Protein 3QW3 (pdb70)

Solvent-accessible surface area: 17990 Å² total; per-residue (Å²): 176,22,1,34,82,9,0,76,98,41,6,153,91,1,0,0,0,0,1,1,36,8,79,22,163,78,6,73,44,0,6,110,61,3,60,110,15,6,54,39,0,68,65,57,0,0,0,0,17,1,5,7,0,35,1,37,61,37,7,41,120,0,63,47,5,10,30,87,0,12,138,34,13,44,110,33,6,0,2,0,3,11,1,18,12,6,4,53,62,95,18,0,60,8,1,1,24,0,0,5,115,53,6,91,0,42,0,1,1,0,6,0,1,7,0,45,46,0,0,98,6,0,12,136,49,92,65,26,0,0,0,0,3,0,23,9,57,26,66,0,6,44,12,0,0,49,35,166,13,54,71,60,78,0,4,12,0,0,0,55,47,0,43,40,98,16,34,134,65,50,1,3,0,0,4,0,4,0,90,56,42,87,2,0,44,85,0,23,79,84,0,73,80,6,9,0,2,0,43,51,70,78,26,120,46,0,0,89,20,0,33,48,123,96,19,9,0,0,0,0,8,10,38,37,54,0,45,155,31,118,77,14,132,50,20,0,91,125,36,5,82,88,0,24,55,25,56,174,73,158,172,19,1,30,66,21,0,69,98,28,6,159,127,1,0,0,0,0,0,1,35,8,98,25,72,82,13,75,45,0,5,105,60,3,69,141,14,4,82,40,0,68,39,52,1,0,0,0,18,0,6,6,0,39,1,34,75,38,6,37,83,0,49,48,4,10,21,68,0,13,171,34,14,46,110,31,5,0,1,0,2,10,0,17,11,6,4,54,63,95,19,0,55,8,1,0,31,0,1,5,71,61,6,89,0,45,0,1,0,0,7,0,0,6,0,44,56,0,1,99,6,0,12,132,47,82,86,37,0,0,0,0,3,0,14,20,56,96,0,6,36,28,0,0,47,25,108,3,66,90,65,51,0,2,8,3,0,0,58,84,0,46,37,92,13,41,132,57,53,2,4,0,0,4,0,8,3,90,49,53,93,2,0,43,89,0,21,82,90,0,72,83,7,10,0,2,0,40,27,29,77,110,94,30,124,38,0,0,95,18,0,33,40,122,98,18,9,0,0,0,0,11,8,34,61,47,0,43,131,29,118,76,16,118,48,24,0,87,103,30,5,83,77,0,22,60,38,56,180,119

B-factor: mean 22.16, std 7.55, range [11.01, 76.51]

Secondary structure (DSSP, 8-state):
--HHHHHHHHHTT--EEEEE----SSHHHHHHHHHHHHHHHGGG-SEEEEBHHHHHTTTHHHHHHHHHHHHHSPTT--BEEEEEE---HHHHHHHHHIIIIIS--SEEEE--TT-HHHHHHHHT-TTSEEEEEEE--SGGGGTTTTSEETTEEHHHHHHHHHHTGGGGGS-EEEEE-SS-HHHHHHHHHH-SS--EEE----HHHHHHHH--TTS--EEEEESHHHHTSS-HHHHHHHHHHHHHHHHH--/--HHHHHHHHHTT--EEEEE----SSHHHHHHHHHHHHHHHGGG-SEEEEBHHHHHTTTHHHHHHHHHHHHTSPTT--BEEEEEE---HHHHHHHHHIIIIIS--SEEEE--TT-HHHHHHHHT-TTSEEEEEEE--TTHHHHHT-B-SSSBHHHHHHHHHTTTT-TTS-EEEEE-TT-HHHHHHHHHH-SSS-EEE--TT--HHHHHHHH--TTS--EEEEESHHHHT-SSHHHHHHHHHHHHHHHHH-

Structure (mmCIF, N/CA/C/O backbone):
data_3QW3
#
_entry.id   3QW3
#
_cell.length_a   101.377
_cell.length_b   98.165
_cell.length_c   62.137
_cell.angle_alpha   90.000
_cell.angle_beta   106.540
_cell.angle_gamma   90.000
#
_symmetry.space_group_name_H-M   'C 1 2 1'
#
loop_
_entity.id
_entity.type
_entity.pdbx_description
1 polymer 'Orotidine-5-phosphate decarboxylase/orotate phosphoribosyltransferase, putative (Ompdcase-oprtase, putative)'
2 non-polymer 'SULFATE ION'
3 water water
#
loop_
_atom_site.group_PDB
_atom_site.id
_atom_site.type_symbol
_atom_site.label_atom_id
_atom_site.label_alt_id
_atom_site.label_comp_id
_atom_site.label_asym_id
_atom_site.label_entity_id
_atom_site.label_seq_id
_atom_site.pdbx_PDB_ins_code
_atom_site.Cartn_x
_atom_site.Cartn_y
_atom_site.Cartn_z
_atom_site.occupancy
_atom_site.B_iso_or_equiv
_atom_site.auth_seq_id
_atom_site.auth_comp_id
_atom_site.auth_asym_id
_atom_site.aut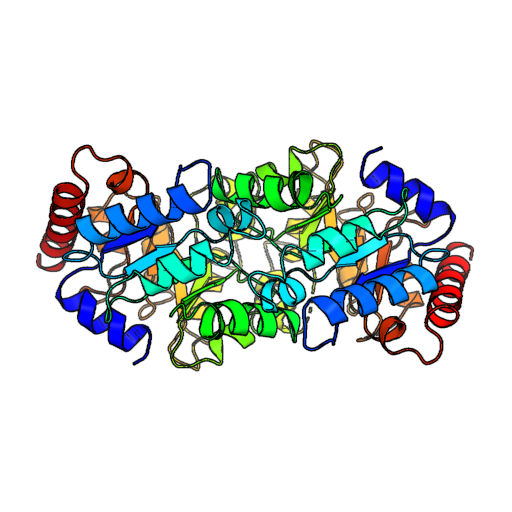h_atom_id
_atom_site.pdbx_PDB_model_num
ATOM 1 N N . MET A 1 1 ? -36.254 20.421 -33.286 1.00 31.63 1 MET A N 1
ATOM 2 C CA . MET A 1 1 ? -36.748 20.199 -31.897 1.00 31.49 1 MET A CA 1
ATOM 3 C C . MET A 1 1 ? -35.589 19.841 -30.955 1.00 30.44 1 MET A C 1
ATOM 4 O O . MET A 1 1 ? -35.527 18.730 -30.414 1.00 30.89 1 MET A O 1
ATOM 9 N N . SER A 1 2 ? -34.677 20.794 -30.766 1.00 28.69 2 SER A N 1
ATOM 10 C CA . SER A 1 2 ? -33.494 20.589 -29.923 1.00 26.89 2 SER A CA 1
ATOM 11 C C . SER A 1 2 ? -33.835 20.643 -28.437 1.00 25.46 2 SER A C 1
ATOM 12 O O . SER A 1 2 ? -34.906 21.121 -28.048 1.00 24.84 2 SER A O 1
ATOM 15 N N . PHE A 1 3 ? -32.908 20.164 -27.610 1.00 23.53 3 PHE A N 1
ATOM 16 C CA . PHE A 1 3 ? -33.061 20.266 -26.168 1.00 22.18 3 PHE A CA 1
ATOM 17 C C . PHE A 1 3 ? -33.322 21.705 -25.722 1.00 22.25 3 PHE A C 1
ATOM 18 O O . PHE A 1 3 ? -34.235 21.960 -24.929 1.00 21.63 3 PHE A O 1
ATOM 26 N N . PHE A 1 4 ? -32.518 22.641 -26.221 1.00 22.62 4 PHE A N 1
ATOM 27 C CA . PHE A 1 4 ? -32.653 24.037 -25.805 1.00 23.40 4 PHE A CA 1
ATOM 28 C C . PHE A 1 4 ? -33.879 24.747 -26.385 1.00 23.40 4 PHE A C 1
ATOM 29 O O . PHE A 1 4 ? -34.390 25.679 -25.764 1.00 23.37 4 PHE A O 1
ATOM 37 N N . ASP A 1 5 ? -34.364 24.291 -27.543 1.00 23.51 5 ASP A N 1
ATOM 38 C CA . ASP A 1 5 ? -35.659 24.751 -28.074 1.00 23.66 5 ASP A CA 1
ATOM 39 C C . ASP A 1 5 ? -36.791 24.349 -27.134 1.00 23.05 5 ASP A C 1
ATOM 40 O O . ASP A 1 5 ? -37.678 25.155 -26.827 1.00 22.96 5 ASP A O 1
ATOM 45 N N . LEU A 1 6 ? -36.756 23.096 -26.685 1.00 21.89 6 LEU A N 1
ATOM 46 C CA . LEU A 1 6 ? -37.756 22.585 -25.763 1.00 21.02 6 LEU A CA 1
ATOM 47 C C . LEU A 1 6 ? -37.628 23.283 -24.415 1.00 20.39 6 LEU A C 1
ATOM 48 O O . LEU A 1 6 ? -38.627 23.731 -23.849 1.00 19.97 6 LEU A O 1
ATOM 53 N N . LEU A 1 7 ? -36.402 23.390 -23.909 1.00 19.28 7 LEU A N 1
ATOM 54 C CA . LEU A 1 7 ? -36.192 23.991 -22.588 1.00 18.85 7 LEU A CA 1
ATOM 55 C C . LEU A 1 7 ? -36.558 25.471 -22.547 1.00 18.91 7 LEU A C 1
ATOM 56 O O . LEU A 1 7 ? -37.185 25.927 -21.586 1.00 18.44 7 LEU A O 1
ATOM 61 N N . ASN A 1 8 ? -36.169 26.221 -23.577 1.00 18.43 8 ASN A N 1
ATOM 62 C CA . ASN A 1 8 ? -36.535 27.637 -23.638 1.00 18.90 8 ASN A CA 1
ATOM 63 C C . ASN A 1 8 ? -38.044 27.844 -23.633 1.00 18.45 8 ASN A C 1
ATOM 64 O O . ASN A 1 8 ? -38.538 28.773 -22.988 1.00 18.72 8 ASN A O 1
ATOM 69 N N . GLU A 1 9 ? -38.773 26.966 -24.321 1.00 17.97 9 GLU A N 1
ATOM 70 C CA . GLU A 1 9 ? -40.236 27.009 -24.308 1.00 17.96 9 GLU A CA 1
ATOM 71 C C . GLU A 1 9 ? -40.773 26.716 -22.906 1.00 17.30 9 GLU A C 1
ATOM 72 O O . GLU A 1 9 ? -41.629 27.441 -22.408 1.00 16.44 9 GLU A O 1
ATOM 78 N N . ARG A 1 10 ? -40.256 25.669 -22.259 1.00 16.26 10 ARG A N 1
ATOM 79 C CA . ARG A 1 10 ? -40.695 25.354 -20.902 1.00 15.94 10 ARG A CA 1
ATOM 80 C C . ARG A 1 10 ? -40.316 26.441 -19.902 1.00 15.69 10 ARG A C 1
ATOM 81 O O . ARG A 1 10 ? -41.065 26.684 -18.961 1.00 16.16 10 ARG A O 1
ATOM 89 N N . ALA A 1 11 ? -39.167 27.088 -20.112 1.00 15.68 11 ALA A N 1
ATOM 90 C CA . ALA A 1 11 ? -38.657 28.117 -19.188 1.00 15.90 11 ALA A CA 1
ATOM 91 C C . ALA A 1 11 ? -39.570 29.333 -19.111 1.00 16.12 11 ALA A C 1
ATOM 92 O O . ALA A 1 11 ? -39.507 30.101 -18.155 1.00 15.57 11 ALA A O 1
ATOM 94 N N . LYS A 1 12 ? -40.428 29.491 -20.117 1.00 16.13 12 LYS A N 1
ATOM 95 C CA . LYS A 1 12 ? -41.458 30.524 -20.083 1.00 16.82 12 LYS A CA 1
ATOM 96 C C . LYS A 1 12 ? -42.413 30.287 -18.913 1.00 16.89 12 LYS A C 1
ATOM 97 O O . LYS A 1 12 ? -43.031 31.228 -18.411 1.00 17.34 12 LYS A O 1
ATOM 103 N N . ARG A 1 13 ? -42.511 29.032 -18.475 1.00 17.09 13 ARG A N 1
ATOM 104 C CA . ARG A 1 13 ? -43.436 28.638 -17.412 1.00 17.04 13 ARG A CA 1
ATOM 105 C C . ARG A 1 13 ? -42.748 28.159 -16.133 1.00 16.53 13 ARG A C 1
ATOM 106 O O . ARG A 1 13 ? -43.294 28.321 -15.041 1.00 16.47 13 ARG A O 1
ATOM 110 N N . SER A 1 14 ? -41.565 27.560 -16.269 1.00 15.71 14 SER A N 1
ATOM 111 C CA . SER A 1 14 ? -40.951 26.850 -15.141 1.00 15.14 14 SER A CA 1
ATOM 112 C C . SER A 1 14 ? -39.454 26.645 -15.306 1.00 14.53 14 SER A C 1
ATOM 113 O O . SER A 1 14 ? -38.975 26.498 -16.424 1.00 13.77 14 SER A O 1
ATOM 116 N N . LEU A 1 15 ? -38.735 26.608 -14.184 1.00 13.52 15 LEU A N 1
ATOM 117 C CA . LEU A 1 15 ? -37.331 26.167 -14.172 1.00 13.58 15 LEU A CA 1
ATOM 118 C C . LEU A 1 15 ? -37.148 24.886 -13.351 1.00 13.70 15 LEU A C 1
ATOM 119 O O . LEU A 1 15 ? -36.017 24.510 -13.005 1.00 13.75 15 LEU A O 1
ATOM 124 N N . LEU A 1 16 ? -38.258 24.228 -13.036 1.00 13.77 16 LEU A N 1
ATOM 125 C CA . LEU A 1 16 ? -38.230 23.034 -12.191 1.00 13.93 16 LEU A CA 1
ATOM 126 C C . LEU A 1 16 ? -37.899 21.772 -12.985 1.00 14.28 16 LEU A C 1
ATOM 127 O O . LEU A 1 16 ? -38.581 21.439 -13.947 1.00 14.60 16 LEU A O 1
ATOM 132 N N . CYS A 1 17 ? -36.841 21.080 -12.566 1.00 14.27 17 CYS A N 1
ATOM 133 C CA . CYS A 1 17 ? -36.495 19.771 -13.120 1.00 14.79 17 CYS A CA 1
ATOM 134 C C . CYS A 1 17 ? -36.917 18.710 -12.122 1.00 14.81 17 CYS A C 1
ATOM 135 O O . CYS A 1 17 ? -36.540 18.776 -10.952 1.00 15.90 17 CYS A O 1
ATOM 138 N N . VAL A 1 18 ? -37.717 17.753 -12.573 1.00 14.87 18 VAL A N 1
ATOM 139 C CA . VAL A 1 18 ? -38.235 16.715 -11.683 1.00 14.82 18 VAL A CA 1
ATOM 140 C C . VAL A 1 18 ? -37.389 15.448 -11.813 1.00 15.08 18 VAL A C 1
ATOM 141 O O . VAL A 1 18 ? -37.340 14.822 -12.873 1.00 15.16 18 VAL A O 1
ATOM 145 N N . GLY A 1 19 ? -36.718 15.080 -10.727 1.00 15.67 19 GLY A N 1
ATOM 146 C CA . GLY A 1 19 ? -35.925 13.853 -10.713 1.00 15.92 19 GLY A CA 1
ATOM 147 C C . GLY A 1 19 ? -36.806 12.621 -10.764 1.00 16.57 19 GLY A C 1
ATOM 148 O O . GLY A 1 19 ? -37.867 12.578 -10.133 1.00 16.90 19 GLY A O 1
ATOM 149 N N . LEU A 1 20 ? -36.388 11.621 -11.533 1.00 16.46 20 LEU A N 1
ATOM 150 C CA . LEU A 1 20 ? -37.090 10.350 -11.543 1.00 17.24 20 LEU A CA 1
ATOM 151 C C . LEU A 1 20 ? -36.147 9.304 -10.975 1.00 17.84 20 LEU A C 1
ATOM 152 O O . LEU A 1 20 ? -35.298 8.756 -11.685 1.00 18.14 20 LEU A O 1
ATOM 157 N N . ASP A 1 21 ? -36.297 9.084 -9.672 1.00 18.68 21 ASP A N 1
ATOM 158 C CA . ASP A 1 21 ? -35.398 8.258 -8.876 1.00 19.78 21 ASP A CA 1
ATOM 159 C C . ASP A 1 21 ? -36.239 7.216 -8.133 1.00 20.64 21 ASP A C 1
ATOM 160 O O . ASP A 1 21 ? -36.435 7.323 -6.921 1.00 20.45 21 ASP A O 1
ATOM 165 N N . PRO A 1 22 ? -36.744 6.205 -8.862 1.00 21.91 22 PRO A N 1
ATOM 166 C CA . PRO A 1 22 ? -37.739 5.292 -8.289 1.00 22.89 22 PRO A CA 1
ATOM 167 C C . PRO A 1 22 ? -37.218 4.510 -7.080 1.00 24.02 22 PRO A C 1
ATOM 168 O O . PRO A 1 22 ? -36.081 4.034 -7.098 1.00 24.28 22 PRO A O 1
ATOM 172 N N . ARG A 1 23 ? -38.050 4.402 -6.045 1.00 25.19 23 ARG A N 1
ATOM 173 C CA . ARG A 1 23 ? -37.730 3.616 -4.848 1.00 26.27 23 ARG A CA 1
ATOM 174 C C . ARG A 1 23 ? -38.284 2.192 -4.937 1.00 27.21 23 ARG A C 1
ATOM 175 O O . ARG A 1 23 ? -37.969 1.341 -4.097 1.00 27.14 23 ARG A O 1
ATOM 177 N N . ALA A 1 24 ? -39.100 1.945 -5.960 1.00 28.11 24 ALA A N 1
ATOM 178 C CA . ALA A 1 24 ? -39.760 0.649 -6.167 1.00 29.24 24 ALA A CA 1
ATOM 179 C C . ALA A 1 24 ? -38.776 -0.512 -6.276 1.00 30.01 24 ALA A C 1
ATOM 180 O O . ALA A 1 24 ? -37.636 -0.329 -6.706 1.00 30.36 24 ALA A O 1
ATOM 182 N N . LYS A 1 25 ? -39.235 -1.704 -5.897 1.00 30.80 25 LYS A N 1
ATOM 183 C CA . LYS A 1 25 ? -38.368 -2.883 -5.793 1.00 31.40 25 LYS A CA 1
ATOM 184 C C . LYS A 1 25 ? -38.328 -3.779 -7.037 1.00 31.14 25 LYS A C 1
ATOM 185 O O . LYS A 1 25 ? -37.514 -4.701 -7.113 1.00 31.45 25 LYS A O 1
ATOM 191 N N . THR A 1 26 ? -39.199 -3.506 -8.004 1.00 30.76 26 THR A N 1
ATOM 192 C CA . THR A 1 26 ? -39.158 -4.179 -9.303 1.00 30.39 26 THR A CA 1
ATOM 193 C C . THR A 1 26 ? -39.181 -3.141 -10.419 1.00 29.92 26 THR A C 1
ATOM 194 O O . THR A 1 26 ? -39.628 -2.007 -10.206 1.00 30.01 26 THR A O 1
ATOM 198 N N . ALA A 1 27 ? -38.714 -3.532 -11.603 1.00 29.28 27 ALA A N 1
ATOM 199 C CA . ALA A 1 27 ? -38.758 -2.666 -12.782 1.00 28.80 27 ALA A CA 1
ATOM 200 C C . ALA A 1 27 ? -40.183 -2.210 -13.119 1.00 28.54 27 ALA A C 1
ATOM 201 O O . ALA A 1 27 ? -40.418 -1.024 -13.363 1.00 28.62 27 ALA A O 1
ATOM 203 N N . ALA A 1 28 ? -41.126 -3.153 -13.123 1.00 28.28 28 ALA A N 1
ATOM 204 C CA . ALA A 1 28 ? -42.525 -2.857 -13.447 1.00 27.55 28 ALA A CA 1
ATOM 205 C C . ALA A 1 28 ? -43.129 -1.836 -12.485 1.00 27.20 28 ALA A C 1
ATOM 206 O O . ALA A 1 28 ? -43.821 -0.909 -12.914 1.00 27.20 28 ALA A O 1
ATOM 208 N N . ALA A 1 29 ? -42.855 -2.005 -11.194 1.00 26.44 29 ALA A N 1
ATOM 209 C CA . ALA A 1 29 ? -43.309 -1.058 -10.180 1.00 26.12 29 ALA A CA 1
ATOM 210 C C . ALA A 1 29 ? -42.632 0.308 -10.336 1.00 25.81 29 ALA A C 1
ATOM 211 O O . ALA A 1 29 ? -43.276 1.344 -10.135 1.00 25.69 29 ALA A O 1
ATOM 213 N N . ALA A 1 30 ? -41.347 0.303 -10.709 1.00 25.27 30 ALA A N 1
ATOM 214 C CA . ALA A 1 30 ? -40.593 1.544 -10.943 1.00 25.06 30 ALA A CA 1
ATOM 215 C C . ALA A 1 30 ? -41.211 2.381 -12.056 1.00 24.69 30 ALA A C 1
ATOM 216 O O . ALA A 1 30 ? -41.333 3.597 -11.920 1.00 24.53 30 ALA A O 1
ATOM 218 N N . VAL A 1 31 ? -41.597 1.722 -13.150 1.00 24.68 31 VAL A N 1
ATOM 219 C CA . VAL A 1 31 ? -42.275 2.384 -14.268 1.00 24.72 31 VAL A CA 1
ATOM 220 C C . VAL A 1 31 ? -43.571 3.053 -13.800 1.00 24.84 31 VAL A C 1
ATOM 221 O O . VAL A 1 31 ? -43.825 4.216 -14.123 1.00 24.61 31 VAL A O 1
ATOM 225 N N . GLU A 1 32 ? -44.377 2.319 -13.034 1.00 25.24 32 GLU A N 1
ATOM 226 C CA . GLU A 1 32 ? -45.648 2.857 -12.540 1.00 25.47 32 GLU A CA 1
ATOM 227 C C . GLU A 1 32 ? -45.450 4.049 -11.605 1.00 25.28 32 GLU A C 1
ATOM 228 O O . GLU A 1 32 ? -46.155 5.058 -11.725 1.00 25.16 32 GLU A O 1
ATOM 234 N N . GLU A 1 33 ? -44.483 3.924 -10.697 1.00 24.89 33 GLU A N 1
ATOM 235 C CA . GLU A 1 33 ? -44.090 4.997 -9.785 1.00 24.60 33 GLU A CA 1
ATOM 236 C C . GLU A 1 33 ? -43.697 6.269 -10.548 1.00 24.11 33 GLU A C 1
ATOM 237 O O . GLU A 1 33 ? -44.137 7.368 -10.203 1.00 23.63 33 GLU A O 1
ATOM 243 N N . CYS A 1 34 ? -42.862 6.112 -11.575 1.00 23.58 34 CYS A N 1
ATOM 244 C CA . CYS A 1 34 ? -42.438 7.248 -12.397 1.00 23.18 34 CYS A CA 1
ATOM 245 C C . CYS A 1 34 ? -43.600 7.847 -13.193 1.00 23.04 34 CYS A C 1
ATOM 246 O O . CYS A 1 34 ? -43.740 9.068 -13.266 1.00 22.98 34 CYS A O 1
ATOM 249 N N . LYS A 1 35 ? -44.433 6.989 -13.779 1.00 23.00 35 LYS A N 1
ATOM 250 C CA . LYS A 1 35 ? -45.615 7.454 -14.516 1.00 23.20 35 LYS A CA 1
ATOM 251 C C . LYS A 1 35 ? -46.556 8.287 -13.634 1.00 23.13 35 LYS A C 1
ATOM 252 O O . LYS A 1 35 ? -47.032 9.347 -14.057 1.00 23.15 35 LYS A O 1
ATOM 257 N N . ARG A 1 36 ? -46.794 7.816 -12.411 1.00 23.08 36 ARG A N 1
ATOM 258 C CA . ARG A 1 36 ? -47.606 8.538 -11.422 1.00 23.09 36 ARG A CA 1
ATOM 259 C C . ARG A 1 36 ? -47.016 9.914 -11.097 1.00 22.55 36 ARG A C 1
ATOM 260 O O . ARG A 1 36 ? -47.744 10.907 -11.061 1.00 22.09 36 ARG A O 1
ATOM 265 N N . LEU A 1 37 ? -45.701 9.974 -10.878 1.00 21.74 37 LEU A N 1
ATOM 266 C CA . LEU A 1 37 ? -45.043 11.246 -10.577 1.00 21.20 37 LEU A CA 1
ATOM 267 C C . LEU A 1 37 ? -45.080 12.210 -11.769 1.00 20.87 37 LEU A C 1
ATOM 268 O O . LEU A 1 37 ? -45.256 13.415 -11.587 1.00 20.87 37 LEU A O 1
ATOM 273 N N . ILE A 1 38 ? -44.921 11.675 -12.980 1.00 20.75 38 ILE A N 1
ATOM 274 C CA . ILE A 1 38 ? -45.014 12.486 -14.195 1.00 20.76 38 ILE A CA 1
ATOM 275 C C . ILE A 1 38 ? -46.419 13.080 -14.310 1.00 20.95 38 ILE A C 1
ATOM 276 O O . ILE A 1 38 ? -46.573 14.275 -14.574 1.00 20.81 38 ILE A O 1
ATOM 281 N N . GLU A 1 39 ? -47.430 12.244 -14.087 1.00 20.96 39 GLU A N 1
ATOM 282 C CA . GLU A 1 39 ? -48.831 12.686 -14.123 1.00 21.23 39 GLU A CA 1
ATOM 283 C C . GLU A 1 39 ? -49.099 13.811 -13.121 1.00 21.21 39 GLU A C 1
ATOM 284 O O . GLU A 1 39 ? -49.819 14.766 -13.429 1.00 21.92 39 GLU A O 1
ATOM 286 N N . GLN A 1 40 ? -48.503 13.708 -11.936 1.00 20.75 40 GLN A N 1
ATOM 287 C CA . GLN A 1 40 ? -48.696 14.703 -10.875 1.00 20.69 40 GLN A CA 1
ATOM 288 C C . GLN A 1 40 ? -47.973 16.034 -11.111 1.00 20.39 40 GLN A C 1
ATOM 289 O O . GLN A 1 40 ? -48.410 17.076 -10.611 1.00 20.53 40 GLN A O 1
ATOM 295 N N . THR A 1 41 ? -46.883 16.006 -11.881 1.00 19.38 41 THR A N 1
ATOM 296 C CA . THR A 1 41 ? -45.958 17.137 -11.929 1.00 18.86 41 THR A CA 1
ATOM 297 C C . THR A 1 41 ? -45.757 17.815 -13.289 1.00 18.68 41 THR A C 1
ATOM 298 O O . THR A 1 41 ? -45.192 18.906 -13.342 1.00 18.54 41 THR A O 1
ATOM 302 N N . HIS A 1 42 ? -46.202 17.188 -14.376 1.00 19.22 42 HIS A N 1
ATOM 303 C CA . HIS A 1 42 ? -45.830 17.663 -15.720 1.00 19.53 42 HIS A CA 1
ATOM 304 C C . HIS A 1 42 ? -46.267 19.098 -16.047 1.00 19.30 42 HIS A C 1
ATOM 305 O O . HIS A 1 42 ? -45.575 19.795 -16.784 1.00 19.07 42 HIS A O 1
ATOM 312 N N . GLU A 1 43 ? -47.393 19.543 -15.488 1.00 18.93 43 GLU A N 1
ATOM 313 C CA . GLU A 1 43 ? -47.855 20.914 -15.724 1.00 19.26 43 GLU A CA 1
ATOM 314 C C . GLU A 1 43 ? -46.839 21.952 -15.245 1.00 19.11 43 GLU A C 1
ATOM 315 O O . GLU A 1 43 ? -46.799 23.073 -15.757 1.00 19.25 43 GLU A O 1
ATOM 317 N N . TYR A 1 44 ? -45.990 21.556 -14.293 1.00 18.94 44 TYR A N 1
ATOM 318 C CA . TYR A 1 44 ? -45.034 22.469 -13.676 1.00 19.06 44 TYR A CA 1
ATOM 319 C C . TYR A 1 44 ? -43.570 22.094 -13.904 1.00 18.47 44 TYR A C 1
ATOM 320 O O . TYR A 1 44 ? -42.679 22.692 -13.303 1.00 18.47 44 TYR A O 1
ATOM 329 N N . ALA A 1 45 ? -43.332 21.140 -14.800 1.00 17.90 45 ALA A N 1
ATOM 330 C CA . ALA A 1 45 ? -41.974 20.632 -15.045 1.00 17.37 45 ALA A CA 1
ATOM 331 C C . ALA A 1 45 ? -41.345 21.235 -16.298 1.00 17.02 45 ALA A C 1
ATOM 332 O O . ALA A 1 45 ? -41.960 21.234 -17.368 1.00 17.92 45 ALA A O 1
ATOM 334 N N . ALA A 1 46 ? -40.124 21.746 -16.152 1.00 15.73 46 ALA A N 1
ATOM 335 C CA . ALA A 1 46 ? -39.315 22.192 -17.288 1.00 14.83 46 ALA A CA 1
ATOM 336 C C . ALA A 1 46 ? -38.544 21.026 -17.899 1.00 14.69 46 ALA A C 1
ATOM 337 O O . ALA A 1 46 ? -38.212 21.048 -19.076 1.00 14.29 46 ALA A O 1
ATOM 339 N N . ALA A 1 47 ? -38.250 20.022 -17.077 1.00 14.17 47 ALA A N 1
ATOM 340 C CA . ALA A 1 47 ? -37.507 18.839 -17.520 1.00 14.07 47 ALA A CA 1
ATOM 341 C C . ALA A 1 47 ? -37.748 17.690 -16.561 1.00 13.83 47 ALA A C 1
ATOM 342 O O . ALA A 1 47 ? -38.191 17.906 -15.426 1.00 13.36 47 ALA A O 1
ATOM 344 N N . TYR A 1 48 ? -37.478 16.472 -17.034 1.00 13.73 48 TYR A N 1
ATOM 345 C CA . TYR A 1 48 ? -37.368 15.301 -16.160 1.00 13.89 48 TYR A CA 1
ATOM 346 C C . TYR A 1 48 ? -35.949 14.754 -16.201 1.00 13.82 48 TYR A C 1
ATOM 347 O O . TYR A 1 48 ? -35.279 14.824 -17.238 1.00 13.52 48 TYR A O 1
ATOM 356 N N . LYS A 1 49 ? -35.499 14.235 -15.060 1.00 13.74 49 LYS A N 1
ATOM 357 C CA . LYS A 1 49 ? -34.145 13.691 -14.932 1.00 14.05 49 LYS A CA 1
ATOM 358 C C . LYS A 1 49 ? -34.162 12.252 -14.383 1.00 14.31 49 LYS A C 1
ATOM 359 O O . LYS A 1 49 ? -34.072 12.032 -13.168 1.00 15.09 49 LYS A O 1
ATOM 365 N N . PRO A 1 50 ? -34.280 11.261 -15.278 1.00 14.78 50 PRO A N 1
ATOM 366 C CA . PRO A 1 50 ? -34.222 9.878 -14.813 1.00 14.72 50 PRO A CA 1
ATOM 367 C C . PRO A 1 50 ? -32.824 9.479 -14.344 1.00 14.86 50 PRO A C 1
ATOM 368 O O . PRO A 1 50 ? -31.819 9.894 -14.924 1.00 15.23 50 PRO A O 1
ATOM 372 N N . ASN A 1 51 ? -32.808 8.684 -13.282 1.00 15.02 51 ASN A N 1
ATOM 373 C CA . ASN A 1 51 ? -31.600 8.184 -12.640 1.00 15.33 51 ASN A CA 1
ATOM 374 C C . ASN A 1 51 ? -31.094 6.930 -13.352 1.00 15.00 51 ASN A C 1
ATOM 375 O O . ASN A 1 51 ? -31.664 5.848 -13.189 1.00 15.41 51 ASN A O 1
ATOM 380 N N . ALA A 1 52 ? -30.023 7.067 -14.137 1.00 14.95 52 ALA A N 1
ATOM 381 C CA . ALA A 1 52 ? -29.523 5.951 -14.954 1.00 14.78 52 ALA A CA 1
ATOM 382 C C . ALA A 1 52 ? -29.115 4.745 -14.098 1.00 14.88 52 ALA A C 1
ATOM 383 O O . ALA A 1 52 ? -29.309 3.596 -14.506 1.00 15.36 52 ALA A O 1
ATOM 385 N N . ALA A 1 53 ? -28.591 5.006 -12.902 1.00 14.91 53 ALA A N 1
ATOM 386 C CA . ALA A 1 53 ? -28.155 3.918 -12.007 1.00 15.02 53 ALA A CA 1
ATOM 387 C C . ALA A 1 53 ? -29.331 3.110 -11.464 1.00 15.96 53 ALA A C 1
ATOM 388 O O . ALA A 1 53 ? -29.272 1.877 -11.372 1.00 15.73 53 ALA A O 1
ATOM 390 N N . PHE A 1 54 ? -30.402 3.807 -11.101 1.00 16.08 54 PHE A N 1
ATOM 391 C CA . PHE A 1 54 ? -31.571 3.155 -10.524 1.00 17.37 54 PHE A CA 1
ATOM 392 C C . PHE A 1 54 ? -32.222 2.215 -11.535 1.00 17.70 54 PHE A C 1
ATOM 393 O O . PHE A 1 54 ? -32.726 1.153 -11.169 1.00 18.24 54 PHE A O 1
ATOM 401 N N . PHE A 1 55 ? -32.191 2.591 -12.811 1.00 17.81 55 PHE A N 1
ATOM 402 C CA . PHE A 1 55 ? -32.746 1.726 -13.846 1.00 18.42 55 PHE A CA 1
ATOM 403 C C . PHE A 1 55 ? -31.805 0.577 -14.205 1.00 18.70 55 PHE A C 1
ATOM 404 O O . PHE A 1 55 ? -32.255 -0.548 -14.416 1.00 18.93 55 PHE A O 1
ATOM 412 N N . GLU A 1 56 ? -30.502 0.858 -14.243 1.00 18.96 56 GLU A N 1
ATOM 413 C CA . GLU A 1 56 ? -29.496 -0.184 -14.459 1.00 19.37 56 GLU A CA 1
ATOM 414 C C . GLU A 1 56 ? -29.600 -1.279 -13.390 1.00 19.92 56 GLU A C 1
ATOM 415 O O . GLU A 1 56 ? -29.370 -2.457 -13.678 1.00 19.63 56 GLU A O 1
ATOM 421 N N . PHE A 1 57 ? -29.961 -0.876 -12.171 1.00 20.76 57 PHE A N 1
ATOM 422 C CA . PHE A 1 57 ? -30.114 -1.780 -11.020 1.00 22.28 57 PHE A CA 1
ATOM 423 C C . PHE A 1 57 ? -31.032 -2.969 -11.322 1.00 23.15 57 PHE A C 1
ATOM 424 O O . PHE A 1 57 ? -30.776 -4.087 -10.868 1.00 23.14 57 PHE A O 1
ATOM 432 N N . PHE A 1 58 ? -32.088 -2.731 -12.095 1.00 24.26 58 PHE A N 1
ATOM 433 C CA . PHE A 1 58 ? -33.052 -3.786 -12.416 1.00 25.96 58 PHE A CA 1
ATOM 434 C C . PHE A 1 58 ? -32.614 -4.729 -13.535 1.00 26.77 58 PHE A C 1
ATOM 435 O O . PHE A 1 58 ? -33.370 -5.617 -13.937 1.00 27.33 58 PHE A O 1
ATOM 443 N N . GLY A 1 59 ? -31.396 -4.532 -14.030 1.00 27.72 59 GLY A N 1
ATOM 444 C CA . GLY A 1 59 ? -30.797 -5.441 -15.002 1.00 29.16 59 GLY A CA 1
ATOM 445 C C . GLY A 1 59 ? -31.457 -5.415 -16.363 1.00 29.76 59 GLY A C 1
ATOM 446 O O . GLY A 1 59 ? -31.693 -4.345 -16.927 1.00 30.40 59 GLY A O 1
ATOM 447 N N . ALA A 1 60 ? -31.764 -6.602 -16.881 1.00 30.79 60 ALA A N 1
ATOM 448 C CA . ALA A 1 60 ? -32.376 -6.740 -18.200 1.00 31.14 60 ALA A CA 1
ATOM 449 C C . ALA A 1 60 ? -33.614 -5.859 -18.310 1.00 31.13 60 ALA A C 1
ATOM 450 O O . ALA A 1 60 ? -33.700 -5.006 -19.200 1.00 31.88 60 ALA A O 1
ATOM 452 N N . GLU A 1 61 ? -34.539 -6.031 -17.370 1.00 30.49 61 GLU A N 1
ATOM 453 C CA . GLU A 1 61 ? -35.795 -5.286 -17.364 1.00 30.03 61 GLU A CA 1
ATOM 454 C C . GLU A 1 61 ? -35.588 -3.786 -17.172 1.00 29.12 61 GLU A C 1
ATOM 455 O O . GLU A 1 61 ? -36.446 -2.984 -17.539 1.00 28.88 61 GLU A O 1
ATOM 461 N N . GLY A 1 62 ? -34.441 -3.422 -16.604 1.00 28.14 62 GLY A N 1
ATOM 462 C CA . GLY A 1 62 ? -34.100 -2.029 -16.332 1.00 26.90 62 GLY A CA 1
ATOM 463 C C . GLY A 1 62 ? -34.042 -1.093 -17.526 1.00 26.12 62 GLY A C 1
ATOM 464 O O . GLY A 1 62 ? -34.584 0.015 -17.464 1.00 25.78 62 GLY A O 1
ATOM 465 N N A TRP A 1 63 ? -33.365 -1.518 -18.599 0.50 25.78 63 TRP A N 1
ATOM 466 N N B TRP A 1 63 ? -33.405 -1.522 -18.608 0.50 25.70 63 TRP A N 1
ATOM 467 C CA A TRP A 1 63 ? -33.247 -0.710 -19.826 0.50 25.51 63 TRP A CA 1
ATOM 468 C CA B TRP A 1 63 ? -33.250 -0.639 -19.757 0.50 25.35 63 TRP A CA 1
ATOM 469 C C A TRP A 1 63 ? -34.612 -0.436 -20.425 0.50 25.09 63 TRP A C 1
ATOM 470 C C B TRP A 1 63 ? -34.554 -0.473 -20.556 0.50 25.04 63 TRP A C 1
ATOM 471 O O A TRP A 1 63 ? -34.925 0.699 -20.792 0.50 24.76 63 TRP A O 1
ATOM 472 O O B TRP A 1 63 ? -34.775 0.571 -21.171 0.50 24.86 63 TRP A O 1
ATOM 493 N N . ALA A 1 64 ? -35.418 -1.491 -20.518 1.00 24.79 64 ALA A N 1
ATOM 494 C CA . ALA A 1 64 ? -36.756 -1.399 -21.111 1.00 24.53 64 ALA A CA 1
ATOM 495 C C . ALA A 1 64 ? -37.638 -0.481 -20.268 1.00 23.95 64 ALA A C 1
ATOM 496 O O . ALA A 1 64 ? -38.427 0.292 -20.807 1.00 24.03 64 ALA A O 1
ATOM 498 N N . ALA A 1 65 ? -37.477 -0.570 -18.949 1.00 23.18 65 ALA A N 1
ATOM 499 C CA . ALA A 1 65 ? -38.195 0.286 -18.011 1.00 22.52 65 ALA A CA 1
ATOM 500 C C . ALA A 1 65 ? -37.821 1.754 -18.215 1.00 22.18 65 ALA A C 1
ATOM 501 O O . ALA A 1 65 ? -38.694 2.624 -18.242 1.00 21.75 65 ALA A O 1
ATOM 503 N N . LEU A 1 66 ? -36.524 2.020 -18.367 1.00 21.56 66 LEU A N 1
ATOM 504 C CA . LEU A 1 66 ? -36.042 3.380 -18.609 1.00 21.19 66 LEU A CA 1
ATOM 505 C C . LEU A 1 66 ? -36.588 3.914 -19.928 1.00 21.51 66 LEU A C 1
ATOM 506 O O . LEU A 1 66 ? -37.019 5.063 -19.998 1.00 21.30 66 LEU A O 1
ATOM 511 N N . SER A 1 67 ? -36.583 3.070 -20.960 1.00 21.81 67 SER A N 1
ATOM 512 C CA . SER A 1 67 ? -37.113 3.458 -22.266 1.00 22.44 67 SER A CA 1
ATOM 513 C C . SER A 1 67 ? -38.585 3.838 -22.153 1.00 22.44 67 SER A C 1
ATOM 514 O O . SER A 1 67 ? -39.007 4.876 -22.676 1.00 22.63 67 SER A O 1
ATOM 517 N N . GLU A 1 68 ? -39.346 3.006 -21.444 1.00 22.72 68 GLU A N 1
ATOM 518 C CA . GLU A 1 68 ? -40.777 3.223 -21.238 1.00 23.13 68 GLU A CA 1
ATOM 519 C C . GLU A 1 68 ? -41.062 4.502 -20.441 1.00 22.55 68 GLU A C 1
ATOM 520 O O . GLU A 1 68 ? -41.982 5.253 -20.773 1.00 22.62 68 GLU A O 1
ATOM 526 N N . VAL A 1 69 ? -40.272 4.749 -19.397 1.00 21.84 69 VAL A N 1
ATOM 527 C CA . VAL A 1 69 ? -40.430 5.961 -18.586 1.00 21.23 69 VAL A CA 1
ATOM 528 C C . VAL A 1 69 ? -40.148 7.221 -19.415 1.00 21.23 69 VAL A C 1
ATOM 529 O O . VAL A 1 69 ? -40.899 8.194 -19.340 1.00 21.43 69 VAL A O 1
ATOM 533 N N . ILE A 1 70 ? -39.088 7.194 -20.221 1.00 21.07 70 ILE A N 1
ATOM 534 C CA . ILE A 1 70 ? -38.760 8.330 -21.095 1.00 21.30 70 ILE A CA 1
ATOM 535 C C . ILE A 1 70 ? -39.899 8.598 -22.090 1.00 22.07 70 ILE A C 1
ATOM 536 O O . ILE A 1 70 ? -40.313 9.746 -22.274 1.00 22.09 70 ILE A O 1
ATOM 541 N N . ARG A 1 71 ? -40.416 7.532 -22.699 1.00 22.65 71 ARG A N 1
ATOM 542 C CA . ARG A 1 71 ? -41.536 7.636 -23.635 1.00 23.90 71 ARG A CA 1
ATOM 543 C C . ARG A 1 71 ? -42.784 8.218 -22.954 1.00 23.78 71 ARG A C 1
ATOM 544 O O . ARG A 1 71 ? -43.588 8.896 -23.603 1.00 24.62 71 ARG A O 1
ATOM 548 N N . ALA A 1 72 ? -42.922 7.970 -21.650 1.00 23.97 72 ALA A N 1
ATOM 549 C CA . ALA A 1 72 ? -44.063 8.449 -20.851 1.00 23.52 72 ALA A CA 1
ATOM 550 C C . ALA A 1 72 ? -44.068 9.961 -20.607 1.00 23.68 72 ALA A C 1
ATOM 551 O O . ALA A 1 72 ? -45.115 10.544 -20.312 1.00 23.93 72 ALA A O 1
ATOM 553 N N . VAL A 1 73 ? -42.903 10.591 -20.722 1.00 22.73 73 VAL A N 1
ATOM 554 C CA . VAL A 1 73 ? -42.797 12.034 -20.535 1.00 22.40 73 VAL A CA 1
ATOM 555 C C . VAL A 1 73 ? -43.510 12.750 -21.693 1.00 22.68 73 VAL A C 1
ATOM 556 O O . VAL A 1 73 ? -43.217 12.470 -22.858 1.00 22.59 73 VAL A O 1
ATOM 560 N N . PRO A 1 74 ? -44.460 13.658 -21.373 1.00 23.01 74 PRO A N 1
ATOM 561 C CA . PRO A 1 74 ? -45.214 14.381 -22.403 1.00 23.45 74 PRO A CA 1
ATOM 562 C C . PRO A 1 74 ? -44.330 15.006 -23.467 1.00 23.70 74 PRO A C 1
ATOM 563 O O . PRO A 1 74 ? -43.230 15.480 -23.169 1.00 23.49 74 PRO A O 1
ATOM 567 N N . ALA A 1 75 ? -44.812 15.000 -24.707 1.00 24.23 75 ALA A N 1
ATOM 568 C CA . ALA A 1 75 ? -44.130 15.697 -25.785 1.00 24.34 75 ALA A CA 1
ATOM 569 C C . ALA A 1 75 ? -43.949 17.160 -25.380 1.00 24.20 75 ALA A C 1
ATOM 570 O O . ALA A 1 75 ? -44.849 17.770 -24.786 1.00 24.71 75 ALA A O 1
ATOM 572 N N . GLY A 1 76 ? -42.769 17.696 -25.663 1.00 23.53 76 GLY A N 1
ATOM 573 C CA . GLY A 1 76 ? -42.453 19.083 -25.347 1.00 22.32 76 GLY A CA 1
ATOM 574 C C . GLY A 1 76 ? -41.630 19.279 -24.082 1.00 21.38 76 GLY A C 1
ATOM 575 O O . GLY A 1 76 ? -41.088 20.357 -23.863 1.00 21.39 76 GLY A O 1
ATOM 576 N N . ILE A 1 77 ? -41.540 18.246 -23.246 1.00 20.25 77 ILE A N 1
ATOM 577 C CA . ILE A 1 77 ? -40.737 18.331 -22.022 1.00 18.80 77 ILE A CA 1
ATOM 578 C C . ILE A 1 77 ? -39.453 17.518 -22.190 1.00 18.16 77 ILE A C 1
ATOM 579 O O . ILE A 1 77 ? -39.511 16.301 -22.362 1.00 18.08 77 ILE A O 1
ATOM 584 N N . PRO A 1 78 ? -38.293 18.196 -22.140 1.00 17.28 78 PRO A N 1
ATOM 585 C CA . PRO A 1 78 ? -37.028 17.499 -22.387 1.00 16.90 78 PRO A CA 1
ATOM 586 C C . PRO A 1 78 ? -36.625 16.591 -21.234 1.00 16.29 78 PRO A C 1
ATOM 587 O O . PRO A 1 78 ? -36.995 16.836 -20.086 1.00 16.18 78 PRO A O 1
ATOM 591 N N . VAL A 1 79 ? -35.880 15.541 -21.568 1.00 15.50 79 VAL A N 1
ATOM 592 C CA . VAL A 1 79 ? -35.417 14.551 -20.607 1.00 15.47 79 VAL A CA 1
ATOM 593 C C . VAL A 1 79 ? -33.897 14.623 -20.531 1.00 14.92 79 VAL A C 1
ATOM 594 O O . VAL A 1 79 ? -33.204 14.549 -21.553 1.00 15.07 79 VAL A O 1
ATOM 598 N N . VAL A 1 80 ? -33.392 14.772 -19.311 1.00 14.35 80 VAL A N 1
ATOM 599 C CA . VAL A 1 80 ? -31.963 14.734 -19.050 1.00 14.31 80 VAL A CA 1
ATOM 600 C C . VAL A 1 80 ? -31.628 13.375 -18.436 1.00 14.18 80 VAL A C 1
ATOM 601 O O . VAL A 1 80 ? -32.054 13.073 -17.327 1.00 14.06 80 VAL A O 1
ATOM 605 N N . LEU A 1 81 ? -30.886 12.542 -19.162 1.00 14.25 81 LEU A N 1
ATOM 606 C CA . LEU A 1 81 ? -30.462 11.268 -18.602 1.00 13.99 81 LEU A CA 1
ATOM 607 C C . LEU A 1 81 ? -29.273 11.531 -17.683 1.00 13.95 81 LEU A C 1
ATOM 608 O O . LEU A 1 81 ? -28.209 11.950 -18.145 1.00 13.79 81 LEU A O 1
ATOM 613 N N . ASP A 1 82 ? -29.461 11.305 -16.384 1.00 13.58 82 ASP A N 1
ATOM 614 C CA . ASP A 1 82 ? -28.379 11.540 -15.422 1.00 13.72 82 ASP A CA 1
ATOM 615 C C . ASP A 1 82 ? -27.509 10.302 -15.309 1.00 13.78 82 ASP A C 1
ATOM 616 O O . ASP A 1 82 ? -27.711 9.455 -14.432 1.00 14.22 82 ASP A O 1
ATOM 621 N N . ALA A 1 83 ? -26.551 10.222 -16.224 1.00 13.50 83 ALA A N 1
ATOM 622 C CA . ALA A 1 83 ? -25.706 9.049 -16.402 1.00 13.56 83 ALA A CA 1
ATOM 623 C C . ALA A 1 83 ? -24.239 9.313 -16.051 1.00 14.06 83 ALA A C 1
ATOM 624 O O . ALA A 1 83 ? -23.475 8.364 -15.854 1.00 14.45 83 ALA A O 1
ATOM 626 N N . LYS A 1 84 ? -23.861 10.592 -15.971 1.00 13.65 84 LYS A N 1
ATOM 627 C CA . LYS A 1 84 ? -22.492 11.021 -15.658 1.00 14.02 84 LYS A CA 1
ATOM 628 C C . LYS A 1 84 ? -21.440 10.150 -16.366 1.00 14.16 84 LYS A C 1
ATOM 629 O O . LYS A 1 84 ? -20.572 9.543 -15.740 1.00 14.43 84 LYS A O 1
ATOM 635 N N . ARG A 1 85 ? -21.541 10.102 -17.691 1.00 14.46 85 ARG A N 1
ATOM 636 C CA . ARG A 1 85 ? -20.647 9.285 -18.499 1.00 14.99 85 ARG A CA 1
ATOM 637 C C . ARG A 1 85 ? -19.354 10.020 -18.827 1.00 15.86 85 ARG A C 1
ATOM 638 O O . ARG A 1 85 ? -19.289 11.250 -18.797 1.00 15.83 85 ARG A O 1
ATOM 646 N N . GLY A 1 86 ? -18.314 9.261 -19.145 1.00 16.18 86 GLY A N 1
ATOM 647 C CA . GLY A 1 86 ? -17.071 9.860 -19.601 1.00 17.32 86 GLY A CA 1
ATOM 648 C C . GLY A 1 86 ? -16.129 8.769 -20.044 1.00 18.16 86 GLY A C 1
ATOM 649 O O . GLY A 1 86 ? -15.713 7.943 -19.240 1.00 18.16 86 GLY A O 1
ATOM 650 N N . ASP A 1 87 ? -15.813 8.761 -21.332 1.00 19.18 87 ASP A N 1
ATOM 651 C CA . ASP A 1 87 ? -14.867 7.799 -21.890 1.00 20.33 87 ASP A CA 1
ATOM 652 C C . ASP A 1 87 ? -14.372 8.386 -23.196 1.00 21.43 87 ASP A C 1
ATOM 653 O O . ASP A 1 87 ? -14.636 9.541 -23.482 1.00 21.83 87 ASP A O 1
ATOM 658 N N . ILE A 1 88 ? -13.658 7.611 -23.996 1.00 22.76 88 ILE A N 1
ATOM 659 C CA . ILE A 1 88 ? -13.183 8.149 -25.269 1.00 24.06 88 ILE A CA 1
ATOM 660 C C . ILE A 1 88 ? -13.659 7.380 -26.487 1.00 24.33 88 ILE A C 1
ATOM 661 O O . ILE A 1 88 ? -14.238 6.300 -26.356 1.00 24.92 88 ILE A O 1
ATOM 666 N N . ALA A 1 89 ? -13.429 7.964 -27.666 1.00 24.37 89 ALA A N 1
ATOM 667 C CA . ALA A 1 89 ? -13.572 7.275 -28.957 1.00 24.44 89 ALA A CA 1
ATOM 668 C C . ALA A 1 89 ? -14.886 6.513 -29.122 1.00 24.27 89 ALA A C 1
ATOM 669 O O . ALA A 1 89 ? -15.958 7.050 -28.805 1.00 24.07 89 ALA A O 1
ATOM 671 N N . ASP A 1 90 ? -14.794 5.269 -29.604 1.00 23.94 90 ASP A N 1
ATOM 672 C CA . ASP A 1 90 ? -15.959 4.424 -29.867 1.00 23.83 90 ASP A CA 1
ATOM 673 C C . ASP A 1 90 ? -16.812 4.180 -28.631 1.00 22.74 90 ASP A C 1
ATOM 674 O O . ASP A 1 90 ? -18.030 4.021 -28.737 1.00 22.82 90 ASP A O 1
ATOM 679 N N . THR A 1 91 ? -16.169 4.128 -27.464 1.00 21.48 91 THR A N 1
ATOM 680 C CA . THR A 1 91 ? -16.875 3.877 -26.213 1.00 20.18 91 THR A CA 1
ATOM 681 C C . THR A 1 91 ? -17.814 5.037 -25.904 1.00 19.22 91 THR A C 1
ATOM 682 O O . THR A 1 91 ? -18.997 4.822 -25.664 1.00 18.88 91 THR A O 1
ATOM 686 N N . ALA A 1 92 ? -17.283 6.257 -25.925 1.00 18.98 92 ALA A N 1
ATOM 687 C CA . ALA A 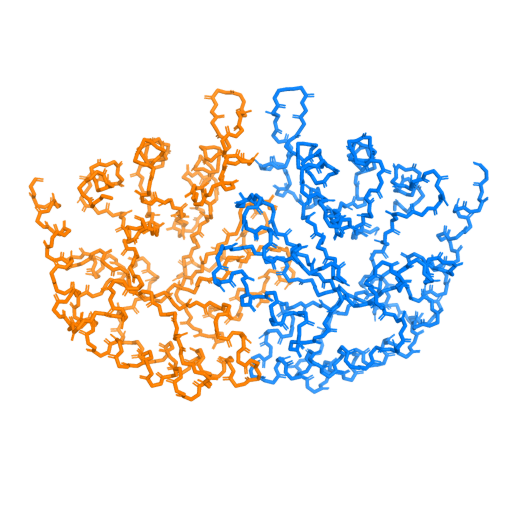1 92 ? -18.103 7.450 -25.715 1.00 18.77 92 ALA A CA 1
ATOM 688 C C . ALA A 1 92 ? -19.182 7.586 -26.797 1.00 18.89 92 ALA A C 1
ATOM 689 O O . ALA A 1 92 ? -20.314 7.969 -26.493 1.00 18.63 92 ALA A O 1
ATOM 691 N N . ASP A 1 93 ? -18.838 7.247 -28.046 1.00 18.93 93 ASP A N 1
ATOM 692 C CA . ASP A 1 93 ? -19.827 7.216 -29.141 1.00 19.08 93 ASP A CA 1
ATOM 693 C C . ASP A 1 93 ? -20.988 6.291 -28.810 1.00 18.53 93 ASP A C 1
ATOM 694 O O . ASP A 1 93 ? -22.140 6.612 -29.106 1.00 18.47 93 ASP A O 1
ATOM 699 N N . ALA A 1 94 ? -20.678 5.134 -28.215 1.00 17.55 94 ALA A N 1
ATOM 700 C CA . ALA A 1 94 ? -21.691 4.151 -27.850 1.00 16.79 94 ALA A CA 1
ATOM 701 C C . ALA A 1 94 ? -22.620 4.662 -26.747 1.00 16.21 94 ALA A C 1
ATOM 702 O O . ALA A 1 94 ? -23.835 4.486 -26.831 1.00 16.07 94 ALA A O 1
ATOM 704 N N . TYR A 1 95 ? -22.049 5.299 -25.726 1.00 15.92 95 TYR A N 1
ATOM 705 C CA . TYR A 1 95 ? -22.851 5.920 -24.671 1.00 15.61 95 TYR A CA 1
ATOM 706 C C . TYR A 1 95 ? -23.785 6.983 -25.265 1.00 15.67 95 TYR A C 1
ATOM 707 O O . TYR A 1 95 ? -24.945 7.084 -24.867 1.00 15.52 95 TYR A O 1
ATOM 716 N N . ALA A 1 96 ? -23.264 7.770 -26.206 1.00 15.86 96 ALA A N 1
ATOM 717 C CA . ALA A 1 96 ? -24.032 8.864 -26.817 1.00 16.20 96 ALA A CA 1
ATOM 718 C C . ALA A 1 96 ? -25.184 8.305 -27.636 1.00 16.63 96 ALA A C 1
ATOM 719 O O . ALA A 1 96 ? -26.326 8.741 -27.482 1.00 16.63 96 ALA A O 1
ATOM 721 N N . THR A 1 97 ? -24.888 7.325 -28.490 1.00 17.00 97 THR A N 1
ATOM 722 C CA . THR A 1 97 ? -25.933 6.678 -29.281 1.00 17.62 97 THR A CA 1
ATOM 723 C C . THR A 1 97 ? -27.004 6.056 -28.388 1.00 17.44 97 THR A C 1
ATOM 724 O O . THR A 1 97 ? -28.202 6.199 -28.651 1.00 17.50 97 THR A O 1
ATOM 728 N N . SER A 1 98 ? -26.571 5.375 -27.329 1.00 16.99 98 SER A N 1
ATOM 729 C CA . SER A 1 98 ? -27.502 4.777 -26.385 1.00 16.88 98 SER A CA 1
ATOM 730 C C . SER A 1 98 ? -28.456 5.819 -25.785 1.00 16.73 98 SER A C 1
ATOM 731 O O . SER A 1 98 ? -29.673 5.645 -25.819 1.00 16.98 98 SER A O 1
ATOM 734 N N . ALA A 1 99 ? -27.893 6.899 -25.254 1.00 16.88 99 ALA A N 1
ATOM 735 C CA . ALA A 1 99 ? -28.681 7.915 -24.561 1.00 16.89 99 ALA A CA 1
ATOM 736 C C . ALA A 1 99 ? -29.570 8.720 -25.505 1.00 17.40 99 ALA A C 1
ATOM 737 O O . ALA A 1 99 ? -30.741 8.950 -25.207 1.00 17.31 99 ALA A O 1
ATOM 739 N N . PHE A 1 100 ? -29.007 9.123 -26.638 1.00 17.64 100 PHE A N 1
ATOM 740 C CA . PHE A 1 100 ? -29.648 10.097 -27.517 1.00 18.51 100 PHE A CA 1
ATOM 741 C C . PHE A 1 100 ? -30.538 9.468 -28.586 1.00 19.67 100 PHE A C 1
ATOM 742 O O . PHE A 1 100 ? -31.560 10.051 -28.956 1.00 20.28 100 PHE A O 1
ATOM 750 N N . LYS A 1 101 ? -30.155 8.297 -29.088 1.00 20.46 101 LYS A N 1
ATOM 751 C CA . LYS A 1 101 ? -30.911 7.659 -30.172 1.00 21.41 101 LYS A CA 1
ATOM 752 C C . LYS A 1 101 ? -31.740 6.472 -29.696 1.00 21.38 101 LYS A C 1
ATOM 753 O O . LYS A 1 101 ? -32.929 6.385 -29.995 1.00 22.40 101 LYS A O 1
ATOM 758 N N . HIS A 1 102 ? -31.123 5.551 -28.961 1.00 20.82 102 HIS A N 1
ATOM 759 C CA . HIS A 1 102 ? -31.844 4.377 -28.487 1.00 20.49 102 HIS A CA 1
ATOM 760 C C . HIS A 1 102 ? -32.864 4.723 -27.410 1.00 20.30 102 HIS A C 1
ATOM 761 O O . HIS A 1 102 ? -34.025 4.325 -27.505 1.00 20.51 102 HIS A O 1
ATOM 768 N N . LEU A 1 103 ? -32.434 5.473 -26.397 1.00 19.79 103 LEU A N 1
ATOM 769 C CA . LEU A 1 103 ? -33.326 5.859 -25.303 1.00 19.92 103 LEU A CA 1
ATOM 770 C C . LEU A 1 103 ? -34.107 7.139 -25.598 1.00 20.11 103 LEU A C 1
ATOM 771 O O . LEU A 1 103 ? -35.120 7.413 -24.940 1.00 20.18 103 LEU A O 1
ATOM 776 N N . ASN A 1 104 ? -33.630 7.903 -26.581 1.00 20.18 104 ASN A N 1
ATOM 777 C CA . ASN A 1 104 ? -34.257 9.162 -27.022 1.00 20.77 104 ASN A CA 1
ATOM 778 C C . ASN A 1 104 ? -34.344 10.218 -25.921 1.00 20.00 104 ASN A C 1
ATOM 779 O O . ASN A 1 104 ? -35.316 10.973 -25.837 1.00 19.78 104 ASN A O 1
ATOM 784 N N . ALA A 1 105 ? -33.321 10.259 -25.073 1.00 19.03 105 ALA A N 1
ATOM 785 C CA . ALA A 1 105 ? -33.166 11.360 -24.133 1.00 17.87 105 ALA A CA 1
ATOM 786 C C . ALA A 1 105 ? -32.696 12.585 -24.909 1.00 17.28 105 ALA A C 1
ATOM 787 O O . ALA A 1 105 ? -32.113 12.455 -25.991 1.00 16.92 105 ALA A O 1
ATOM 789 N N . HIS A 1 106 ? -32.961 13.771 -24.367 1.00 16.18 106 HIS A N 1
ATOM 790 C CA . HIS A 1 106 ? -32.591 15.019 -25.036 1.00 15.65 106 HIS A CA 1
ATOM 791 C C . HIS A 1 106 ? -31.260 15.581 -24.544 1.00 14.84 106 HIS A C 1
ATOM 792 O O . HIS A 1 106 ? -30.689 16.485 -25.162 1.00 15.04 106 HIS A O 1
ATOM 799 N N . ALA A 1 107 ? -30.772 15.036 -23.429 1.00 13.93 107 ALA A N 1
ATOM 800 C CA . ALA A 1 107 ? -29.559 15.519 -22.800 1.00 13.47 107 ALA A CA 1
ATOM 801 C C . ALA A 1 107 ? -28.953 14.436 -21.915 1.00 12.98 107 ALA A C 1
ATOM 802 O O . ALA A 1 107 ? -29.638 13.477 -21.528 1.00 13.25 107 ALA A O 1
ATOM 804 N N . ILE A 1 108 ? -27.679 14.611 -21.585 1.00 12.87 108 ILE A N 1
ATOM 805 C CA . ILE A 1 108 ? -26.968 13.682 -20.701 1.00 12.79 108 ILE A CA 1
ATOM 806 C C . ILE A 1 108 ? -26.047 14.468 -19.767 1.00 12.46 108 ILE A C 1
ATOM 807 O O . ILE A 1 108 ? -25.636 15.581 -20.085 1.00 12.36 108 ILE A O 1
ATOM 812 N N . THR A 1 109 ? -25.727 13.890 -18.615 1.00 12.34 109 THR A N 1
ATOM 813 C CA . THR A 1 109 ? -24.685 14.455 -17.759 1.00 12.17 109 THR A CA 1
ATOM 814 C C . THR A 1 109 ? -23.365 13.730 -18.018 1.00 12.24 109 THR A C 1
ATOM 815 O O . THR A 1 109 ? -23.361 12.561 -18.390 1.00 11.97 109 THR A O 1
ATOM 819 N N . ALA A 1 110 ? -22.256 14.434 -17.829 1.00 12.14 110 ALA A N 1
ATOM 820 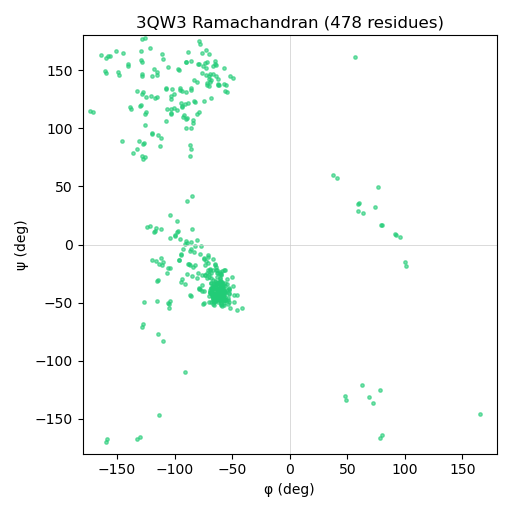C CA . ALA A 1 110 ? -20.939 13.889 -18.176 1.00 13.26 110 ALA A CA 1
ATOM 821 C C . ALA A 1 110 ? -19.843 14.423 -17.271 1.00 13.83 110 ALA A C 1
ATOM 822 O O . ALA A 1 110 ? -19.920 15.563 -16.806 1.00 14.63 110 ALA A O 1
ATOM 824 N N . SER A 1 111 ? -18.829 13.591 -17.032 1.00 14.21 111 SER A N 1
ATOM 825 C CA . SER A 1 111 ? -17.648 13.981 -16.262 1.00 14.59 111 SER A CA 1
ATOM 826 C C . SER A 1 111 ? -16.653 14.712 -17.170 1.00 14.26 111 SER A C 1
ATOM 827 O O . SER A 1 111 ? -16.477 14.324 -18.324 1.00 15.03 111 SER A O 1
ATOM 830 N N . PRO A 1 112 ? -15.986 15.757 -16.647 1.00 14.31 112 PRO A N 1
ATOM 831 C CA . PRO A 1 112 ? -14.988 16.491 -17.418 1.00 14.37 112 PRO A CA 1
ATOM 832 C C . PRO A 1 112 ? -13.584 15.901 -17.351 1.00 14.62 112 PRO A C 1
ATOM 833 O O . PRO A 1 112 ? -12.696 16.395 -18.048 1.00 14.43 112 PRO A O 1
ATOM 837 N N . TYR A 1 113 ? -13.381 14.866 -16.532 1.00 14.35 113 TYR A N 1
ATOM 838 C CA . TYR A 1 113 ? -12.011 14.450 -16.175 1.00 14.77 113 TYR A CA 1
ATOM 839 C C . TYR A 1 113 ? -11.101 14.068 -17.352 1.00 15.24 113 TYR A C 1
ATOM 840 O O . TYR A 1 113 ? -9.896 14.348 -17.316 1.00 15.33 113 TYR A O 1
ATOM 849 N N . MET A 1 114 ? -11.664 13.445 -18.381 1.00 15.62 114 MET A N 1
ATOM 850 C CA . MET A 1 114 ? -10.858 13.029 -19.534 1.00 16.68 114 MET A CA 1
ATOM 851 C C . MET A 1 114 ? -10.771 14.105 -20.626 1.00 17.48 114 MET A C 1
ATOM 852 O O . MET A 1 114 ? -10.175 13.880 -21.683 1.00 18.10 114 MET A O 1
ATOM 857 N N . GLY A 1 115 ? -11.367 15.265 -20.367 1.00 18.37 115 GLY A N 1
ATOM 858 C CA . GLY A 1 115 ? -11.170 16.443 -21.219 1.00 19.19 115 GLY A CA 1
ATOM 859 C C . GLY A 1 115 ? -11.945 16.482 -22.521 1.00 19.70 115 GLY A C 1
ATOM 860 O O . GLY A 1 115 ? -12.866 15.699 -22.731 1.00 18.82 115 GLY A O 1
ATOM 861 N N . SER A 1 116 ? -11.549 17.397 -23.405 1.00 21.00 116 SER A N 1
ATOM 862 C CA . SER A 1 116 ? -12.336 17.741 -24.604 1.00 22.45 116 SER A CA 1
ATOM 863 C C . SER A 1 116 ? -12.761 16.574 -25.499 1.00 22.99 116 SER A C 1
ATOM 864 O O . SER A 1 116 ? -13.928 16.478 -25.854 1.00 23.01 116 SER A O 1
ATOM 867 N N . ASP A 1 117 ? -11.829 15.693 -25.861 1.00 23.71 117 ASP A N 1
ATOM 868 C CA . ASP A 1 117 ? -12.156 14.584 -26.773 1.00 24.36 117 ASP A CA 1
ATOM 869 C C . ASP A 1 117 ? -13.001 13.478 -26.134 1.00 23.75 117 ASP A C 1
ATOM 870 O O . ASP A 1 117 ? -13.553 12.626 -26.836 1.00 24.04 117 ASP A O 1
ATOM 875 N N A SER A 1 118 ? -13.107 13.500 -24.807 0.50 23.38 118 SER A N 1
ATOM 876 N N B SER A 1 118 ? -13.083 13.487 -24.807 0.50 23.32 118 SER A N 1
ATOM 877 C CA A SER A 1 118 ? -14.022 12.608 -24.104 0.50 22.92 118 SER A CA 1
ATOM 878 C CA B SER A 1 118 ? -14.018 12.626 -24.100 0.50 22.79 118 SER A CA 1
ATOM 879 C C A SER A 1 118 ? -15.437 13.187 -24.062 0.50 22.65 118 SER A C 1
ATOM 880 C C B SER A 1 118 ? -15.436 13.159 -24.271 0.50 22.52 118 SER A C 1
ATOM 881 O O A SER A 1 118 ? -16.402 12.470 -23.783 0.50 22.66 118 SER A O 1
ATOM 882 O O B SER A 1 118 ? -16.394 12.389 -24.356 0.50 22.38 118 SER A O 1
ATOM 887 N N . LEU A 1 119 ? -15.549 14.485 -24.343 1.00 22.19 119 LEU A N 1
ATOM 888 C CA . LEU A 1 119 ? -16.842 15.174 -24.347 1.00 21.54 119 LEU A CA 1
ATOM 889 C C . LEU A 1 119 ? -17.399 15.385 -25.754 1.00 21.23 119 LEU A C 1
ATOM 890 O O . LEU A 1 119 ? -18.613 15.371 -25.951 1.00 20.67 119 LEU A O 1
ATOM 895 N N . GLN A 1 120 ? -16.500 15.552 -26.722 1.00 21.46 120 GLN A N 1
ATOM 896 C CA . GLN A 1 120 ? -16.878 15.741 -28.127 1.00 22.24 120 GLN A CA 1
ATOM 897 C C . GLN A 1 120 ? -17.904 14.725 -28.670 1.00 21.91 120 GLN A C 1
ATOM 898 O O . GLN A 1 120 ? -18.841 15.125 -29.361 1.00 21.84 120 GLN A O 1
ATOM 904 N N . PRO A 1 121 ? -17.746 13.415 -28.360 1.00 21.58 121 PRO A N 1
ATOM 905 C CA . PRO A 1 121 ? -18.730 12.441 -28.852 1.00 21.47 121 PRO A CA 1
ATOM 906 C C . PRO A 1 121 ? -20.163 12.699 -28.377 1.00 21.45 121 PRO A C 1
ATOM 907 O O . PRO A 1 121 ? -21.111 12.279 -29.034 1.00 21.42 121 PRO A O 1
ATOM 911 N N . PHE A 1 122 ? -20.320 13.372 -27.242 1.00 21.57 122 PHE A N 1
ATOM 912 C CA . PHE A 1 122 ? -21.645 13.784 -26.800 1.00 22.09 122 PHE A CA 1
ATOM 913 C C . PHE A 1 122 ? -22.030 15.118 -27.440 1.00 22.39 122 PHE A C 1
ATOM 914 O O . PHE A 1 122 ? -23.144 15.273 -27.944 1.00 22.94 122 PHE A O 1
ATOM 922 N N . MET A 1 123 ? -21.090 16.056 -27.459 1.00 22.70 123 MET A N 1
ATOM 923 C CA . MET A 1 123 ? -21.366 17.431 -27.908 1.00 23.33 123 MET A CA 1
ATOM 924 C C . MET A 1 123 ? -21.562 17.571 -29.419 1.00 23.98 123 MET A C 1
ATOM 925 O O . MET A 1 123 ? -22.060 18.597 -29.891 1.00 24.22 123 MET A O 1
ATOM 930 N N . ARG A 1 124 ? -21.183 16.541 -30.174 1.00 24.47 124 ARG A N 1
ATOM 931 C CA . ARG A 1 124 ? -21.311 16.573 -31.636 1.00 25.22 124 ARG A CA 1
ATOM 932 C C . ARG A 1 124 ? -22.766 16.481 -32.122 1.00 25.40 124 ARG A C 1
ATOM 933 O O . ARG A 1 124 ? -23.044 16.690 -33.309 1.00 25.59 124 ARG A O 1
ATOM 941 N N . TYR A 1 125 ? -23.682 16.158 -31.206 1.00 25.49 125 TYR A N 1
ATOM 942 C CA . TYR A 1 125 ? -25.115 16.157 -31.490 1.00 25.52 125 TYR A CA 1
ATOM 943 C C . TYR A 1 125 ? -25.659 17.552 -31.169 1.00 25.61 125 TYR A C 1
ATOM 944 O O . TYR A 1 125 ? -25.909 17.857 -30.003 1.00 25.04 125 TYR A O 1
ATOM 953 N N . PRO A 1 126 ? -25.862 18.402 -32.195 1.00 25.59 126 PRO A N 1
ATOM 954 C CA . PRO A 1 126 ? -26.273 19.787 -31.921 1.00 25.52 126 PRO A CA 1
ATOM 955 C C . PRO A 1 126 ? -27.640 19.901 -31.236 1.00 25.25 126 PRO A C 1
ATOM 956 O O . PRO A 1 126 ? -27.881 20.865 -30.500 1.00 25.60 126 PRO A O 1
ATOM 960 N N . ASP A 1 127 ? -28.507 18.918 -31.471 1.00 24.74 127 ASP A N 1
ATOM 961 C CA . ASP A 1 127 ? -29.866 18.895 -30.918 1.00 24.50 127 ASP A CA 1
ATOM 962 C C . ASP A 1 127 ? -29.936 18.346 -29.487 1.00 23.28 127 ASP A C 1
ATOM 963 O O . ASP A 1 127 ? -31.000 18.376 -28.856 1.00 22.70 127 ASP A O 1
ATOM 968 N N . LYS A 1 128 ? -28.803 17.849 -28.990 1.00 21.95 128 LYS A N 1
ATOM 969 C CA . LYS A 1 128 ? -28.711 17.275 -27.646 1.00 20.96 128 LYS A CA 1
ATOM 970 C C . LYS A 1 128 ? -27.794 18.110 -26.764 1.00 20.66 128 LYS A C 1
ATOM 971 O O . LYS A 1 128 ? -26.839 18.716 -27.246 1.00 22.03 128 LYS A O 1
ATOM 977 N N . ALA A 1 129 ? -28.078 18.142 -25.469 1.00 19.16 129 ALA A N 1
ATOM 978 C CA . ALA A 1 129 ? -27.263 18.922 -24.553 1.00 17.99 129 ALA A CA 1
ATOM 979 C C . ALA A 1 129 ? -26.385 18.013 -23.709 1.00 17.02 129 ALA A C 1
ATOM 980 O O . ALA A 1 129 ? -26.731 16.863 -23.454 1.00 16.65 129 ALA A O 1
ATOM 982 N N . VAL A 1 130 ? -25.253 18.554 -23.282 1.00 16.19 130 VAL A N 1
ATOM 983 C CA . VAL A 1 130 ? -24.338 17.847 -22.399 1.00 15.80 130 VAL A CA 1
ATOM 984 C C . VAL A 1 130 ? -24.086 18.726 -21.186 1.00 15.13 130 VAL A C 1
ATOM 985 O O . VAL A 1 130 ? -23.476 19.795 -21.295 1.00 15.43 130 VAL A O 1
ATOM 989 N N . PHE A 1 131 ? -24.578 18.273 -20.033 1.00 14.57 131 PHE A N 1
ATOM 990 C CA . PHE A 1 131 ? -24.331 18.954 -18.772 1.00 13.99 131 PHE A CA 1
ATOM 991 C C . PHE A 1 131 ? -23.089 18.359 -18.120 1.00 13.76 131 PHE A C 1
ATOM 992 O O . PHE A 1 131 ? -23.099 17.206 -17.690 1.00 13.86 131 PHE A O 1
ATOM 1000 N N . VAL A 1 132 ? -22.024 19.154 -18.062 1.00 13.61 132 VAL A N 1
ATOM 1001 C CA . VAL A 1 132 ? -20.724 18.685 -17.576 1.00 13.83 132 VAL A CA 1
ATOM 1002 C C . VAL A 1 132 ? -20.574 18.982 -16.095 1.00 13.96 132 VAL A C 1
ATOM 1003 O O . VAL A 1 132 ? -20.836 20.101 -15.652 1.00 14.16 132 VAL A O 1
ATOM 1007 N N . LEU A 1 133 ? -20.146 17.983 -15.327 1.00 13.77 133 LEU A N 1
ATOM 1008 C CA . LEU A 1 133 ? -19.932 18.182 -13.893 1.00 14.19 133 LEU A CA 1
ATOM 1009 C C . LEU A 1 133 ? -18.970 19.329 -13.658 1.00 14.63 133 LEU A C 1
ATOM 1010 O O . LEU A 1 133 ? -17.914 19.402 -14.290 1.00 14.34 133 LEU A O 1
ATOM 1015 N N . CYS A 1 134 ? -19.337 20.231 -12.755 1.00 15.62 134 CYS A N 1
ATOM 1016 C CA . CYS A 1 134 ? -18.493 21.386 -12.470 1.00 16.61 134 CYS A CA 1
ATOM 1017 C C . CYS A 1 134 ? -18.233 21.504 -10.974 1.00 17.54 134 CYS A C 1
ATOM 1018 O O . CYS A 1 134 ? -17.114 21.281 -10.510 1.00 16.82 134 CYS A O 1
ATOM 1021 N N . LYS A 1 135 ? -19.280 21.831 -10.223 1.00 18.89 135 LYS A N 1
ATOM 1022 C CA . LYS A 1 135 ? -19.184 21.917 -8.776 1.00 20.85 135 LYS A CA 1
ATOM 1023 C C . LYS A 1 135 ? -20.313 21.122 -8.152 1.00 21.84 135 LYS A C 1
ATOM 1024 O O . LYS A 1 135 ? -21.483 21.413 -8.386 1.00 22.41 135 LYS A O 1
ATOM 1030 N N . THR A 1 136 ? -19.956 20.111 -7.368 1.00 23.22 136 THR A N 1
ATOM 1031 C CA . THR A 1 136 ? -20.940 19.316 -6.638 1.00 24.65 136 THR A CA 1
ATOM 1032 C C . THR A 1 136 ? -20.837 19.596 -5.131 1.00 26.16 136 THR A C 1
ATOM 1033 O O . THR A 1 136 ? -19.807 20.081 -4.656 1.00 26.34 136 THR A O 1
ATOM 1037 N N . SER A 1 137 ? -21.901 19.285 -4.391 1.00 27.71 137 SER A N 1
ATOM 1038 C CA A SER A 1 137 ? -22.005 19.710 -2.994 0.70 28.64 137 SER A CA 1
ATOM 1039 C CA B SER A 1 137 ? -22.042 19.697 -2.988 0.30 28.43 137 SER A CA 1
ATOM 1040 C C . SER A 1 137 ? -21.481 18.712 -1.961 1.00 28.95 137 SER A C 1
ATOM 1041 O O . SER A 1 137 ? -21.294 19.063 -0.787 1.00 29.41 137 SER A O 1
ATOM 1046 N N . ASN A 1 138 ? -21.227 17.479 -2.396 1.00 29.33 138 ASN A N 1
ATOM 1047 C CA . ASN A 1 138 ? -20.734 16.422 -1.513 1.00 29.81 138 ASN A CA 1
ATOM 1048 C C . ASN A 1 138 ? -19.333 16.710 -0.948 1.00 30.55 138 ASN A C 1
ATOM 1049 O O . ASN A 1 138 ? -18.575 17.497 -1.521 1.00 30.88 138 ASN A O 1
ATOM 1054 N N . LYS A 1 139 ? -19.001 16.076 0.176 1.00 31.21 139 LYS A N 1
ATOM 1055 C CA . LYS A 1 139 ? -17.728 16.301 0.871 1.00 31.85 139 LYS A CA 1
ATOM 1056 C C . LYS A 1 139 ? -16.495 16.112 -0.015 1.00 32.19 139 LYS A C 1
ATOM 1057 O O . LYS A 1 139 ? -15.492 16.819 0.141 1.00 32.48 139 LYS A O 1
ATOM 1058 N N . GLY A 1 140 ? -16.584 15.171 -0.951 1.00 32.35 140 GLY A N 1
ATOM 1059 C CA . GLY A 1 140 ? -15.481 14.862 -1.862 1.00 32.42 140 GLY A CA 1
ATOM 1060 C C . GLY A 1 140 ? -15.114 15.985 -2.811 1.00 32.48 140 GLY A C 1
ATOM 1061 O O . GLY A 1 140 ? -14.037 15.963 -3.411 1.00 32.47 140 GLY A O 1
ATOM 1062 N N . SER A 1 141 ? -16.012 16.960 -2.954 1.00 32.45 141 SER A N 1
ATOM 1063 C CA . SER A 1 141 ? -15.753 18.179 -3.730 1.00 32.54 141 SER A CA 1
ATOM 1064 C C . SER A 1 141 ? -14.436 18.849 -3.338 1.00 32.51 141 SER A C 1
ATOM 1065 O O . SER A 1 141 ? -13.806 19.526 -4.155 1.00 32.70 141 SER A O 1
ATOM 1068 N N . ASN A 1 142 ? -14.020 18.653 -2.088 1.00 32.03 142 ASN A N 1
ATOM 1069 C CA . ASN A 1 142 ? -12.762 19.211 -1.597 1.00 31.39 142 ASN A CA 1
ATOM 1070 C C . ASN A 1 142 ? -11.536 18.603 -2.278 1.00 30.70 142 ASN A C 1
ATOM 1071 O O . ASN A 1 142 ? -10.519 19.282 -2.456 1.00 31.30 142 ASN A O 1
ATOM 1072 N N . ASP A 1 143 ? -11.650 17.338 -2.675 1.00 29.52 143 ASP A N 1
ATOM 1073 C CA . ASP A 1 143 ? -10.515 16.567 -3.176 1.00 28.52 143 ASP A CA 1
ATOM 1074 C C . ASP A 1 143 ? -9.905 17.108 -4.460 1.00 27.52 143 ASP A C 1
ATOM 1075 O O . ASP A 1 143 ? -8.679 17.181 -4.575 1.00 27.63 143 ASP A O 1
ATOM 1080 N N . LEU A 1 144 ? -10.754 17.465 -5.422 1.00 25.85 144 LEU A N 1
ATOM 1081 C CA . LEU A 1 144 ? -10.286 17.901 -6.734 1.00 24.43 144 LEU A CA 1
ATOM 1082 C C . LEU A 1 144 ? -10.858 19.256 -7.126 1.00 23.54 144 LEU A C 1
ATOM 1083 O O . LEU A 1 144 ? -10.119 20.143 -7.542 1.00 22.60 144 LEU A O 1
ATOM 1088 N N . GLN A 1 145 ? -12.175 19.405 -6.991 1.00 22.90 145 GLN A N 1
ATOM 1089 C CA . GLN A 1 145 ? -12.872 20.598 -7.480 1.00 22.43 145 GLN A CA 1
ATOM 1090 C C . GLN A 1 145 ? -12.364 21.896 -6.849 1.00 23.24 145 GLN A C 1
ATOM 1091 O O . GLN A 1 145 ? -12.289 22.928 -7.516 1.00 22.49 145 GLN A O 1
ATOM 1097 N N . CYS A 1 146 ? -12.016 21.830 -5.566 1.00 24.33 146 CYS A N 1
ATOM 1098 C CA . CYS A 1 146 ? -11.600 23.017 -4.825 1.00 26.13 146 CYS A CA 1
ATOM 1099 C C . CYS A 1 146 ? -10.082 23.173 -4.729 1.00 26.40 146 CYS A C 1
ATOM 1100 O O . CYS A 1 146 ? -9.588 24.013 -3.971 1.00 26.68 146 CYS A O 1
ATOM 1103 N N . LEU A 1 147 ? -9.349 22.367 -5.497 1.00 26.80 147 LEU A N 1
ATOM 1104 C CA . LEU A 1 147 ? -7.908 22.561 -5.649 1.00 27.32 147 LEU A CA 1
ATOM 1105 C C . LEU A 1 147 ? -7.652 23.854 -6.415 1.00 27.80 147 LEU A C 1
ATOM 1106 O O . LEU A 1 147 ? -8.446 24.244 -7.277 1.00 27.46 147 LEU A O 1
ATOM 1111 N N A ARG A 1 148 ? -6.541 24.508 -6.092 0.50 28.09 148 ARG A N 1
ATOM 1112 N N B ARG A 1 148 ? -6.547 24.520 -6.094 0.50 28.14 148 ARG A N 1
ATOM 1113 C CA A ARG A 1 148 ? -6.188 25.790 -6.684 0.50 28.50 148 ARG A CA 1
ATOM 1114 C CA B ARG A 1 148 ? -6.236 25.811 -6.693 0.50 28.61 148 ARG A CA 1
ATOM 1115 C C A ARG A 1 148 ? -5.341 25.632 -7.944 0.50 28.71 148 ARG A C 1
ATOM 1116 C C B ARG A 1 148 ? -5.346 25.668 -7.927 0.50 28.78 148 ARG A C 1
ATOM 1117 O O A ARG A 1 148 ? -4.260 25.039 -7.907 0.50 28.71 148 ARG A O 1
ATOM 1118 O O B ARG A 1 148 ? -4.245 25.117 -7.854 0.50 28.78 148 ARG A O 1
ATOM 1133 N N . VAL A 1 149 ? -5.848 26.158 -9.057 1.00 28.87 149 VAL A N 1
ATOM 1134 C CA . VAL A 1 149 ? -5.090 26.222 -10.309 1.00 29.62 149 VAL A CA 1
ATOM 1135 C C . VAL A 1 149 ? -4.840 27.700 -10.597 1.00 30.04 149 VAL A C 1
ATOM 1136 O O . VAL A 1 149 ? -5.757 28.434 -10.982 1.00 30.28 149 VAL A O 1
ATOM 1140 N N . GLY A 1 150 ? -3.602 28.139 -10.386 1.00 30.69 150 GLY A N 1
ATOM 1141 C CA . GLY A 1 150 ? -3.265 29.559 -10.500 1.00 31.07 150 GLY A CA 1
ATOM 1142 C C . GLY A 1 150 ? -4.029 30.376 -9.476 1.00 31.25 150 GLY A C 1
ATOM 1143 O O . GLY A 1 150 ? -3.914 30.138 -8.274 1.00 31.57 150 GLY A O 1
ATOM 1144 N N . ASP A 1 151 ? -4.829 31.326 -9.956 1.00 31.30 151 ASP A N 1
ATOM 1145 C CA . ASP A 1 151 ? -5.613 32.188 -9.076 1.00 31.13 151 ASP A CA 1
ATOM 1146 C C . ASP A 1 151 ? -7.091 31.801 -9.037 1.00 31.11 151 ASP A C 1
ATOM 1147 O O . ASP A 1 151 ? -7.948 32.639 -8.755 1.00 31.42 151 ASP A O 1
ATOM 1148 N N . ARG A 1 152 ? -7.388 30.533 -9.315 1.00 30.66 152 ARG A N 1
ATOM 1149 C CA . ARG A 1 152 ? -8.774 30.052 -9.293 1.00 30.09 152 ARG A CA 1
ATOM 1150 C C . ARG A 1 152 ? -8.886 28.574 -8.928 1.00 28.99 152 ARG A C 1
ATOM 1151 O O . ARG A 1 152 ? -7.893 27.852 -8.922 1.00 29.29 152 ARG A O 1
ATOM 1159 N N . TYR A 1 153 ? -10.102 28.140 -8.614 1.00 27.50 153 TYR A N 1
ATOM 1160 C CA . TYR A 1 153 ? -10.367 26.746 -8.285 1.00 25.92 153 TYR A CA 1
ATOM 1161 C C . TYR A 1 153 ? -10.476 25.909 -9.555 1.00 24.31 153 TYR A C 1
ATOM 1162 O O . TYR A 1 153 ? -10.791 26.436 -10.626 1.00 23.53 153 TYR A O 1
ATOM 1171 N N . LEU A 1 154 ? -10.219 24.607 -9.436 1.00 22.57 154 LEU A N 1
ATOM 1172 C CA . LEU A 1 154 ? -10.372 23.699 -10.578 1.00 21.29 154 LEU A CA 1
ATOM 1173 C C . LEU A 1 154 ? -11.758 23.825 -11.212 1.00 20.78 154 LEU A C 1
ATOM 1174 O O . LEU A 1 154 ? -11.890 23.794 -12.438 1.00 19.98 154 LEU A O 1
ATOM 1179 N N . TYR A 1 155 ? -12.791 23.980 -10.385 1.00 20.21 155 TYR A N 1
ATOM 1180 C CA . TYR A 1 155 ? -14.148 24.077 -10.930 1.00 20.08 155 TYR A CA 1
ATOM 1181 C C . TYR A 1 155 ? -14.359 25.325 -11.786 1.00 19.93 155 TYR A C 1
ATOM 1182 O O . TYR A 1 155 ? -15.116 25.297 -12.755 1.00 19.65 155 TYR A O 1
ATOM 1191 N N . GLU A 1 156 ? -13.661 26.407 -11.447 1.00 20.03 156 GLU A N 1
ATOM 1192 C CA . GLU A 1 156 ? -13.680 27.614 -12.271 1.00 20.10 156 GLU A CA 1
ATOM 1193 C C . GLU A 1 156 ? -12.981 27.382 -13.609 1.00 19.73 156 GLU A C 1
ATOM 1194 O O . GLU A 1 156 ? -13.426 27.891 -14.642 1.00 19.67 156 GLU A O 1
ATOM 1200 N N . ALA A 1 157 ? -11.893 26.608 -13.594 1.00 19.10 157 ALA A N 1
ATOM 1201 C CA . ALA A 1 157 ? -11.204 26.234 -14.836 1.00 18.72 157 ALA A CA 1
ATOM 1202 C C . ALA A 1 157 ? -12.092 25.388 -15.762 1.00 18.32 157 ALA A C 1
ATOM 1203 O O . ALA A 1 157 ? -12.060 25.540 -16.985 1.00 18.29 157 ALA A O 1
ATOM 1205 N N . VAL A 1 158 ? -12.884 24.500 -15.167 1.00 17.77 158 VAL A N 1
ATOM 1206 C CA . VAL A 1 158 ? -13.838 23.688 -15.912 1.00 17.54 158 VAL A CA 1
ATOM 1207 C C . VAL A 1 158 ? -14.923 24.581 -16.530 1.00 17.37 158 VAL A C 1
ATOM 1208 O O . VAL A 1 158 ? -15.255 24.442 -17.710 1.00 17.00 158 VAL A O 1
ATOM 1212 N N . ALA A 1 159 ? -15.445 25.506 -15.730 1.00 17.55 159 ALA A N 1
ATOM 1213 C CA . ALA A 1 159 ? -16.464 26.454 -16.193 1.00 18.14 159 ALA A CA 1
ATOM 1214 C C . ALA A 1 159 ? -15.988 27.288 -17.385 1.00 18.80 159 ALA A C 1
ATOM 1215 O O . ALA A 1 159 ? -16.739 27.484 -18.344 1.00 18.67 159 ALA A O 1
ATOM 1217 N N . GLU A 1 160 ? -14.741 27.755 -17.329 1.00 19.39 160 GLU A N 1
ATOM 1218 C CA . GLU A 1 160 ? -14.143 28.541 -18.420 1.00 20.89 160 GLU A CA 1
ATOM 1219 C C . GLU A 1 160 ? -14.039 27.744 -19.714 1.00 20.93 160 GLU A C 1
ATOM 1220 O O . GLU A 1 160 ? -14.396 28.232 -20.794 1.00 21.02 160 GLU A O 1
ATOM 1226 N N . ARG A 1 161 ? -13.543 26.511 -19.604 1.00 21.05 161 ARG A N 1
ATOM 1227 C CA . ARG A 1 161 ? -13.461 25.610 -20.746 1.00 21.32 161 ARG A CA 1
ATOM 1228 C C . ARG A 1 161 ? -14.829 25.392 -21.373 1.00 20.71 161 ARG A C 1
ATOM 1229 O O . ARG A 1 161 ? -14.974 25.421 -22.593 1.00 20.30 161 ARG A O 1
ATOM 1237 N N . ALA A 1 162 ? -15.828 25.173 -20.520 1.00 20.15 162 ALA A N 1
ATOM 1238 C CA . ALA A 1 162 ? -17.175 24.876 -20.969 1.00 19.88 162 ALA A CA 1
ATOM 1239 C C . ALA A 1 162 ? -17.800 26.052 -21.715 1.00 19.80 162 ALA A C 1
ATOM 1240 O O . ALA A 1 162 ? -18.380 25.861 -22.778 1.00 19.61 162 ALA A O 1
ATOM 1242 N N . GLU A 1 163 ? -17.673 27.257 -21.157 1.00 20.17 163 GLU A N 1
ATOM 1243 C CA . GLU A 1 163 ? -18.186 28.476 -21.798 1.00 20.58 163 GLU A CA 1
ATOM 1244 C C . GLU A 1 163 ? -17.382 28.812 -23.055 1.00 21.03 163 GLU A C 1
ATOM 1245 O O . GLU A 1 163 ? -17.931 29.331 -24.031 1.00 21.01 163 GLU A O 1
ATOM 1251 N N . GLY A 1 164 ? -16.088 28.494 -23.022 1.00 21.28 164 GLY A N 1
ATOM 1252 C CA . GLY A 1 164 ? -15.164 28.802 -24.111 1.00 21.73 164 GLY A CA 1
ATOM 1253 C C . GLY A 1 164 ? -15.039 27.695 -25.148 1.00 21.95 164 GLY A C 1
ATOM 1254 O O . GLY A 1 164 ? -15.975 27.447 -25.897 1.00 22.03 164 GLY A O 1
ATOM 1255 N N . PRO A 1 165 ? -13.877 27.016 -25.191 1.00 22.47 165 PRO A N 1
ATOM 1256 C CA . PRO A 1 165 ? -13.563 26.050 -26.255 1.00 22.74 165 PRO A CA 1
ATOM 1257 C C . PRO A 1 165 ? -14.570 24.914 -26.448 1.00 22.96 165 PRO A C 1
ATOM 1258 O O . PRO A 1 165 ? -14.802 24.500 -27.581 1.00 23.58 165 PRO A O 1
ATOM 1262 N N . TRP A 1 166 ? -15.169 24.418 -25.368 1.00 22.95 166 TRP A N 1
ATOM 1263 C CA . TRP A 1 166 ? -16.073 23.267 -25.470 1.00 22.99 166 TRP A CA 1
ATOM 1264 C C . TRP A 1 166 ? -17.406 23.552 -26.174 1.00 22.83 166 TRP A C 1
ATOM 1265 O O . TRP A 1 166 ? -17.993 22.654 -26.781 1.00 23.01 166 TRP A O 1
ATOM 1276 N N . ASN A 1 167 ? -17.871 24.798 -26.115 1.00 22.79 167 ASN A N 1
ATOM 1277 C CA . ASN A 1 167 ? -19.244 25.122 -26.510 1.00 22.95 167 ASN A CA 1
ATOM 1278 C C . ASN A 1 167 ? -19.431 25.480 -27.989 1.00 23.37 167 ASN A C 1
ATOM 1279 O O . ASN A 1 167 ? -20.243 26.345 -28.335 1.00 22.84 167 ASN A O 1
ATOM 1284 N N . VAL A 1 168 ? -18.693 24.788 -28.855 1.00 24.12 168 VAL A N 1
ATOM 1285 C CA . VAL A 1 168 ? -18.766 25.015 -30.299 1.00 25.03 168 VAL A CA 1
ATOM 1286 C C . VAL A 1 168 ? -20.187 24.820 -30.842 1.00 25.20 168 VAL A C 1
ATOM 1287 O O . VAL A 1 168 ? -20.630 25.557 -31.728 1.00 25.49 168 VAL A O 1
ATOM 1291 N N . ASN A 1 169 ? -20.912 23.846 -30.297 1.00 25.09 169 ASN A N 1
ATOM 1292 C CA . ASN A 1 169 ? -22.272 23.573 -30.763 1.00 25.05 169 ASN A CA 1
ATOM 1293 C C . ASN A 1 169 ? -23.387 24.246 -29.959 1.00 24.54 169 ASN A C 1
ATOM 1294 O O . ASN A 1 169 ? -24.568 24.014 -30.219 1.00 24.79 169 ASN A O 1
ATOM 1299 N N . GLY A 1 170 ? -23.008 25.077 -28.991 1.00 23.92 170 GLY A N 1
ATOM 1300 C CA . GLY A 1 170 ? -23.977 25.825 -28.184 1.00 23.01 170 GLY A CA 1
ATOM 1301 C C . GLY A 1 170 ? -24.872 24.916 -27.363 1.00 22.10 170 GLY A C 1
ATOM 1302 O O . GLY A 1 170 ? -26.005 25.278 -27.030 1.00 22.45 170 GLY A O 1
ATOM 1303 N N . ASN A 1 171 ? -24.355 23.733 -27.036 1.00 20.84 171 ASN A N 1
ATOM 1304 C CA . ASN A 1 171 ? -25.143 22.703 -26.360 1.00 19.89 171 ASN A CA 1
ATOM 1305 C C . ASN A 1 171 ? -24.538 22.209 -25.051 1.00 19.44 171 ASN A C 1
ATOM 1306 O O . ASN A 1 171 ? -24.941 21.164 -24.534 1.00 19.02 171 ASN A O 1
ATOM 1311 N N . VAL A 1 172 ? -23.574 22.964 -24.530 1.00 18.87 172 VAL A N 1
ATOM 1312 C CA . VAL A 1 172 ? -22.914 22.621 -23.272 1.00 18.60 172 VAL A CA 1
ATOM 1313 C C . VAL A 1 172 ? -23.570 23.345 -22.100 1.00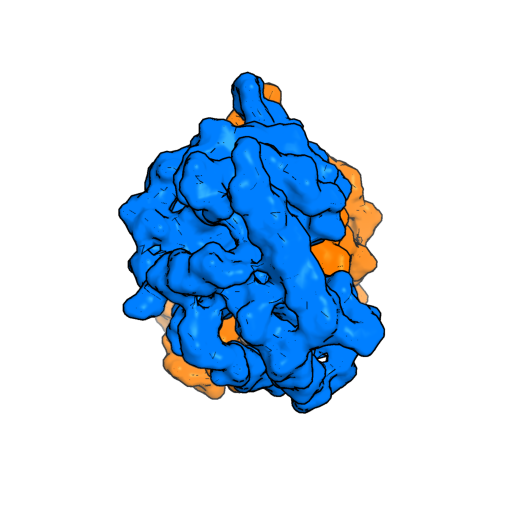 18.16 172 VAL A C 1
ATOM 1314 O O . VAL A 1 172 ? -23.867 24.544 -22.175 1.00 18.28 172 VAL A O 1
ATOM 1318 N N . GLY A 1 173 ? -23.798 22.593 -21.028 1.00 17.27 173 GLY A N 1
ATOM 1319 C CA . GLY A 1 173 ? -24.270 23.130 -19.761 1.00 16.45 173 GLY A CA 1
ATOM 1320 C C . GLY A 1 173 ? -23.350 22.636 -18.660 1.00 16.00 173 GLY A C 1
ATOM 1321 O O . GLY A 1 173 ? -22.423 21.863 -18.917 1.00 15.72 173 GLY A O 1
ATOM 1322 N N . LEU A 1 174 ? -23.598 23.083 -17.437 1.00 15.24 174 LEU A N 1
ATOM 1323 C CA . LEU A 1 174 ? -22.788 22.692 -16.292 1.00 15.08 174 LEU A CA 1
ATOM 1324 C C . LEU A 1 174 ? -23.651 22.182 -15.155 1.00 15.19 174 LEU A C 1
ATOM 1325 O O . LEU A 1 174 ? -24.752 22.686 -14.943 1.00 15.65 174 LEU A O 1
ATOM 1330 N N . VAL A 1 175 ? -23.145 21.191 -14.419 1.00 14.94 175 VAL A N 1
ATOM 1331 C CA . VAL A 1 175 ? -23.792 20.749 -13.180 1.00 14.96 175 VAL A CA 1
ATOM 1332 C C . VAL A 1 175 ? -23.151 21.510 -12.022 1.00 15.72 175 VAL A C 1
ATOM 1333 O O . VAL A 1 175 ? -21.943 21.406 -11.802 1.00 15.47 175 VAL A O 1
ATOM 1337 N N . VAL A 1 176 ? -23.962 22.285 -11.302 1.00 16.29 176 VAL A N 1
ATOM 1338 C CA . VAL A 1 176 ? -23.478 23.158 -10.230 1.00 17.62 176 VAL A CA 1
ATOM 1339 C C . VAL A 1 176 ? -24.452 23.069 -9.058 1.00 18.84 176 VAL A C 1
ATOM 1340 O O . VAL A 1 176 ? -25.627 23.426 -9.199 1.00 18.63 176 VAL A O 1
ATOM 1344 N N . GLY A 1 177 ? -23.954 22.611 -7.913 1.00 20.28 177 GLY A N 1
ATOM 1345 C CA . GLY A 1 177 ? -24.774 22.412 -6.714 1.00 22.49 177 GLY A CA 1
ATOM 1346 C C . GLY A 1 177 ? -25.351 23.693 -6.134 1.00 24.40 177 GLY A C 1
ATOM 1347 O O . GLY A 1 177 ? -24.806 24.775 -6.339 1.00 24.71 177 GLY A O 1
ATOM 1348 N N . ALA A 1 178 ? -26.460 23.561 -5.409 1.00 26.06 178 ALA A N 1
ATOM 1349 C CA . ALA A 1 178 ? -27.139 24.707 -4.793 1.00 27.94 178 ALA A CA 1
ATOM 1350 C C . ALA A 1 178 ? -26.611 25.057 -3.394 1.00 29.12 178 ALA A C 1
ATOM 1351 O O . ALA A 1 178 ? -26.842 26.165 -2.904 1.00 29.77 178 ALA A O 1
ATOM 1353 N N . THR A 1 179 ? -25.890 24.123 -2.773 1.00 30.39 179 THR A N 1
ATOM 1354 C CA . THR A 1 179 ? -25.493 24.236 -1.358 1.00 31.56 179 THR A CA 1
ATOM 1355 C C . THR A 1 179 ? -24.452 25.324 -1.068 1.00 31.84 179 THR A C 1
ATOM 1356 O O . THR A 1 179 ? -24.339 25.788 0.074 1.00 32.26 179 THR A O 1
ATOM 1360 N N . ASP A 1 180 ? -23.695 25.733 -2.085 1.00 31.96 180 ASP A N 1
ATOM 1361 C CA . ASP A 1 180 ? -22.821 26.900 -1.944 1.00 31.87 180 ASP A CA 1
ATOM 1362 C C . ASP A 1 180 ? -23.064 27.957 -3.024 1.00 31.15 180 ASP A C 1
ATOM 1363 O O . ASP A 1 180 ? -22.613 27.805 -4.165 1.00 31.08 180 ASP A O 1
ATOM 1368 N N . PRO A 1 181 ? -23.765 29.046 -2.655 1.00 30.31 181 PRO A N 1
ATOM 1369 C CA . PRO A 1 181 ? -24.073 30.129 -3.582 1.00 29.61 181 PRO A CA 1
ATOM 1370 C C . PRO A 1 181 ? -22.846 30.950 -3.973 1.00 28.84 181 PRO A C 1
ATOM 1371 O O . PRO A 1 181 ? -22.838 31.550 -5.043 1.00 28.59 181 PRO A O 1
ATOM 1375 N N . VAL A 1 182 ? -21.826 30.981 -3.113 1.00 28.10 182 VAL A N 1
ATOM 1376 C CA . VAL A 1 182 ? -20.586 31.693 -3.434 1.00 27.51 182 VAL A CA 1
ATOM 1377 C C . VAL A 1 182 ? -19.878 31.010 -4.610 1.00 26.84 182 VAL A C 1
ATOM 1378 O O . VAL A 1 182 ? -19.413 31.680 -5.534 1.00 26.44 182 VAL A O 1
ATOM 1382 N N . ALA A 1 183 ? -19.826 29.678 -4.581 1.00 26.32 183 ALA A N 1
ATOM 1383 C CA . ALA A 1 183 ? -19.255 28.904 -5.685 1.00 25.52 183 ALA A CA 1
ATOM 1384 C C . ALA A 1 183 ? -20.119 29.026 -6.938 1.00 25.02 183 ALA A C 1
ATOM 1385 O O . ALA A 1 183 ? -19.608 29.187 -8.043 1.00 24.75 183 ALA A O 1
ATOM 1387 N N . LEU A 1 184 ? -21.435 28.971 -6.753 1.00 24.53 184 LEU A N 1
ATOM 1388 C CA . LEU A 1 184 ? -22.374 29.117 -7.856 1.00 23.94 184 LEU A CA 1
ATOM 1389 C C . LEU A 1 184 ? -22.163 30.460 -8.574 1.00 23.49 184 LEU A C 1
ATOM 1390 O O . LEU A 1 184 ? -22.172 30.518 -9.801 1.00 23.06 184 LEU A O 1
ATOM 1395 N N . ALA A 1 185 ? -21.956 31.531 -7.805 1.00 23.20 185 ALA A N 1
ATOM 1396 C CA . ALA A 1 185 ? -21.695 32.853 -8.378 1.00 22.83 185 ALA A CA 1
ATOM 1397 C C . ALA A 1 185 ? -20.358 32.911 -9.120 1.00 22.62 185 ALA A C 1
ATOM 1398 O O . ALA A 1 185 ? -20.250 33.574 -10.153 1.00 22.38 185 ALA A O 1
ATOM 1400 N N . ARG A 1 186 ? -19.348 32.217 -8.595 1.00 22.49 186 ARG A N 1
ATOM 1401 C CA . ARG A 1 186 ? -18.050 32.131 -9.272 1.00 22.64 186 ARG A CA 1
ATOM 1402 C C . ARG A 1 186 ? -18.207 31.471 -10.638 1.00 22.12 186 ARG A C 1
ATOM 1403 O O . ARG A 1 186 ? -17.640 31.931 -11.629 1.00 21.86 186 ARG A O 1
ATOM 1411 N N . VAL A 1 187 ? -18.997 30.401 -10.689 1.00 21.52 187 VAL A N 1
ATOM 1412 C CA . VAL A 1 187 ? -19.226 29.691 -11.943 1.00 21.00 187 VAL A CA 1
ATOM 1413 C C . VAL A 1 187 ? -19.967 30.580 -12.950 1.00 20.90 187 VAL A C 1
ATOM 1414 O O . VAL A 1 187 ? -19.594 30.645 -14.124 1.00 20.62 187 VAL A O 1
ATOM 1418 N N . ARG A 1 188 ? -20.996 31.285 -12.484 1.00 20.63 188 ARG A N 1
ATOM 1419 C CA . ARG A 1 188 ? -21.724 32.211 -13.352 1.00 21.04 188 ARG A CA 1
ATOM 1420 C C . ARG A 1 188 ? -20.829 33.339 -13.901 1.00 21.37 188 ARG A C 1
ATOM 1421 O O . ARG A 1 188 ? -21.027 33.803 -15.025 1.00 21.61 188 ARG A O 1
ATOM 1429 N N . ALA A 1 189 ? -19.841 33.755 -13.115 1.00 21.92 189 ALA A N 1
ATOM 1430 C CA . ALA A 1 189 ? -18.876 34.764 -13.556 1.00 22.67 189 ALA A CA 1
ATOM 1431 C C . ALA A 1 189 ? -17.964 34.236 -14.667 1.00 23.01 189 ALA A C 1
ATOM 1432 O O . ALA A 1 189 ? -17.616 34.977 -15.589 1.00 23.15 189 ALA A O 1
ATOM 1434 N N . ARG A 1 190 ? -17.587 32.959 -14.574 1.00 23.06 190 ARG A N 1
ATOM 1435 C CA . ARG A 1 190 ? -16.733 32.314 -15.584 1.00 23.30 190 ARG A CA 1
ATOM 1436 C C . ARG A 1 190 ? -17.524 31.870 -16.807 1.00 22.98 190 ARG A C 1
ATOM 1437 O O . ARG A 1 190 ? -16.984 31.803 -17.915 1.00 23.16 190 ARG A O 1
ATOM 1445 N N . ALA A 1 191 ? -18.802 31.564 -16.594 1.00 22.38 191 ALA A N 1
ATOM 1446 C CA . ALA A 1 191 ? -19.673 31.058 -17.644 1.00 21.95 191 ALA A CA 1
ATOM 1447 C C . ALA A 1 191 ? -20.996 31.820 -17.638 1.00 21.95 191 ALA A C 1
ATOM 1448 O O . ALA A 1 191 ? -21.983 31.344 -17.084 1.00 21.54 191 ALA A O 1
ATOM 1450 N N . PRO A 1 192 ? -21.018 33.008 -18.266 1.00 22.02 192 PRO A N 1
ATOM 1451 C CA . PRO A 1 192 ? -22.198 33.879 -18.219 1.00 22.06 192 PRO A CA 1
ATOM 1452 C C . PRO A 1 192 ? -23.435 33.393 -18.986 1.00 21.85 192 PRO A C 1
ATOM 1453 O O . PRO A 1 192 ? -24.548 33.842 -18.688 1.00 22.24 192 PRO A O 1
ATOM 1457 N N . THR A 1 193 ? -23.266 32.502 -19.961 1.00 21.11 193 THR A N 1
ATOM 1458 C CA . THR A 1 193 ? -24.397 32.114 -20.817 1.00 20.56 193 THR A CA 1
ATOM 1459 C C . THR A 1 193 ? -24.905 30.678 -20.643 1.00 19.83 193 THR A C 1
ATOM 1460 O O . THR A 1 193 ? -26.014 30.357 -21.076 1.00 19.93 193 THR A O 1
ATOM 1464 N N . LEU A 1 194 ? -24.104 29.808 -20.030 1.00 18.87 194 LEU A N 1
ATOM 1465 C CA . LEU A 1 194 ? -24.466 28.392 -19.986 1.00 18.04 194 LEU A CA 1
ATOM 1466 C C . LEU A 1 194 ? -25.618 28.102 -19.036 1.00 17.55 194 LEU A C 1
ATOM 1467 O O . LEU A 1 194 ? -25.746 28.743 -18.006 1.00 17.78 194 LEU A O 1
ATOM 1472 N N . TRP A 1 195 ? -26.441 27.122 -19.393 1.00 17.34 195 TRP A N 1
ATOM 1473 C CA . TRP A 1 195 ? -27.440 26.602 -18.465 1.00 17.23 195 TRP A CA 1
ATOM 1474 C C . TRP A 1 195 ? -26.744 25.801 -17.381 1.00 17.12 195 TRP A C 1
ATOM 1475 O O . TRP A 1 195 ? -25.795 25.056 -17.666 1.00 17.13 195 TRP A O 1
ATOM 1486 N N . PHE A 1 196 ? -27.204 25.967 -16.145 1.00 16.67 196 PHE A N 1
ATOM 1487 C CA . PHE A 1 196 ? -26.727 25.141 -15.036 1.00 16.45 196 PHE A CA 1
ATOM 1488 C C . PHE A 1 196 ? -27.827 24.161 -14.653 1.00 16.57 196 PHE A C 1
ATOM 1489 O O . PHE A 1 196 ? -29.003 24.542 -14.544 1.00 17.05 196 PHE A O 1
ATOM 1497 N N . LEU A 1 197 ? -27.451 22.904 -14.452 1.00 16.27 197 LEU A N 1
ATOM 1498 C CA . LEU A 1 197 ? -28.338 21.936 -13.821 1.00 16.79 197 LEU A CA 1
ATOM 1499 C C . LEU A 1 197 ? -27.960 21.966 -12.354 1.00 17.33 197 LEU A C 1
ATOM 1500 O O . LEU A 1 197 ? -26.807 21.714 -12.002 1.00 16.38 197 LEU A O 1
ATOM 1505 N N . VAL A 1 198 ? -28.938 22.283 -11.506 1.00 18.16 198 VAL A N 1
ATOM 1506 C CA . VAL A 1 198 ? -28.681 22.640 -10.114 1.00 19.91 198 VAL A CA 1
ATOM 1507 C C . VAL A 1 198 ? -29.392 21.669 -9.173 1.00 21.33 198 VAL A C 1
ATOM 1508 O O . VAL A 1 198 ? -30.584 21.836 -8.890 1.00 21.46 198 VAL A O 1
ATOM 1512 N N . PRO A 1 199 ? -28.672 20.632 -8.708 1.00 22.79 199 PRO A N 1
ATOM 1513 C CA . PRO A 1 199 ? -29.280 19.689 -7.769 1.00 24.32 199 PRO A CA 1
ATOM 1514 C C . PRO A 1 199 ? -29.099 20.079 -6.298 1.00 25.75 199 PRO A C 1
ATOM 1515 O O . PRO A 1 199 ? -28.195 20.860 -5.965 1.00 26.23 199 PRO A O 1
ATOM 1519 N N . GLY A 1 200 ? -29.987 19.562 -5.449 1.00 27.29 200 GLY A N 1
ATOM 1520 C CA . GLY A 1 200 ? -29.850 19.640 -3.988 1.00 29.14 200 GLY A CA 1
ATOM 1521 C C . GLY A 1 200 ? -30.163 20.944 -3.269 1.00 30.30 200 GLY A C 1
ATOM 1522 O O . GLY A 1 200 ? -29.361 21.392 -2.443 1.00 31.07 200 GLY A O 1
ATOM 1523 N N . ILE A 1 201 ? -31.322 21.545 -3.548 1.00 31.13 201 ILE A N 1
ATOM 1524 C CA . ILE A 1 201 ? -31.753 22.759 -2.823 1.00 31.83 201 ILE A CA 1
ATOM 1525 C C . ILE A 1 201 ? -32.137 22.493 -1.362 1.00 32.11 201 ILE A C 1
ATOM 1526 O O . ILE A 1 201 ? -32.581 21.399 -1.013 1.00 32.54 201 ILE A O 1
ATOM 1531 N N . SER A 1 207 ? -32.055 26.628 0.278 1.00 36.00 207 SER A N 1
ATOM 1532 C CA . SER A 1 207 ? -31.136 27.633 -0.257 1.00 35.79 207 SER A CA 1
ATOM 1533 C C . SER A 1 207 ? -31.575 28.143 -1.635 1.00 35.25 207 SER A C 1
ATOM 1534 O O . SER A 1 207 ? -30.738 28.510 -2.465 1.00 35.49 207 SER A O 1
ATOM 1537 N N . LEU A 1 208 ? -32.886 28.187 -1.862 1.00 34.41 208 LEU A N 1
ATOM 1538 C CA . LEU A 1 208 ? -33.436 28.497 -3.184 1.00 33.33 208 LEU A CA 1
ATOM 1539 C C . LEU A 1 208 ? -33.141 29.919 -3.666 1.00 32.59 208 LEU A C 1
ATOM 1540 O O . LEU A 1 208 ? -32.672 30.111 -4.794 1.00 32.38 208 LEU A O 1
ATOM 1545 N N . LYS A 1 209 ? -33.413 30.904 -2.813 1.00 31.35 209 LYS A N 1
ATOM 1546 C CA . LYS A 1 209 ? -33.270 32.313 -3.171 1.00 30.56 209 LYS A CA 1
ATOM 1547 C C . LYS A 1 209 ? -31.814 32.681 -3.455 1.00 29.48 209 LYS A C 1
ATOM 1548 O O . LYS A 1 209 ? -31.509 33.301 -4.478 1.00 29.40 209 LYS A O 1
ATOM 1554 N N . ALA A 1 210 ? -30.919 32.295 -2.550 1.00 28.33 210 ALA A N 1
ATOM 1555 C CA . ALA A 1 210 ? -29.491 32.578 -2.709 1.00 27.15 210 ALA A CA 1
ATOM 1556 C C . ALA A 1 210 ? -28.922 31.948 -3.981 1.00 26.21 210 ALA A C 1
ATOM 1557 O O . ALA A 1 210 ? -28.113 32.571 -4.674 1.00 25.94 210 ALA A O 1
ATOM 1559 N N . SER A 1 211 ? -29.367 30.729 -4.287 1.00 25.19 211 SER A N 1
ATOM 1560 C CA . SER A 1 211 ? -28.934 30.003 -5.484 1.00 24.55 211 SER A CA 1
ATOM 1561 C C . SER A 1 211 ? -29.346 30.729 -6.760 1.00 23.51 211 SER A C 1
ATOM 1562 O O . SER A 1 211 ? -28.532 30.916 -7.665 1.00 22.99 211 SER A O 1
ATOM 1565 N N . LEU A 1 212 ? -30.611 31.144 -6.818 1.00 22.47 212 LEU A N 1
ATOM 1566 C CA . LEU A 1 212 ? -31.134 31.857 -7.981 1.00 21.75 212 LEU A CA 1
ATOM 1567 C C . LEU A 1 212 ? -30.473 33.217 -8.165 1.00 21.67 212 LEU A C 1
ATOM 1568 O O . LEU A 1 212 ? -30.122 33.593 -9.279 1.00 21.24 212 LEU A O 1
ATOM 1573 N N . ASP A 1 213 ? -30.293 33.949 -7.068 1.00 21.67 213 ASP A N 1
ATOM 1574 C CA . ASP A 1 213 ? -29.598 35.234 -7.117 1.00 22.24 213 ASP A CA 1
ATOM 1575 C C . ASP A 1 213 ? -28.179 35.103 -7.670 1.00 22.07 213 ASP A C 1
ATOM 1576 O O . ASP A 1 213 ? -27.722 35.952 -8.433 1.00 22.09 213 ASP A O 1
ATOM 1581 N N . ALA A 1 214 ? -27.497 34.026 -7.292 1.00 22.19 214 ALA A N 1
ATOM 1582 C CA . ALA A 1 214 ? -26.119 33.805 -7.716 1.00 22.04 214 ALA A CA 1
ATOM 1583 C C . ALA A 1 214 ? -26.029 33.280 -9.143 1.00 21.92 214 ALA A C 1
ATOM 1584 O O . ALA A 1 214 ? -25.127 33.665 -9.891 1.00 22.37 214 ALA A O 1
ATOM 1586 N N . GLY A 1 215 ? -26.969 32.413 -9.514 1.00 21.46 215 GLY A N 1
ATOM 1587 C CA . GLY A 1 215 ? -26.851 31.624 -10.739 1.00 21.55 215 GLY A CA 1
ATOM 1588 C C . GLY A 1 215 ? -27.673 32.023 -11.949 1.00 21.40 215 GLY A C 1
ATOM 1589 O O . GLY A 1 215 ? -27.344 31.622 -13.071 1.00 21.56 215 GLY A O 1
ATOM 1590 N N . LEU A 1 216 ? -28.749 32.787 -11.751 1.00 20.82 216 LEU A N 1
ATOM 1591 C CA . LEU A 1 216 ? -29.559 33.230 -12.892 1.00 20.71 216 LEU A CA 1
ATOM 1592 C C . LEU A 1 216 ? -28.781 34.149 -13.837 1.00 20.86 216 LEU A C 1
ATOM 1593 O O . LEU A 1 216 ? -27.945 34.947 -13.401 1.00 21.39 216 LEU A O 1
ATOM 1598 N N . ARG A 1 217 ? -29.063 34.027 -15.131 1.00 20.85 217 ARG A N 1
ATOM 1599 C CA . ARG A 1 217 ? -28.501 34.925 -16.139 1.00 21.12 217 ARG A CA 1
ATOM 1600 C C . ARG A 1 217 ? -29.255 36.256 -16.144 1.00 21.54 217 ARG A C 1
ATOM 1601 O O . ARG A 1 217 ? -30.256 36.416 -15.437 1.00 21.57 217 ARG A O 1
ATOM 1609 N N . ALA A 1 218 ? -28.772 37.199 -16.955 1.00 21.88 218 ALA A N 1
ATOM 1610 C CA . ALA A 1 218 ? -29.405 38.506 -17.140 1.00 22.18 218 ALA A CA 1
ATOM 1611 C C . ALA A 1 218 ? -30.852 38.427 -17.646 1.00 21.82 218 ALA A C 1
ATOM 1612 O O . ALA A 1 218 ? -31.631 39.359 -17.445 1.00 23.12 218 ALA A O 1
ATOM 1614 N N . ASP A 1 219 ? -31.212 37.315 -18.283 1.00 20.74 219 ASP A N 1
ATOM 1615 C CA . ASP A 1 219 ? -32.558 37.136 -18.832 1.00 19.74 219 ASP A CA 1
ATOM 1616 C C . ASP A 1 219 ? -33.546 36.516 -17.840 1.00 19.10 219 ASP A C 1
ATOM 1617 O O . ASP A 1 219 ? -34.707 36.283 -18.182 1.00 19.00 219 ASP A O 1
ATOM 1622 N N . GLY A 1 220 ? -33.079 36.240 -16.625 1.00 18.56 220 GLY A N 1
ATOM 1623 C CA . GLY A 1 220 ? -33.917 35.599 -15.607 1.00 17.59 220 GLY A CA 1
ATOM 1624 C C . GLY A 1 220 ? -34.049 34.098 -15.807 1.00 17.28 220 GLY A C 1
ATOM 1625 O O . GLY A 1 220 ? -34.932 33.462 -15.233 1.00 16.75 220 GLY A O 1
ATOM 1626 N N . SER A 1 221 ? -33.149 33.531 -16.607 1.00 16.84 221 SER A N 1
ATOM 1627 C CA . SER A 1 221 ? -33.178 32.103 -16.933 1.00 16.95 221 SER A CA 1
ATOM 1628 C C . SER A 1 221 ? -31.783 31.483 -16.764 1.00 16.75 221 SER A C 1
ATOM 1629 O O . SER A 1 221 ? -30.901 32.097 -16.164 1.00 16.66 221 SER A O 1
ATOM 1632 N N . GLY A 1 222 ? -31.593 30.264 -17.270 1.00 16.82 222 GLY A N 1
ATOM 1633 C CA . GLY A 1 222 ? -30.268 29.643 -17.260 1.00 16.68 222 GLY A CA 1
ATOM 1634 C C . GLY A 1 222 ? -29.977 28.780 -16.046 1.00 16.98 222 GLY A C 1
ATOM 1635 O O . GLY A 1 222 ? -28.844 28.347 -15.850 1.00 16.73 222 GLY A O 1
ATOM 1636 N N . MET A 1 223 ? -30.992 28.537 -15.225 1.00 16.98 223 MET A N 1
ATOM 1637 C CA . MET A 1 223 ? -30.861 27.587 -14.127 1.00 17.58 223 MET A CA 1
ATOM 1638 C C . MET A 1 223 ? -31.983 26.584 -14.186 1.00 17.60 223 MET A C 1
ATOM 1639 O O . MET A 1 223 ? -33.152 26.944 -14.338 1.00 17.17 223 MET A O 1
ATOM 1644 N N . LEU A 1 224 ? -31.605 25.315 -14.084 1.00 17.27 224 LEU A N 1
ATOM 1645 C CA A LEU A 1 224 ? -32.564 24.226 -14.061 0.70 17.36 224 LEU A CA 1
ATOM 1646 C CA B LEU A 1 224 ? -32.545 24.225 -14.073 0.30 17.39 224 LEU A CA 1
ATOM 1647 C C . LEU A 1 224 ? -32.466 23.606 -12.676 1.00 17.64 224 LEU A C 1
ATOM 1648 O O . LEU A 1 224 ? -31.469 22.954 -12.337 1.00 17.86 224 LEU A O 1
ATOM 1657 N N . ILE A 1 225 ? -33.494 23.843 -11.863 1.00 16.89 225 ILE A N 1
ATOM 1658 C CA . ILE A 1 225 ? -33.500 23.431 -10.455 1.00 17.17 225 ILE A CA 1
ATOM 1659 C C . ILE A 1 225 ? -34.070 22.034 -10.273 1.00 16.55 225 ILE A C 1
ATOM 1660 O O . ILE A 1 225 ? -35.279 21.829 -10.387 1.00 15.67 225 ILE A O 1
ATOM 1665 N N . ASN A 1 226 ? -33.202 21.075 -9.969 1.00 16.28 226 ASN A N 1
ATOM 1666 C CA . ASN A 1 226 ? -33.649 19.704 -9.810 1.00 16.31 226 ASN A CA 1
ATOM 1667 C C . ASN A 1 226 ? -34.141 19.436 -8.399 1.00 16.93 226 ASN A C 1
ATOM 1668 O O . ASN A 1 226 ? -33.485 19.804 -7.426 1.00 17.12 226 ASN A O 1
ATOM 1673 N N . VAL A 1 227 ? -35.299 18.795 -8.305 1.00 17.49 227 VAL A N 1
ATOM 1674 C CA . VAL A 1 227 ? -35.811 18.307 -7.033 1.00 18.63 227 VAL A CA 1
ATOM 1675 C C . VAL A 1 227 ? -36.178 16.837 -7.179 1.00 19.66 227 VAL A C 1
ATOM 1676 O O . VAL A 1 227 ? -36.891 16.449 -8.112 1.00 19.09 227 VAL A O 1
ATOM 1680 N N . SER A 1 228 ? -35.677 16.020 -6.258 1.00 21.09 228 SER A N 1
ATOM 1681 C CA . SER A 1 228 ? -36.009 14.604 -6.251 1.00 23.08 228 SER A CA 1
ATOM 1682 C C . SER A 1 228 ? -36.894 14.254 -5.054 1.00 23.85 228 SER A C 1
ATOM 1683 O O . SER A 1 228 ? -38.121 14.202 -5.183 1.00 24.10 228 SER A O 1
ATOM 1686 N N . ARG A 1 229 ? -36.268 14.040 -3.897 1.00 24.92 229 ARG A N 1
ATOM 1687 C CA . ARG A 1 229 ? -36.977 13.617 -2.683 1.00 26.24 229 ARG A CA 1
ATOM 1688 C C . ARG A 1 229 ? -38.059 14.594 -2.234 1.00 27.13 229 ARG A C 1
ATOM 1689 O O . ARG A 1 229 ? -39.137 14.176 -1.801 1.00 27.34 229 ARG A O 1
ATOM 1690 N N . GLY A 1 230 ? -37.770 15.889 -2.349 1.00 27.90 230 GLY A N 1
ATOM 1691 C CA . GLY A 1 230 ? -38.721 16.947 -1.992 1.00 28.96 230 GLY A CA 1
ATOM 1692 C C . GLY A 1 230 ? -40.054 16.879 -2.724 1.00 29.67 230 GLY A C 1
ATOM 1693 O O . GLY A 1 230 ? -41.053 17.433 -2.251 1.00 29.96 230 GLY A O 1
ATOM 1694 N N . LEU A 1 231 ? -40.068 16.204 -3.874 1.00 29.94 231 LEU A N 1
ATOM 1695 C CA . LEU A 1 231 ? -41.289 16.006 -4.659 1.00 30.53 231 LEU A CA 1
ATOM 1696 C C . LEU A 1 231 ? -41.837 14.595 -4.532 1.00 30.86 231 LEU A C 1
ATOM 1697 O O . LEU A 1 231 ? -43.006 14.407 -4.195 1.00 30.91 231 LEU A O 1
ATOM 1702 N N . ALA A 1 232 ? -40.989 13.605 -4.814 1.00 31.30 232 ALA A N 1
ATOM 1703 C CA . ALA A 1 232 ? -41.407 12.206 -4.839 1.00 31.68 232 ALA A CA 1
ATOM 1704 C C . ALA A 1 232 ? -41.961 11.751 -3.491 1.00 31.89 232 ALA A C 1
ATOM 1705 O O . ALA A 1 232 ? -42.889 10.942 -3.438 1.00 32.13 232 ALA A O 1
ATOM 1707 N N . ARG A 1 233 ? -41.405 12.294 -2.411 1.00 32.11 233 ARG A N 1
ATOM 1708 C CA . ARG A 1 233 ? -41.804 11.901 -1.059 1.00 32.41 233 ARG A CA 1
ATOM 1709 C C . ARG A 1 233 ? -42.700 12.925 -0.352 1.00 32.04 233 ARG A C 1
ATOM 1710 O O . ARG A 1 233 ? -43.019 12.767 0.829 1.00 32.38 233 ARG A O 1
ATOM 1715 N N . ALA A 1 234 ? -43.107 13.970 -1.069 1.00 31.47 234 ALA A N 1
ATOM 1716 C CA . ALA A 1 234 ? -44.081 14.923 -0.536 1.00 30.75 234 ALA A CA 1
ATOM 1717 C C . ALA A 1 234 ? -45.454 14.259 -0.453 1.00 30.30 234 ALA A C 1
ATOM 1718 O O . ALA A 1 234 ? -45.803 13.441 -1.305 1.00 30.01 234 ALA A O 1
ATOM 1720 N N . ALA A 1 235 ? -46.228 14.614 0.573 1.00 29.86 235 ALA A N 1
ATOM 1721 C CA . ALA A 1 235 ? -47.581 14.085 0.738 1.00 29.37 235 ALA A CA 1
ATOM 1722 C C . ALA A 1 235 ? -48.428 14.314 -0.516 1.00 28.93 235 ALA A C 1
ATOM 1723 O O . ALA A 1 235 ? -49.195 13.440 -0.929 1.00 29.14 235 ALA A O 1
ATOM 1725 N N . ASP A 1 236 ? -48.261 15.486 -1.127 1.00 28.24 236 ASP A N 1
ATOM 1726 C CA . ASP A 1 236 ? -48.974 15.840 -2.349 1.00 27.28 236 ASP A CA 1
ATOM 1727 C C . ASP A 1 236 ? -47.969 16.378 -3.376 1.00 26.43 236 ASP A C 1
ATOM 1728 O O . ASP A 1 236 ? -47.723 17.583 -3.422 1.00 25.82 236 ASP A O 1
ATOM 1733 N N . PRO A 1 237 ? -47.377 15.481 -4.195 1.00 25.58 237 PRO A N 1
ATOM 1734 C CA . PRO A 1 237 ? -46.367 15.907 -5.173 1.00 25.11 237 PRO A CA 1
ATOM 1735 C C . PRO A 1 237 ? -46.889 16.929 -6.187 1.00 24.69 237 PRO A C 1
ATOM 1736 O O . PRO A 1 237 ? -46.131 17.789 -6.632 1.00 24.32 237 PRO A O 1
ATOM 1740 N N . ARG A 1 238 ? -48.169 16.834 -6.542 1.00 24.28 238 ARG A N 1
ATOM 1741 C CA . ARG A 1 238 ? -48.785 17.802 -7.453 1.00 24.28 238 ARG A CA 1
ATOM 1742 C C . ARG A 1 238 ? -48.712 19.225 -6.884 1.00 23.44 238 ARG A C 1
ATOM 1743 O O . ARG A 1 238 ? -48.234 20.143 -7.555 1.00 23.33 238 ARG A O 1
ATOM 1751 N N . ALA A 1 239 ? -49.165 19.394 -5.643 1.00 22.81 239 ALA A N 1
ATOM 1752 C CA . ALA A 1 239 ? -49.137 20.697 -4.981 1.00 22.03 239 ALA A CA 1
ATOM 1753 C C . ALA A 1 239 ? -47.712 21.165 -4.718 1.00 21.44 239 ALA A C 1
ATOM 1754 O O . ALA A 1 239 ? -47.427 22.364 -4.774 1.00 21.51 239 ALA A O 1
ATOM 1756 N N . ALA A 1 240 ? -46.826 20.211 -4.434 1.00 20.66 240 ALA A N 1
ATOM 1757 C CA . ALA A 1 240 ? -45.418 20.497 -4.183 1.00 20.25 240 ALA A CA 1
ATOM 1758 C C . ALA A 1 240 ? -44.735 21.091 -5.410 1.00 19.64 240 ALA A C 1
ATOM 1759 O O . ALA A 1 240 ? -43.979 22.052 -5.297 1.00 19.79 240 ALA A O 1
ATOM 1761 N N . ALA A 1 241 ? -45.004 20.512 -6.575 1.00 19.46 241 ALA A N 1
ATOM 1762 C CA . ALA A 1 241 ? -44.391 20.977 -7.814 1.00 19.22 241 ALA A CA 1
ATOM 1763 C C . ALA A 1 241 ? -44.927 22.353 -8.178 1.00 19.21 241 ALA A C 1
ATOM 1764 O O . ALA A 1 241 ? -44.169 23.231 -8.586 1.00 19.05 241 ALA A O 1
ATOM 1766 N N . LYS A 1 242 ? -46.236 22.536 -8.011 1.00 19.20 242 LYS A N 1
ATOM 1767 C CA . LYS A 1 242 ? -46.863 23.832 -8.247 1.00 19.69 242 LYS A CA 1
ATOM 1768 C C . LYS A 1 242 ? -46.208 24.902 -7.377 1.00 19.55 242 LYS A C 1
ATOM 1769 O O . LYS A 1 242 ? -45.802 25.947 -7.883 1.00 19.21 242 LYS A O 1
ATOM 1775 N N . GLU A 1 243 ? -46.084 24.626 -6.077 1.00 19.91 243 GLU A N 1
ATOM 1776 C CA . GLU A 1 243 ? -45.500 25.583 -5.134 1.00 20.71 243 GLU A CA 1
ATOM 1777 C C . GLU A 1 243 ? -44.042 25.922 -5.455 1.00 20.20 243 GLU A C 1
ATOM 1778 O O . GLU A 1 243 ? -43.665 27.092 -5.446 1.00 19.83 243 GLU A O 1
ATOM 1784 N N . LEU A 1 244 ? -43.236 24.898 -5.740 1.00 19.80 244 LEU A N 1
ATOM 1785 C CA . LEU A 1 244 ? -41.828 25.098 -6.078 1.00 19.50 244 LEU A CA 1
ATOM 1786 C C . LEU A 1 244 ? -41.672 25.899 -7.364 1.00 18.62 244 LEU A C 1
ATOM 1787 O O . LEU A 1 244 ? -40.870 26.827 -7.421 1.00 18.45 244 LEU A O 1
ATOM 1792 N N . CYS A 1 245 ? -42.446 25.539 -8.387 1.00 18.16 245 CYS A N 1
ATOM 1793 C CA . CYS A 1 245 ? -42.447 26.278 -9.650 1.00 17.98 245 CYS A CA 1
ATOM 1794 C C . CYS A 1 245 ? -42.778 27.760 -9.431 1.00 17.83 245 CYS A C 1
ATOM 1795 O O . CYS A 1 245 ? -42.086 28.648 -9.936 1.00 17.24 245 CYS A O 1
ATOM 1798 N N . GLU A 1 246 ? -43.833 28.014 -8.662 1.00 17.67 246 GLU A N 1
ATOM 1799 C CA . GLU A 1 246 ? -44.287 29.384 -8.413 1.00 18.26 246 GLU A CA 1
ATOM 1800 C C . GLU A 1 246 ? -43.309 30.198 -7.575 1.00 18.10 246 GLU A C 1
ATOM 1801 O O . GLU A 1 246 ? -43.110 31.389 -7.829 1.00 18.15 246 GLU A O 1
ATOM 1807 N N . GLU A 1 247 ? -42.692 29.552 -6.587 1.00 18.24 247 GLU A N 1
ATOM 1808 C CA . GLU A 1 247 ? -41.693 30.204 -5.751 1.00 18.48 247 GLU A CA 1
ATOM 1809 C C . GLU A 1 247 ? -40.479 30.614 -6.579 1.00 17.58 247 GLU A C 1
ATOM 1810 O O . GLU A 1 247 ? -39.959 31.713 -6.410 1.00 17.10 247 GLU A O 1
ATOM 1816 N N . ILE A 1 248 ? -40.033 29.726 -7.467 1.00 16.94 248 ILE A N 1
ATOM 1817 C CA . ILE A 1 248 ? -38.926 30.044 -8.371 1.00 16.68 248 ILE A CA 1
ATOM 1818 C C . ILE A 1 248 ? -39.281 31.253 -9.230 1.00 16.54 248 ILE A C 1
ATOM 1819 O O . ILE A 1 248 ? -38.508 32.209 -9.295 1.00 16.54 248 ILE A O 1
ATOM 1824 N N . ASN A 1 249 ? -40.456 31.210 -9.863 1.00 16.61 249 ASN A N 1
ATOM 1825 C CA . ASN A 1 249 ? -40.898 32.299 -10.733 1.00 16.50 249 ASN A CA 1
ATOM 1826 C C . ASN A 1 249 ? -41.058 33.633 -10.010 1.00 16.70 249 ASN A C 1
ATOM 1827 O O . ASN A 1 249 ? -40.733 34.673 -10.564 1.00 16.59 249 ASN A O 1
ATOM 1832 N N . ALA A 1 250 ? -41.569 33.602 -8.781 1.00 17.16 250 ALA A N 1
ATOM 1833 C CA . ALA A 1 250 ? -41.712 34.827 -7.990 1.00 17.40 250 ALA A CA 1
ATOM 1834 C C . ALA A 1 250 ? -40.359 35.513 -7.778 1.00 17.71 250 ALA A C 1
ATOM 1835 O O . ALA A 1 250 ? -40.258 36.741 -7.848 1.00 18.22 250 ALA A O 1
ATOM 1837 N N . ILE A 1 251 ? -39.316 34.714 -7.550 1.00 17.73 251 ILE A N 1
ATOM 1838 C CA . ILE A 1 251 ? -37.953 35.230 -7.423 1.00 18.19 251 ILE A CA 1
ATOM 1839 C C . ILE A 1 251 ? -37.450 35.791 -8.765 1.00 17.91 251 ILE A C 1
ATOM 1840 O O . ILE A 1 251 ? -36.880 36.883 -8.809 1.00 18.48 251 ILE A O 1
ATOM 1845 N N . ARG A 1 252 ? -37.693 35.062 -9.852 1.00 18.09 252 ARG A N 1
ATOM 1846 C CA . ARG A 1 252 ? -37.329 35.527 -11.192 1.00 18.32 252 ARG A CA 1
ATOM 1847 C C . ARG A 1 252 ? -38.002 36.865 -11.532 1.00 18.66 252 ARG A C 1
ATOM 1848 O O . ARG A 1 252 ? -37.361 37.756 -12.089 1.00 18.81 252 ARG A O 1
ATOM 1856 N N . PHE A 1 253 ? -39.291 36.991 -11.202 1.00 19.49 253 PHE A N 1
ATOM 1857 C CA . PHE A 1 253 ? -40.079 38.193 -11.533 1.00 20.13 253 PHE A CA 1
ATOM 1858 C C . PHE A 1 253 ? -39.602 39.435 -10.777 1.00 21.46 253 PHE A C 1
ATOM 1859 O O . PHE A 1 253 ? -39.658 40.552 -11.301 1.00 21.10 253 PHE A O 1
ATOM 1867 N N . ALA A 1 254 ? -39.168 39.231 -9.535 1.00 22.89 254 ALA A N 1
ATOM 1868 C CA . ALA A 1 254 ? -38.782 40.327 -8.645 1.00 25.14 254 ALA A CA 1
ATOM 1869 C C . ALA A 1 254 ? -37.600 41.105 -9.208 1.00 26.64 254 ALA A C 1
ATOM 1870 O O . ALA A 1 254 ? -36.665 40.512 -9.754 1.00 27.61 254 ALA A O 1
ATOM 1872 N N . ALA A 1 255 ? -37.668 42.432 -9.098 1.00 28.15 255 ALA A N 1
ATOM 1873 C CA . ALA A 1 255 ? -36.632 43.327 -9.628 1.00 29.12 255 ALA A CA 1
ATOM 1874 C C . ALA A 1 255 ? -35.366 43.291 -8.771 1.00 29.85 255 ALA A C 1
ATOM 1875 O O . ALA A 1 255 ? -34.298 42.874 -9.235 1.00 31.08 255 ALA A O 1
ATOM 1877 N N . MET B 1 1 ? -11.785 -15.089 -2.171 1.00 28.20 1 MET B N 1
ATOM 1878 C CA . MET B 1 1 ? -10.764 -14.454 -3.053 1.00 28.07 1 MET B CA 1
ATOM 1879 C C . MET B 1 1 ? -11.207 -13.066 -3.517 1.00 26.92 1 MET B C 1
ATOM 1880 O O . MET B 1 1 ? -12.199 -12.924 -4.240 1.00 27.36 1 MET B O 1
ATOM 1885 N N . SER B 1 2 ? -10.465 -12.049 -3.090 1.00 25.42 2 SER B N 1
ATOM 1886 C CA . SER B 1 2 ? -10.688 -10.682 -3.540 1.00 23.64 2 SER B CA 1
ATOM 1887 C C . SER B 1 2 ? -10.205 -10.543 -4.981 1.00 22.35 2 SER B C 1
ATOM 1888 O O . SER B 1 2 ? -9.514 -11.429 -5.501 1.00 21.60 2 SER B O 1
ATOM 1891 N N . PHE B 1 3 ? -10.569 -9.439 -5.631 1.00 20.64 3 PHE B N 1
ATOM 1892 C CA . PHE B 1 3 ? -10.016 -9.132 -6.949 1.00 19.71 3 PHE B CA 1
ATOM 1893 C C . PHE B 1 3 ? -8.493 -9.280 -6.950 1.00 19.90 3 PHE B C 1
ATOM 1894 O O . PHE B 1 3 ? -7.923 -9.925 -7.834 1.00 19.53 3 PHE B O 1
ATOM 1902 N N . PHE B 1 4 ? -7.838 -8.673 -5.963 1.00 20.43 4 PHE B N 1
ATOM 1903 C CA . PHE B 1 4 ? -6.377 -8.654 -5.939 1.00 21.42 4 PHE B CA 1
ATOM 1904 C C . PHE B 1 4 ? -5.753 -10.007 -5.602 1.00 21.70 4 PHE B C 1
ATOM 1905 O O . PHE B 1 4 ? -4.648 -10.313 -6.059 1.00 21.88 4 PHE B O 1
ATOM 1913 N N . ASP B 1 5 ? -6.469 -10.823 -4.837 1.00 22.01 5 ASP B N 1
ATOM 1914 C CA . ASP B 1 5 ? -6.072 -12.221 -4.635 1.00 22.52 5 ASP B CA 1
ATOM 1915 C C . ASP B 1 5 ? -6.054 -12.978 -5.967 1.00 22.11 5 ASP B C 1
ATOM 1916 O O . ASP B 1 5 ? -5.074 -13.661 -6.285 1.00 22.11 5 ASP B O 1
ATOM 1921 N N . LEU B 1 6 ? -7.124 -12.829 -6.751 1.00 21.27 6 LEU B N 1
ATOM 1922 C CA . LEU B 1 6 ? -7.199 -13.436 -8.081 1.00 20.34 6 LEU B CA 1
ATOM 1923 C C . LEU B 1 6 ? -6.132 -12.891 -9.022 1.00 20.04 6 LEU B C 1
ATOM 1924 O O . LEU B 1 6 ? -5.473 -13.666 -9.718 1.00 19.62 6 LEU B O 1
ATOM 1929 N N . LEU B 1 7 ? -5.967 -11.567 -9.040 1.00 19.19 7 LEU B N 1
ATOM 1930 C CA . LEU B 1 7 ? -5.008 -10.928 -9.945 1.00 18.95 7 LEU B CA 1
ATOM 1931 C C . LEU B 1 7 ? -3.573 -11.328 -9.610 1.00 19.40 7 LEU B C 1
ATOM 1932 O O . LEU B 1 7 ? -2.787 -11.637 -10.511 1.00 18.92 7 LEU B O 1
ATOM 1937 N N . ASN B 1 8 ? -3.239 -11.332 -8.321 1.00 19.41 8 ASN B N 1
ATOM 1938 C CA . ASN B 1 8 ? -1.875 -11.686 -7.915 1.00 20.38 8 ASN B CA 1
ATOM 1939 C C . ASN B 1 8 ? -1.531 -13.137 -8.257 1.00 19.93 8 ASN B C 1
ATOM 1940 O O . ASN B 1 8 ? -0.382 -13.432 -8.590 1.00 20.10 8 ASN B O 1
ATOM 1945 N N . GLU B 1 9 ? -2.527 -14.023 -8.221 1.00 19.25 9 GLU B N 1
ATOM 1946 C CA . GLU B 1 9 ? -2.350 -15.403 -8.695 1.00 18.78 9 GLU B CA 1
ATOM 1947 C C . GLU B 1 9 ? -2.084 -15.415 -10.202 1.00 17.88 9 GLU B C 1
ATOM 1948 O O . GLU B 1 9 ? -1.119 -16.033 -10.659 1.00 17.57 9 GLU B O 1
ATOM 1954 N N . ARG B 1 10 ? -2.911 -14.699 -10.969 1.00 16.54 10 ARG B N 1
ATOM 1955 C CA . ARG B 1 10 ? -2.691 -14.605 -12.420 1.00 15.92 10 ARG B CA 1
ATOM 1956 C C . ARG B 1 10 ? -1.373 -13.930 -12.784 1.00 15.75 10 ARG B C 1
ATOM 1957 O O . ARG B 1 10 ? -0.754 -14.296 -13.787 1.00 15.74 10 ARG B O 1
ATOM 1965 N N . ALA B 1 11 ? -0.954 -12.953 -11.978 1.00 15.25 11 ALA B N 1
ATOM 1966 C CA . ALA B 1 11 ? 0.256 -12.166 -12.256 1.00 15.55 11 ALA B CA 1
ATOM 1967 C C . ALA B 1 11 ? 1.532 -13.008 -12.213 1.00 15.78 11 ALA B C 1
ATOM 1968 O O . ALA B 1 11 ? 2.563 -12.606 -12.743 1.00 15.41 11 ALA B O 1
ATOM 1970 N N . LYS B 1 12 ? 1.445 -14.182 -11.594 1.00 16.26 12 LYS B N 1
ATOM 1971 C CA . LYS B 1 12 ? 2.557 -15.136 -11.612 1.00 16.60 12 LYS B CA 1
ATOM 1972 C C . LYS B 1 12 ? 2.845 -15.601 -13.045 1.00 16.82 12 LYS B C 1
ATOM 1973 O O . LYS B 1 12 ? 3.971 -16.000 -13.365 1.00 17.17 12 LYS B O 1
ATOM 1979 N N . ARG B 1 13 ? 1.827 -15.513 -13.903 1.00 16.48 13 ARG B N 1
ATOM 1980 C CA . ARG B 1 13 ? 1.901 -15.985 -15.288 1.00 16.57 13 ARG B CA 1
ATOM 1981 C C . ARG B 1 13 ? 1.780 -14.883 -16.346 1.00 16.16 13 ARG B C 1
ATOM 1982 O O . ARG B 1 13 ? 2.336 -15.010 -17.440 1.00 15.51 13 ARG B O 1
ATOM 1990 N N . SER B 1 14 ? 1.031 -13.819 -16.042 1.00 15.30 14 SER B N 1
ATOM 1991 C CA . SER B 1 14 ? 0.707 -12.816 -17.063 1.00 14.66 14 SER B CA 1
ATOM 1992 C C . SER B 1 14 ? 0.302 -11.475 -16.467 1.00 14.50 14 SER B C 1
ATOM 1993 O O . SER B 1 14 ? -0.306 -11.441 -15.398 1.00 14.00 14 SER B O 1
ATOM 1996 N N . LEU B 1 15 ? 0.620 -10.389 -17.176 1.00 13.88 15 LEU B N 1
ATOM 1997 C CA . LEU B 1 15 ? 0.068 -9.057 -16.859 1.00 13.85 15 LEU B CA 1
ATOM 1998 C C . LEU B 1 15 ? -0.895 -8.554 -17.943 1.00 13.92 15 LEU B C 1
ATOM 1999 O O . LEU B 1 15 ? -1.249 -7.366 -17.969 1.00 13.47 15 LEU B O 1
ATOM 2004 N N . LEU B 1 16 ? -1.310 -9.457 -18.829 1.00 14.06 16 LEU B N 1
ATOM 2005 C CA . LEU B 1 16 ? -2.174 -9.100 -19.958 1.00 14.33 16 LEU B CA 1
ATOM 2006 C C . LEU B 1 16 ? -3.640 -9.039 -19.563 1.00 14.24 16 LEU B C 1
ATOM 2007 O O . LEU B 1 16 ? -4.202 -10.020 -19.078 1.00 14.64 16 LEU B O 1
ATOM 2012 N N . CYS B 1 17 ? -4.249 -7.879 -19.796 1.00 14.23 17 CYS B N 1
ATOM 2013 C CA . CYS B 1 17 ? -5.695 -7.707 -19.656 1.00 14.37 17 CYS B CA 1
ATOM 2014 C C . CYS B 1 17 ? -6.311 -7.706 -21.054 1.00 14.55 17 CYS B C 1
ATOM 2015 O O . CYS B 1 17 ? -5.861 -6.966 -21.929 1.00 14.67 17 CYS B O 1
ATOM 2018 N N . VAL B 1 18 ? -7.315 -8.553 -21.269 1.00 14.18 18 VAL B N 1
ATOM 2019 C CA . VAL B 1 18 ? -7.917 -8.706 -22.599 1.00 14.33 18 VAL B CA 1
ATOM 2020 C C . VAL B 1 18 ? -9.215 -7.914 -22.643 1.00 14.20 18 VAL B C 1
ATOM 2021 O O . VAL B 1 18 ? -10.139 -8.193 -21.885 1.00 14.24 18 VAL B O 1
ATOM 2025 N N . GLY B 1 19 ? -9.262 -6.916 -23.520 1.00 14.60 19 GLY B N 1
ATOM 2026 C CA . GLY B 1 19 ? -10.454 -6.082 -23.662 1.00 15.25 19 GLY B CA 1
ATOM 2027 C C . GLY B 1 19 ? -11.558 -6.865 -24.341 1.00 15.81 19 GLY B C 1
ATOM 2028 O O . GLY B 1 19 ? -11.306 -7.595 -25.293 1.00 16.48 19 GLY B O 1
ATOM 2029 N N . LEU B 1 20 ? -12.779 -6.739 -23.833 1.00 15.60 20 LEU B N 1
ATOM 2030 C CA . LEU B 1 20 ? -13.923 -7.354 -24.485 1.00 15.86 20 LEU B CA 1
ATOM 2031 C C . LEU B 1 20 ? -14.799 -6.238 -25.027 1.00 16.73 20 LEU B C 1
ATOM 2032 O O . LEU B 1 20 ? -15.654 -5.689 -24.323 1.00 16.58 20 LEU B O 1
ATOM 2037 N N . ASP B 1 21 ? -14.530 -5.887 -26.282 1.00 17.59 21 ASP B N 1
ATOM 2038 C CA . ASP B 1 21 ? -15.148 -4.737 -26.939 1.00 18.95 21 ASP B CA 1
ATOM 2039 C C . ASP B 1 21 ? -15.777 -5.232 -28.247 1.00 19.67 21 ASP B C 1
ATOM 2040 O O . ASP B 1 21 ? -15.227 -4.993 -29.324 1.00 19.77 21 ASP B O 1
ATOM 2045 N N . PRO B 1 22 ? -16.927 -5.921 -28.153 1.00 20.83 22 PRO B N 1
ATOM 2046 C CA . PRO B 1 22 ? -17.458 -6.641 -29.317 1.00 21.73 22 PRO B CA 1
ATOM 2047 C C . PRO B 1 22 ? -17.806 -5.726 -30.486 1.00 22.71 22 PRO B C 1
ATOM 2048 O O . PRO B 1 22 ? -18.353 -4.643 -30.281 1.00 22.74 22 PRO B O 1
ATOM 2052 N N . ARG B 1 23 ? -17.451 -6.165 -31.691 1.00 23.75 23 ARG B N 1
ATOM 2053 C CA . ARG B 1 23 ? -17.747 -5.441 -32.925 1.00 24.76 23 ARG B CA 1
ATOM 2054 C C . ARG B 1 23 ? -19.068 -5.917 -33.548 1.00 25.50 23 ARG B C 1
ATOM 2055 O O . ARG B 1 23 ? -19.521 -5.356 -34.548 1.00 25.72 23 ARG B O 1
ATOM 2057 N N . ALA B 1 24 ? -19.678 -6.939 -32.947 1.00 26.18 24 ALA B N 1
ATOM 2058 C CA . ALA B 1 24 ? -20.897 -7.570 -33.475 1.00 26.98 24 ALA B CA 1
ATOM 2059 C C . ALA B 1 24 ? -22.103 -6.631 -33.510 1.00 27.41 24 ALA B C 1
ATOM 2060 O O . ALA B 1 24 ? -22.184 -5.687 -32.726 1.00 27.65 24 ALA B O 1
ATOM 2062 N N . LYS B 1 25 ? -23.036 -6.915 -34.417 1.00 27.95 25 LYS B N 1
ATOM 2063 C CA . LYS B 1 25 ? -24.206 -6.061 -34.646 1.00 28.43 25 LYS B CA 1
ATOM 2064 C C . LYS B 1 25 ? -25.412 -6.376 -33.758 1.00 28.80 25 LYS B C 1
ATOM 2065 O O . LYS B 1 25 ? -26.332 -5.557 -33.648 1.00 29.30 25 LYS B O 1
ATOM 2066 N N . THR B 1 26 ? -25.416 -7.560 -33.145 1.00 28.64 26 THR B N 1
ATOM 2067 C CA . THR B 1 26 ? -26.486 -7.972 -32.230 1.00 28.45 26 THR B CA 1
ATOM 2068 C C . THR B 1 26 ? -25.918 -8.469 -30.895 1.00 27.80 26 THR B C 1
ATOM 2069 O O . THR B 1 26 ? -24.759 -8.886 -30.826 1.00 27.65 26 THR B O 1
ATOM 2073 N N . ALA B 1 27 ? -26.737 -8.425 -29.844 1.00 27.12 27 ALA B N 1
ATOM 2074 C CA . ALA B 1 27 ? -26.333 -8.910 -28.519 1.00 26.32 27 ALA B CA 1
ATOM 2075 C C . ALA B 1 27 ? -25.925 -10.388 -28.534 1.00 25.99 27 ALA B C 1
ATOM 2076 O O . ALA B 1 27 ? -24.927 -10.769 -27.913 1.00 25.82 27 ALA B O 1
ATOM 2078 N N . ALA B 1 28 ? -26.692 -11.210 -29.250 1.00 25.34 28 ALA B N 1
ATOM 2079 C CA . ALA B 1 28 ? -26.399 -12.639 -29.363 1.00 24.98 28 ALA B CA 1
ATOM 2080 C C . ALA B 1 28 ? -25.037 -12.888 -30.006 1.00 24.35 28 ALA B C 1
ATOM 2081 O O . ALA B 1 28 ? -24.256 -13.702 -29.510 1.00 24.36 28 ALA B O 1
ATOM 2083 N N . ALA B 1 29 ? -24.759 -12.180 -31.099 1.00 23.77 29 ALA B N 1
ATOM 2084 C CA . ALA B 1 29 ? -23.485 -12.318 -31.807 1.00 23.42 29 ALA B CA 1
ATOM 2085 C C . ALA B 1 29 ? -22.326 -11.780 -30.971 1.00 23.08 29 ALA B C 1
ATOM 2086 O O . ALA B 1 29 ? -21.208 -12.299 -31.048 1.00 23.00 29 ALA B O 1
ATOM 2088 N N . ALA B 1 30 ? -22.608 -10.744 -30.177 1.00 22.28 30 ALA B N 1
ATOM 2089 C CA . ALA B 1 30 ? -21.628 -10.167 -29.258 1.00 21.83 30 ALA B CA 1
ATOM 2090 C C . ALA B 1 30 ? -21.195 -11.176 -28.194 1.00 21.27 30 ALA B C 1
ATOM 2091 O O . ALA B 1 30 ? -20.010 -11.274 -27.881 1.00 21.22 30 ALA B O 1
ATOM 2093 N N . VAL B 1 31 ? -22.160 -11.914 -27.648 1.00 21.11 31 VAL B N 1
ATOM 2094 C CA . VAL B 1 31 ? -21.878 -12.967 -26.673 1.00 21.36 31 VAL B CA 1
ATOM 2095 C C . VAL B 1 31 ? -20.935 -14.007 -27.279 1.00 21.45 31 VAL B C 1
ATOM 2096 O O . VAL B 1 31 ? -19.886 -14.308 -26.700 1.00 21.23 31 VAL B O 1
ATOM 2100 N N . GLU B 1 32 ? -21.301 -14.534 -28.449 1.00 21.58 32 GLU B N 1
ATOM 2101 C CA . GLU B 1 32 ? -20.470 -15.531 -29.128 1.00 21.75 32 GLU B CA 1
ATOM 2102 C C . GLU B 1 32 ? -19.064 -15.012 -29.430 1.00 21.24 32 GLU B C 1
ATOM 2103 O O . GLU B 1 32 ? -18.080 -15.725 -29.215 1.00 21.04 32 GLU B O 1
ATOM 2109 N N . GLU B 1 33 ? -18.985 -13.774 -29.917 1.00 20.88 33 GLU B N 1
ATOM 2110 C CA . GLU B 1 33 ? -17.712 -13.119 -30.220 1.00 20.72 33 GLU B CA 1
ATOM 2111 C C . GLU B 1 33 ? -16.813 -13.041 -28.986 1.00 20.18 33 GLU B C 1
ATOM 2112 O O . GLU B 1 33 ? -15.630 -13.386 -29.051 1.00 19.84 33 GLU B O 1
ATOM 2118 N N . CYS B 1 34 ? -17.382 -12.595 -27.867 1.00 19.90 34 CYS B N 1
ATOM 2119 C CA . CYS B 1 34 ? -16.631 -12.476 -26.619 1.00 19.70 34 CYS B CA 1
ATOM 2120 C C . CYS B 1 34 ? -16.240 -13.842 -26.064 1.00 19.55 34 CYS B C 1
ATOM 2121 O O . CYS B 1 34 ? -15.116 -14.025 -25.600 1.00 19.33 34 CYS B O 1
ATOM 2124 N N . LYS B 1 35 ? -17.162 -14.801 -26.124 1.00 19.32 35 LYS B N 1
ATOM 2125 C CA . LYS B 1 35 ? -16.883 -16.153 -25.643 1.00 19.80 35 LYS B CA 1
ATOM 2126 C C . LYS B 1 35 ? -15.710 -16.778 -26.387 1.00 19.35 35 LYS B C 1
ATOM 2127 O O . LYS B 1 35 ? -14.855 -17.419 -25.773 1.00 19.70 35 LYS B O 1
ATOM 2133 N N . ARG B 1 36 ? -15.665 -16.574 -27.701 1.00 19.30 36 ARG B N 1
ATOM 2134 C CA . ARG B 1 36 ? -14.576 -17.106 -28.516 1.00 19.16 36 ARG B CA 1
ATOM 2135 C C . ARG B 1 36 ? -13.239 -16.468 -28.143 1.00 18.93 36 ARG B C 1
ATOM 2136 O O . ARG B 1 36 ? -12.231 -17.166 -28.008 1.00 19.17 36 ARG B O 1
ATOM 2144 N N . LEU B 1 37 ? -13.232 -15.150 -27.957 1.00 18.59 37 LEU B N 1
ATOM 2145 C CA . LEU B 1 37 ? -12.002 -14.455 -27.592 1.00 18.20 37 LEU B CA 1
ATOM 2146 C C . LEU B 1 37 ? -11.500 -14.917 -26.224 1.00 17.85 37 LEU B C 1
ATOM 2147 O O . LEU B 1 37 ? -10.294 -15.075 -26.026 1.00 18.01 37 LEU B O 1
ATOM 2152 N N . ILE B 1 38 ? -12.426 -15.154 -25.294 1.00 17.66 38 ILE B N 1
ATOM 2153 C CA . ILE B 1 38 ? -12.072 -15.709 -23.982 1.00 17.52 38 ILE B CA 1
ATOM 2154 C C . ILE B 1 38 ? -11.432 -17.095 -24.147 1.00 17.92 38 ILE B C 1
ATOM 2155 O O . ILE B 1 38 ? -10.376 -17.369 -23.572 1.00 17.75 38 ILE B O 1
ATOM 2160 N N . GLU B 1 39 ? -12.066 -17.954 -24.946 1.00 18.40 39 GLU B N 1
ATOM 2161 C CA . GLU B 1 39 ? -11.555 -19.317 -25.167 1.00 19.02 39 GLU B CA 1
ATOM 2162 C C . GLU B 1 39 ? -10.125 -19.303 -25.692 1.00 18.99 39 GLU B C 1
ATOM 2163 O O . GLU B 1 39 ? -9.291 -20.101 -25.257 1.00 19.34 39 GLU B O 1
ATOM 2169 N N . GLN B 1 40 ? -9.848 -18.371 -26.601 1.00 18.68 40 GLN B N 1
ATOM 2170 C CA . GLN B 1 40 ? -8.556 -18.288 -27.282 1.00 18.89 40 GLN B CA 1
ATOM 2171 C C . GLN B 1 40 ? -7.456 -17.696 -26.425 1.00 18.17 40 GLN B C 1
ATOM 2172 O O . GLN B 1 40 ? -6.281 -17.985 -26.645 1.00 18.04 40 GLN B O 1
ATOM 2178 N N . THR B 1 41 ? -7.824 -16.866 -25.449 1.00 17.61 41 THR B N 1
ATOM 2179 C CA . THR B 1 41 ? -6.827 -16.053 -24.751 1.00 17.44 41 THR B CA 1
ATOM 2180 C C . THR B 1 41 ? -6.649 -16.329 -23.259 1.00 17.45 41 THR B C 1
ATOM 2181 O O . THR B 1 41 ? -5.664 -15.874 -22.678 1.00 17.59 41 THR B O 1
ATOM 2185 N N . HIS B 1 42 ? -7.579 -17.058 -22.644 1.00 17.86 42 HIS B N 1
ATOM 2186 C CA . HIS B 1 42 ? -7.590 -17.200 -21.178 1.00 18.49 42 HIS B CA 1
ATOM 2187 C C . HIS B 1 42 ? -6.307 -17.746 -20.551 1.00 18.65 42 HIS B C 1
ATOM 2188 O O . HIS B 1 42 ? -5.960 -17.356 -19.440 1.00 18.51 42 HIS B O 1
ATOM 2195 N N . GLU B 1 43 ? -5.605 -18.634 -21.257 1.00 18.69 43 GLU B N 1
ATOM 2196 C CA . GLU B 1 43 ? -4.359 -19.207 -20.728 1.00 19.00 43 GLU B CA 1
ATOM 2197 C C . GLU B 1 43 ? -3.290 -18.137 -20.512 1.0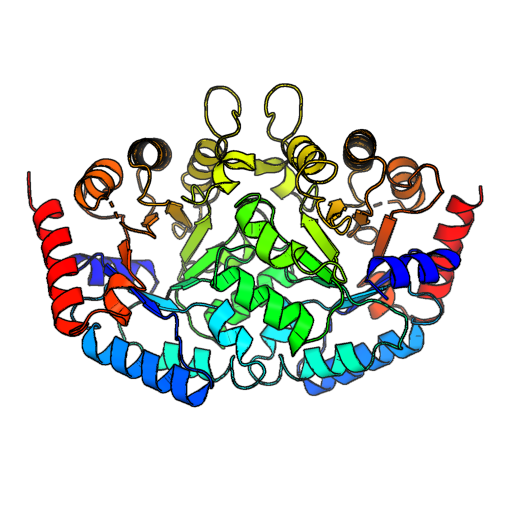0 18.84 43 GLU B C 1
ATOM 2198 O O . GLU B 1 43 ? -2.365 -18.315 -19.707 1.00 19.15 43 GLU B O 1
ATOM 2200 N N . TYR B 1 44 ? -3.437 -17.012 -21.212 1.00 18.61 44 TYR B N 1
ATOM 2201 C CA . TYR B 1 44 ? -2.453 -15.932 -21.173 1.00 18.12 44 TYR B CA 1
ATOM 2202 C C . TYR B 1 44 ? -2.994 -14.623 -20.600 1.00 17.67 44 TYR B C 1
ATOM 2203 O O . TYR B 1 44 ? -2.334 -13.590 -20.688 1.00 17.56 44 TYR B O 1
ATOM 2212 N N . ALA B 1 45 ? -4.183 -14.691 -20.004 1.00 17.14 45 ALA B N 1
ATOM 2213 C CA . ALA B 1 45 ? -4.886 -13.510 -19.500 1.00 16.83 45 ALA B CA 1
ATOM 2214 C C . ALA B 1 45 ? -4.773 -13.380 -17.985 1.00 16.46 45 ALA B C 1
ATOM 2215 O O . ALA B 1 45 ? -4.979 -14.348 -17.249 1.00 16.91 45 ALA B O 1
ATOM 2217 N N . ALA B 1 46 ? -4.461 -12.173 -17.531 1.00 15.37 46 ALA B N 1
ATOM 2218 C CA . ALA B 1 46 ? -4.530 -11.844 -16.110 1.00 15.03 46 ALA B CA 1
ATOM 2219 C C . ALA B 1 46 ? -5.921 -11.337 -15.738 1.00 14.73 46 ALA B C 1
ATOM 2220 O O . ALA B 1 46 ? -6.335 -11.433 -14.583 1.00 14.40 46 ALA B O 1
ATOM 2222 N N . ALA B 1 47 ? -6.627 -10.789 -16.721 1.00 14.29 47 ALA B N 1
ATOM 2223 C CA . ALA B 1 47 ? -7.943 -10.201 -16.497 1.00 14.22 47 ALA B CA 1
ATOM 2224 C C . ALA B 1 47 ? -8.680 -10.010 -17.815 1.00 14.22 47 ALA B C 1
ATOM 2225 O O . ALA B 1 47 ? -8.067 -10.038 -18.882 1.00 14.21 47 ALA B O 1
ATOM 2227 N N . TYR B 1 48 ? -9.998 -9.825 -17.724 1.00 13.75 48 TYR B N 1
ATOM 2228 C CA . TYR B 1 48 ? -10.819 -9.410 -18.862 1.00 13.78 48 TYR B CA 1
ATOM 2229 C C . TYR B 1 48 ? -11.500 -8.097 -18.552 1.00 13.35 48 TYR B C 1
ATOM 2230 O O . TYR B 1 48 ? -11.883 -7.853 -17.413 1.00 13.35 48 TYR B O 1
ATOM 2239 N N . LYS B 1 49 ? -11.652 -7.261 -19.576 1.00 13.77 49 LYS B N 1
ATOM 2240 C CA . LYS B 1 49 ? -12.231 -5.937 -19.396 1.00 13.73 49 LYS B CA 1
ATOM 2241 C C . LYS B 1 49 ? -13.384 -5.692 -20.374 1.00 13.95 49 LYS B C 1
ATOM 2242 O O . LYS B 1 49 ? -13.172 -5.141 -21.450 1.00 13.78 49 LYS B O 1
ATOM 2248 N N . PRO B 1 50 ? -14.608 -6.102 -20.000 1.00 14.13 50 PRO B N 1
ATOM 2249 C CA . PRO B 1 50 ? -15.753 -5.815 -20.851 1.00 14.52 50 PRO B CA 1
ATOM 2250 C C . PRO B 1 50 ? -16.093 -4.322 -20.895 1.00 15.16 50 PRO B C 1
ATOM 2251 O O . PRO B 1 50 ? -15.993 -3.615 -19.888 1.00 15.02 50 PRO B O 1
ATOM 2255 N N . ASN B 1 51 ? -16.474 -3.879 -22.086 1.00 15.51 51 ASN B N 1
ATOM 2256 C CA . ASN B 1 51 ? -16.801 -2.489 -22.390 1.00 16.07 51 ASN B CA 1
ATOM 2257 C C . ASN B 1 51 ? -18.255 -2.199 -22.019 1.00 15.77 51 ASN B C 1
ATOM 2258 O O . ASN B 1 51 ? -19.164 -2.644 -22.713 1.00 16.12 51 ASN B O 1
ATOM 2263 N N . ALA B 1 52 ? -18.489 -1.451 -20.937 1.00 15.59 52 ALA B N 1
ATOM 2264 C CA . ALA B 1 52 ? -19.870 -1.250 -20.455 1.00 15.91 52 ALA B CA 1
ATOM 2265 C C . ALA B 1 52 ? -20.757 -0.577 -21.501 1.00 16.20 52 ALA B C 1
ATOM 2266 O O . ALA B 1 52 ? -21.959 -0.883 -21.610 1.00 16.71 52 ALA B O 1
ATOM 2268 N N . ALA B 1 53 ? -20.163 0.339 -22.261 1.00 16.06 53 ALA B N 1
ATOM 2269 C CA . ALA B 1 53 ? -20.905 1.096 -23.272 1.00 16.47 53 ALA B CA 1
ATOM 2270 C C . ALA B 1 53 ? -21.334 0.223 -24.443 1.00 16.85 53 ALA B C 1
ATOM 2271 O O . ALA B 1 53 ? -22.455 0.350 -24.927 1.00 16.96 53 ALA B O 1
ATOM 2273 N N . PHE B 1 54 ? -20.443 -0.659 -24.901 1.00 17.38 54 PHE B N 1
ATOM 2274 C CA . PHE B 1 54 ? -20.754 -1.530 -26.038 1.00 18.15 54 PHE B CA 1
ATOM 2275 C C . PHE B 1 54 ? -21.920 -2.459 -25.717 1.00 18.64 54 PHE B C 1
ATOM 2276 O O . PHE B 1 54 ? -22.742 -2.758 -26.586 1.00 18.50 54 PHE B O 1
ATOM 2284 N N . PHE B 1 55 ? -22.003 -2.906 -24.466 1.00 18.90 55 PHE B N 1
ATOM 2285 C CA . PHE B 1 55 ? -23.109 -3.757 -24.048 1.00 19.42 55 PHE B CA 1
ATOM 2286 C C . PHE B 1 55 ? -24.407 -2.986 -23.828 1.00 19.72 55 PHE B C 1
ATOM 2287 O O . PHE B 1 55 ? -25.477 -3.462 -24.198 1.00 20.00 55 PHE B O 1
ATOM 2295 N N . GLU B 1 56 ? -24.304 -1.793 -23.245 1.00 19.82 56 GLU B N 1
ATOM 2296 C CA . GLU B 1 56 ? -25.457 -0.904 -23.079 1.00 20.21 56 GLU B CA 1
ATOM 2297 C C . GLU B 1 56 ? -26.102 -0.600 -24.435 1.00 20.71 56 GLU B C 1
ATOM 2298 O O . GLU B 1 56 ? -27.331 -0.545 -24.551 1.00 20.57 56 GLU B O 1
ATOM 2304 N N . PHE B 1 57 ? -25.251 -0.420 -25.444 1.00 21.54 57 PHE B N 1
ATOM 2305 C CA . PHE B 1 57 ? -25.657 -0.113 -26.818 1.00 22.88 57 PHE B CA 1
ATOM 2306 C C . PHE B 1 57 ? -26.744 -1.059 -27.345 1.00 23.35 57 PHE B C 1
ATOM 2307 O O . PHE B 1 57 ? -27.629 -0.634 -28.091 1.00 23.63 57 PHE B O 1
ATOM 2315 N N . PHE B 1 58 ? -26.683 -2.328 -26.953 1.00 24.29 58 PHE B N 1
ATOM 2316 C CA . PHE B 1 58 ? -27.659 -3.326 -27.419 1.00 25.59 58 PHE B CA 1
ATOM 2317 C C . PHE B 1 58 ? -29.025 -3.233 -26.727 1.00 26.16 58 PHE B C 1
ATOM 2318 O O . PHE B 1 58 ? -29.944 -3.992 -27.048 1.00 26.67 58 PHE B O 1
ATOM 2326 N N . GLY B 1 59 ? -29.152 -2.304 -25.785 1.00 26.50 59 GLY B N 1
ATOM 2327 C CA . GLY B 1 59 ? -30.408 -2.070 -25.087 1.00 27.19 59 GLY B CA 1
ATOM 2328 C C . GLY B 1 59 ? -30.769 -3.165 -24.106 1.00 27.65 59 GLY B C 1
ATOM 2329 O O . GLY B 1 59 ? -29.918 -3.646 -23.361 1.00 27.94 59 GLY B O 1
ATOM 2330 N N . ALA B 1 60 ? -32.042 -3.552 -24.125 1.00 28.31 60 ALA B N 1
ATOM 2331 C CA . ALA B 1 60 ? -32.597 -4.577 -23.239 1.00 28.61 60 ALA B CA 1
ATOM 2332 C C . ALA B 1 60 ? -31.715 -5.823 -23.145 1.00 28.29 60 ALA B C 1
ATOM 2333 O O . ALA B 1 60 ? -31.268 -6.201 -22.054 1.00 29.17 60 ALA B O 1
ATOM 2335 N N . GLU B 1 61 ? -31.434 -6.427 -24.297 1.00 27.48 61 GLU B N 1
ATOM 2336 C CA . GLU B 1 61 ? -30.665 -7.672 -24.363 1.00 26.63 61 GLU B CA 1
ATOM 2337 C C . GLU B 1 61 ? -29.189 -7.468 -24.015 1.00 25.90 61 GLU B C 1
ATOM 2338 O O . GLU B 1 61 ? -28.478 -8.435 -23.735 1.00 25.47 61 GLU B O 1
ATOM 2341 N N . GLY B 1 62 ? -28.745 -6.212 -24.036 1.00 25.10 62 GLY B N 1
ATOM 2342 C CA . GLY B 1 62 ? -27.349 -5.864 -23.748 1.00 24.81 62 GLY B CA 1
ATOM 2343 C C . GLY B 1 62 ? -26.870 -6.211 -22.352 1.00 24.47 62 GLY B C 1
ATOM 2344 O O . GLY B 1 62 ? -25.744 -6.699 -22.176 1.00 24.48 62 GLY B O 1
ATOM 2345 N N A TRP B 1 63 ? -27.711 -5.929 -21.358 0.50 24.17 63 TRP B N 1
ATOM 2346 N N B TRP B 1 63 ? -27.720 -5.984 -21.356 0.50 24.28 63 TRP B N 1
ATOM 2347 C CA A TRP B 1 63 ? -27.432 -6.300 -19.977 0.50 24.06 63 TRP B CA 1
ATOM 2348 C CA B TRP B 1 63 ? -27.372 -6.291 -19.971 0.50 24.27 63 TRP B CA 1
ATOM 2349 C C A TRP B 1 63 ? -27.231 -7.805 -19.836 0.50 23.61 63 TRP B C 1
ATOM 2350 C C B TRP B 1 63 ? -27.363 -7.796 -19.660 0.50 23.78 63 TRP B C 1
ATOM 2351 O O A TRP B 1 63 ? -26.246 -8.256 -19.244 0.50 23.44 63 TRP B O 1
ATOM 2352 O O B TRP B 1 63 ? -26.612 -8.246 -18.790 0.50 23.80 63 TRP B O 1
ATOM 2373 N N . ALA B 1 64 ? -28.178 -8.568 -20.382 1.00 23.25 64 ALA B N 1
ATOM 2374 C CA . ALA B 1 64 ? -28.179 -10.026 -20.272 1.00 22.69 64 ALA B CA 1
ATOM 2375 C C . ALA B 1 64 ? -26.933 -10.583 -20.937 1.00 21.95 64 ALA B C 1
ATOM 2376 O O . ALA B 1 64 ? -26.304 -11.516 -20.423 1.00 22.01 64 ALA B O 1
ATOM 2378 N N . ALA B 1 65 ? -26.586 -9.986 -22.073 1.00 21.16 65 ALA B N 1
ATOM 2379 C CA . ALA B 1 65 ? -25.386 -10.343 -22.821 1.00 20.63 65 ALA B CA 1
ATOM 2380 C C . ALA B 1 65 ? -24.140 -10.127 -21.972 1.00 20.26 65 ALA B C 1
ATOM 2381 O O . ALA B 1 65 ? -23.277 -11.005 -21.898 1.00 20.15 65 ALA B O 1
ATOM 2383 N N . LEU B 1 66 ? -24.054 -8.962 -21.329 1.00 19.64 66 LEU B N 1
ATOM 2384 C CA . LEU B 1 66 ? -22.919 -8.658 -20.457 1.00 18.85 66 LEU B CA 1
ATOM 2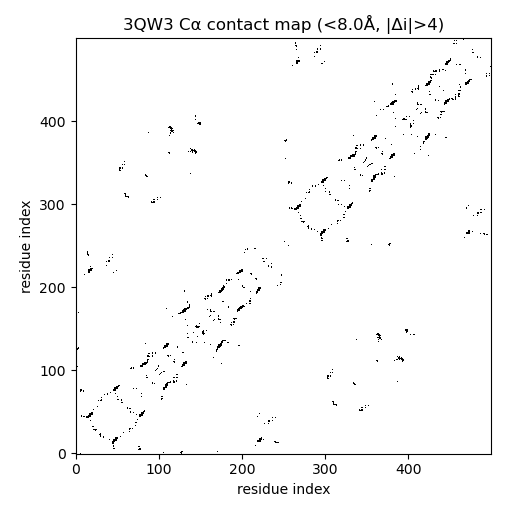385 C C . LEU B 1 66 ? -22.812 -9.671 -19.317 1.00 19.10 66 LEU B C 1
ATOM 2386 O O . LEU B 1 66 ? -21.723 -10.158 -19.017 1.00 18.70 66 LEU B O 1
ATOM 2391 N N . SER B 1 67 ? -23.944 -10.008 -18.704 1.00 19.22 67 SER B N 1
ATOM 2392 C CA . SER B 1 67 ? -23.951 -10.982 -17.617 1.00 19.98 67 SER B CA 1
ATOM 2393 C C . SER B 1 67 ? -23.458 -12.350 -18.099 1.00 19.95 67 SER B C 1
ATOM 2394 O O . SER B 1 67 ? -22.644 -12.990 -17.424 1.00 19.83 67 SER B O 1
ATOM 2397 N N . GLU B 1 68 ? -23.936 -12.769 -19.273 1.00 20.00 68 GLU B N 1
ATOM 2398 C CA . GLU B 1 68 ? -23.548 -14.045 -19.879 1.00 20.34 68 GLU B CA 1
ATOM 2399 C C . GLU B 1 68 ? -22.048 -14.096 -20.183 1.00 19.82 68 GLU B C 1
ATOM 2400 O O . GLU B 1 68 ? -21.378 -15.104 -19.907 1.00 19.60 68 GLU B O 1
ATOM 2406 N N . VAL B 1 69 ? -21.527 -13.001 -20.736 1.00 19.16 69 VAL B N 1
ATOM 2407 C CA . VAL B 1 69 ? -20.108 -12.906 -21.074 1.00 18.85 69 VAL B CA 1
ATOM 2408 C C . VAL B 1 69 ? -19.240 -12.999 -19.819 1.00 18.88 69 VAL B C 1
ATOM 2409 O O . VAL B 1 69 ? -18.246 -13.721 -19.800 1.00 18.77 69 VAL B O 1
ATOM 2413 N N . ILE B 1 70 ? -19.628 -12.284 -18.766 1.00 18.83 70 ILE B N 1
ATOM 2414 C CA . ILE B 1 70 ? -18.898 -12.342 -17.491 1.00 19.05 70 ILE B CA 1
ATOM 2415 C C . ILE B 1 70 ? -18.907 -13.761 -16.911 1.00 19.84 70 ILE B C 1
ATOM 2416 O O . ILE B 1 70 ? -17.890 -14.239 -16.410 1.00 19.93 70 ILE B O 1
ATOM 2421 N N . ARG B 1 71 ? -20.052 -14.438 -17.012 1.00 20.61 71 ARG B N 1
ATOM 2422 C CA . ARG B 1 71 ? -20.171 -15.827 -16.570 1.00 21.81 71 ARG B CA 1
ATOM 2423 C C . ARG B 1 71 ? -19.223 -16.762 -17.333 1.00 21.49 71 ARG B C 1
ATOM 2424 O O . ARG B 1 71 ? -18.742 -17.759 -16.775 1.00 22.01 71 ARG B O 1
ATOM 2432 N N . ALA B 1 72 ? -18.960 -16.437 -18.599 1.00 21.01 72 ALA B N 1
ATOM 2433 C CA . ALA B 1 72 ? -18.099 -17.259 -19.467 1.00 20.46 72 ALA B CA 1
ATOM 2434 C C . ALA B 1 72 ? -16.606 -17.141 -19.159 1.00 20.05 72 ALA B C 1
ATOM 2435 O O . ALA B 1 72 ? -15.805 -17.928 -19.663 1.00 20.21 72 ALA B O 1
ATOM 2437 N N . VAL B 1 73 ? -16.231 -16.162 -18.338 1.00 19.52 73 VAL B N 1
ATOM 2438 C CA . VAL B 1 73 ? -14.832 -16.004 -17.939 1.00 19.57 73 VAL B CA 1
ATOM 2439 C C . VAL B 1 73 ? -14.481 -17.102 -16.929 1.00 19.93 73 VAL B C 1
ATOM 2440 O O . VAL B 1 73 ? -15.147 -17.229 -15.898 1.00 19.75 73 VAL B O 1
ATOM 2444 N N . PRO B 1 74 ? -13.444 -17.918 -17.230 1.00 20.45 74 PRO B N 1
ATOM 2445 C CA . PRO B 1 74 ? -13.073 -19.010 -16.333 1.00 21.02 74 PRO B CA 1
ATOM 2446 C C . PRO B 1 74 ? -12.870 -18.551 -14.897 1.00 21.40 74 PRO B C 1
ATOM 2447 O O . PRO B 1 74 ? -12.396 -17.433 -14.655 1.00 21.07 74 PRO B O 1
ATOM 2451 N N . ALA B 1 75 ? -13.245 -19.411 -13.954 1.00 21.93 75 ALA B N 1
ATOM 2452 C CA . ALA B 1 75 ? -13.024 -19.143 -12.543 1.00 22.43 75 ALA B CA 1
ATOM 2453 C C . ALA B 1 75 ? -11.540 -18.907 -12.304 1.00 22.25 75 ALA B C 1
ATOM 2454 O O . ALA B 1 75 ? -10.682 -19.589 -12.886 1.00 23.44 75 ALA B O 1
ATOM 2456 N N . GLY B 1 76 ? -11.245 -17.917 -11.473 1.00 21.71 76 GLY B N 1
ATOM 2457 C CA . GLY B 1 76 ? -9.871 -17.558 -11.166 1.00 20.48 76 GLY B CA 1
ATOM 2458 C C . GLY B 1 76 ? -9.382 -16.342 -11.936 1.00 19.32 76 GLY B C 1
ATOM 2459 O O . GLY B 1 76 ? -8.394 -15.727 -11.543 1.00 19.57 76 GLY B O 1
ATOM 2460 N N . ILE B 1 77 ? -10.066 -15.994 -13.026 1.00 18.09 77 ILE B N 1
ATOM 2461 C CA . ILE B 1 77 ? -9.676 -14.821 -13.817 1.00 16.83 77 ILE B CA 1
ATOM 2462 C C . ILE B 1 77 ? -10.619 -13.650 -13.522 1.00 15.94 77 ILE B C 1
ATOM 2463 O O . ILE B 1 77 ? -11.818 -13.745 -13.773 1.00 16.24 77 ILE B O 1
ATOM 2468 N N . PRO B 1 78 ? -10.077 -12.552 -12.965 1.00 15.20 78 PRO B N 1
ATOM 2469 C CA . PRO B 1 78 ? -10.937 -11.438 -12.573 1.00 14.74 78 PRO B CA 1
ATOM 2470 C C . PRO B 1 78 ? -11.426 -10.604 -13.752 1.00 14.55 78 PRO B C 1
ATOM 2471 O O . PRO B 1 78 ? -10.771 -10.529 -14.792 1.00 14.11 78 PRO B O 1
ATOM 2475 N N . VAL B 1 79 ? -12.578 -9.972 -13.561 1.00 13.65 79 VAL B N 1
ATOM 2476 C CA . VAL B 1 79 ? -13.217 -9.169 -14.594 1.00 13.77 79 VAL B CA 1
ATOM 2477 C C . VAL B 1 79 ? -13.280 -7.721 -14.120 1.00 13.41 79 VAL B C 1
ATOM 2478 O O . VAL B 1 79 ? -13.789 -7.443 -13.029 1.00 13.63 79 VAL B O 1
ATOM 2482 N N . VAL B 1 80 ? -12.754 -6.808 -14.936 1.00 13.28 80 VAL B N 1
ATOM 2483 C CA . VAL B 1 80 ? -12.847 -5.373 -14.660 1.00 13.26 80 VAL B CA 1
ATOM 2484 C C . VAL B 1 80 ? -13.925 -4.783 -15.565 1.00 13.12 80 VAL B C 1
ATOM 2485 O O . VAL B 1 80 ? -13.769 -4.755 -16.787 1.00 13.07 80 VAL B O 1
ATOM 2489 N N . LEU B 1 81 ? -15.017 -4.318 -14.968 1.00 12.83 81 LEU B N 1
ATOM 2490 C CA . LEU B 1 81 ? -16.058 -3.670 -15.745 1.00 13.19 81 LEU B CA 1
ATOM 2491 C C . LEU B 1 81 ? -15.620 -2.237 -15.994 1.00 13.11 81 LEU B C 1
ATOM 2492 O O . LEU B 1 81 ? -15.517 -1.438 -15.063 1.00 12.44 81 LEU B O 1
ATOM 2497 N N . ASP B 1 82 ? -15.328 -1.933 -17.252 1.00 13.68 82 ASP B N 1
ATOM 2498 C CA . ASP B 1 82 ? -14.863 -0.602 -17.613 1.00 14.26 82 ASP B CA 1
ATOM 2499 C C . ASP B 1 82 ? -16.082 0.266 -17.848 1.00 14.51 82 ASP B C 1
ATOM 2500 O O . ASP B 1 82 ? -16.531 0.444 -18.984 1.00 15.61 82 ASP B O 1
ATOM 2505 N N . ALA B 1 83 ? -16.614 0.770 -16.739 1.00 14.23 83 ALA B N 1
ATOM 2506 C CA . ALA B 1 83 ? -17.862 1.516 -16.724 1.00 13.90 83 ALA B CA 1
ATOM 2507 C C . ALA B 1 83 ? -17.637 2.993 -16.389 1.00 13.93 83 ALA B C 1
ATOM 2508 O O . ALA B 1 83 ? -18.546 3.812 -16.574 1.00 14.28 83 ALA B O 1
ATOM 2510 N N . LYS B 1 84 ? -16.425 3.328 -15.930 1.00 13.73 84 LYS B N 1
ATOM 2511 C CA . LYS B 1 84 ? -16.030 4.709 -15.576 1.00 13.81 84 LYS B CA 1
ATOM 2512 C C . LYS B 1 84 ? -17.178 5.480 -14.899 1.00 13.55 84 LYS B C 1
ATOM 2513 O O . LYS B 1 84 ? -17.645 6.518 -15.392 1.00 13.41 84 LYS B O 1
ATOM 2519 N N . ARG B 1 85 ? -17.638 4.948 -13.774 1.00 13.50 85 ARG B N 1
ATOM 2520 C CA . ARG B 1 85 ? -18.802 5.502 -13.089 1.00 13.86 85 ARG B CA 1
ATOM 2521 C C . ARG B 1 85 ? -18.374 6.561 -12.091 1.00 14.36 85 ARG B C 1
ATOM 2522 O O . ARG B 1 85 ? -17.242 6.573 -11.617 1.00 14.03 85 ARG B O 1
ATOM 2530 N N . GLY B 1 86 ? -19.288 7.458 -11.759 1.00 14.59 86 GLY B N 1
ATOM 2531 C CA . GLY B 1 86 ? -19.014 8.419 -10.699 1.00 15.77 86 GLY B CA 1
ATOM 2532 C C . GLY B 1 86 ? -20.270 9.175 -10.356 1.00 16.51 86 GLY B C 1
ATOM 2533 O O . GLY B 1 86 ? -20.787 9.919 -11.176 1.00 16.74 86 GLY B O 1
ATOM 2534 N N . ASP B 1 87 ? -20.763 8.964 -9.142 1.00 17.50 87 ASP B N 1
ATOM 2535 C CA . ASP B 1 87 ? -21.949 9.661 -8.665 1.00 18.51 87 ASP B CA 1
ATOM 2536 C C . ASP B 1 87 ? -21.899 9.599 -7.151 1.00 19.57 87 ASP B C 1
ATOM 2537 O O . ASP B 1 87 ? -20.868 9.249 -6.585 1.00 19.94 87 ASP B O 1
ATOM 2542 N N . ILE B 1 88 ? -22.991 9.928 -6.480 1.00 20.61 88 ILE B N 1
ATOM 2543 C CA . ILE B 1 88 ? -22.958 9.889 -5.020 1.00 21.55 88 ILE B CA 1
ATOM 2544 C C . ILE B 1 88 ? -24.097 9.116 -4.394 1.00 21.41 88 ILE B C 1
ATOM 2545 O O . ILE B 1 88 ? -25.079 8.783 -5.064 1.00 21.28 88 ILE B O 1
ATOM 2550 N N . ALA B 1 89 ? -23.940 8.833 -3.099 1.00 21.62 89 ALA B N 1
ATOM 2551 C CA . ALA B 1 89 ? -24.992 8.269 -2.250 1.00 21.65 89 ALA B CA 1
ATOM 2552 C C . ALA B 1 89 ? -25.706 7.071 -2.874 1.00 21.53 89 ALA B C 1
ATOM 2553 O O . ALA B 1 89 ? -25.047 6.137 -3.354 1.00 21.53 89 ALA B O 1
ATOM 2555 N N . ASP B 1 90 ? -27.038 7.098 -2.875 1.00 21.22 90 ASP B N 1
ATOM 2556 C CA . ASP B 1 90 ? -27.843 5.982 -3.370 1.00 21.17 90 ASP B CA 1
ATOM 2557 C C . ASP B 1 90 ? -27.581 5.651 -4.831 1.00 19.84 90 ASP B C 1
ATOM 2558 O O . ASP B 1 90 ? -27.695 4.493 -5.232 1.00 19.83 90 ASP B O 1
ATOM 2563 N N . THR B 1 91 ? -27.262 6.675 -5.625 1.00 18.91 91 THR B N 1
ATOM 2564 C CA . THR B 1 91 ? -27.010 6.491 -7.045 1.00 17.66 91 THR B CA 1
ATOM 2565 C C . THR B 1 91 ? -25.722 5.694 -7.238 1.00 16.79 91 THR B C 1
ATOM 2566 O O . THR B 1 91 ? -25.692 4.717 -7.985 1.00 16.42 91 THR B O 1
ATOM 2570 N N . ALA B 1 92 ? -24.668 6.123 -6.553 1.00 16.30 92 ALA B N 1
ATOM 2571 C CA . ALA B 1 92 ? -23.393 5.413 -6.586 1.00 16.02 92 ALA B CA 1
ATOM 2572 C C . ALA B 1 92 ? -23.548 4.002 -6.021 1.00 15.75 92 ALA B C 1
ATOM 2573 O O . ALA B 1 92 ? -22.980 3.054 -6.563 1.00 15.37 92 ALA B O 1
ATOM 2575 N N . ASP B 1 93 ? -24.330 3.863 -4.947 1.00 15.70 93 ASP B N 1
ATOM 2576 C CA . ASP B 1 93 ? -24.641 2.538 -4.389 1.00 15.90 93 ASP B CA 1
ATOM 2577 C C . ASP B 1 93 ? -25.267 1.614 -5.420 1.00 15.34 93 ASP B C 1
ATOM 2578 O O . ASP B 1 93 ? -24.946 0.428 -5.472 1.00 15.04 93 ASP B O 1
ATOM 2583 N N . ALA B 1 94 ? -26.174 2.161 -6.230 1.00 14.54 94 ALA B N 1
ATOM 2584 C CA . ALA B 1 94 ? -26.868 1.380 -7.240 1.00 14.17 94 ALA B CA 1
ATOM 2585 C C . ALA B 1 94 ? -25.906 0.933 -8.346 1.00 14.04 94 ALA B C 1
ATOM 2586 O O . ALA B 1 94 ? -25.975 -0.211 -8.799 1.00 14.23 94 ALA B O 1
ATOM 2588 N N . TYR B 1 95 ? -24.997 1.817 -8.759 1.00 13.62 95 TYR B N 1
ATOM 2589 C CA . TYR B 1 95 ? -23.976 1.433 -9.738 1.00 13.66 95 TYR B CA 1
ATOM 2590 C C . TYR B 1 95 ? -23.091 0.306 -9.192 1.00 13.84 95 TYR B C 1
ATOM 2591 O O . TYR B 1 95 ? -22.731 -0.624 -9.922 1.00 13.39 95 TYR B O 1
ATOM 2600 N N . ALA B 1 96 ? -22.719 0.414 -7.921 1.00 14.56 96 ALA B N 1
ATOM 2601 C CA . ALA B 1 96 ? -21.853 -0.587 -7.289 1.00 14.81 96 ALA B CA 1
ATOM 2602 C C . ALA B 1 96 ? -22.559 -1.938 -7.159 1.00 15.30 96 ALA B C 1
ATOM 2603 O O . ALA B 1 96 ? -21.991 -2.965 -7.509 1.00 15.71 96 ALA B O 1
ATOM 2605 N N . THR B 1 97 ? -23.806 -1.937 -6.688 1.00 15.57 97 THR B N 1
ATOM 2606 C CA . THR B 1 97 ? -24.585 -3.177 -6.609 1.00 15.96 97 THR B CA 1
ATOM 2607 C C . THR B 1 97 ? -24.740 -3.832 -7.989 1.00 15.53 97 THR B C 1
ATOM 2608 O O . THR B 1 97 ? -24.586 -5.044 -8.127 1.00 15.19 97 THR B O 1
ATOM 2612 N N . SER B 1 98 ? -25.029 -3.026 -9.009 1.00 15.30 98 SER B N 1
ATOM 2613 C CA . SER B 1 98 ? -25.161 -3.546 -10.368 1.00 14.96 98 SER B CA 1
ATOM 2614 C C . SER B 1 98 ? -23.870 -4.217 -10.831 1.00 15.01 98 SER B C 1
ATOM 2615 O O . SER B 1 98 ? -23.884 -5.363 -11.289 1.00 14.79 98 SER B O 1
ATOM 2618 N N . ALA B 1 99 ? -22.754 -3.507 -10.690 1.00 14.65 99 ALA B N 1
ATOM 2619 C CA . ALA B 1 99 ? -21.466 -4.022 -11.162 1.00 14.81 99 ALA B CA 1
ATOM 2620 C C . ALA B 1 99 ? -21.009 -5.245 -10.375 1.00 15.21 99 ALA B C 1
ATOM 2621 O O . ALA B 1 99 ? -20.581 -6.237 -10.962 1.00 14.63 99 ALA B O 1
ATOM 2623 N N . PHE B 1 100 ? -21.109 -5.171 -9.050 1.00 15.65 100 PHE B N 1
ATOM 2624 C CA . PHE B 1 100 ? -20.451 -6.154 -8.183 1.00 16.63 100 PHE B CA 1
ATOM 2625 C C . PHE B 1 100 ? -21.322 -7.331 -7.758 1.00 17.93 100 PHE B C 1
ATOM 2626 O O . PHE B 1 100 ? -20.807 -8.432 -7.536 1.00 18.51 100 PHE B O 1
ATOM 2634 N N . LYS B 1 101 ? -22.623 -7.091 -7.608 1.00 18.55 101 LYS B N 1
ATOM 2635 C CA . LYS B 1 101 ? -23.547 -8.120 -7.132 1.00 19.26 101 LYS B CA 1
ATOM 2636 C C . LYS B 1 101 ? -24.377 -8.696 -8.273 1.00 19.35 101 LYS B C 1
ATOM 2637 O O . LYS B 1 101 ? -24.481 -9.919 -8.412 1.00 20.23 101 LYS B O 1
ATOM 2640 N N . HIS B 1 102 ? -24.963 -7.828 -9.094 1.00 18.73 102 HIS B N 1
ATOM 2641 C CA . HIS B 1 102 ? -25.835 -8.293 -10.177 1.00 18.54 102 HIS B CA 1
ATOM 2642 C C . HIS B 1 102 ? -25.044 -8.880 -11.350 1.00 18.58 102 HIS B C 1
ATOM 2643 O O . HIS B 1 102 ? -25.342 -9.986 -11.807 1.00 18.82 102 HIS B O 1
ATOM 2650 N N . LEU B 1 103 ? -24.055 -8.131 -11.840 1.00 17.90 103 LEU B N 1
ATOM 2651 C CA . LEU B 1 103 ? -23.205 -8.575 -12.952 1.00 17.75 103 LEU B CA 1
ATOM 2652 C C . LEU B 1 103 ? -22.046 -9.450 -12.486 1.00 17.68 103 LEU B C 1
ATOM 2653 O O . LEU B 1 103 ? -21.457 -10.176 -13.286 1.00 17.78 103 LEU B O 1
ATOM 2658 N N . ASN B 1 104 ? -21.730 -9.368 -11.196 1.00 17.78 104 ASN B N 1
ATOM 2659 C CA . ASN B 1 104 ? -20.646 -10.145 -10.579 1.00 17.97 104 ASN B CA 1
ATOM 2660 C C . ASN B 1 104 ? -19.262 -9.902 -11.176 1.00 17.20 104 ASN B C 1
ATOM 2661 O O . ASN B 1 104 ? -18.438 -10.817 -11.257 1.00 16.92 104 ASN B O 1
ATOM 2666 N N . ALA B 1 105 ? -19.012 -8.664 -11.595 1.00 16.00 105 ALA B N 1
ATOM 2667 C CA . ALA B 1 105 ? -17.661 -8.254 -11.953 1.00 15.23 105 ALA B CA 1
ATOM 2668 C C . ALA B 1 105 ? -16.825 -8.142 -10.679 1.00 14.50 105 ALA B C 1
ATOM 2669 O O . ALA B 1 105 ? -17.373 -7.977 -9.585 1.00 14.80 105 ALA B O 1
ATOM 2671 N N . HIS B 1 106 ? -15.506 -8.238 -10.819 1.00 13.86 106 HIS B N 1
ATOM 2672 C CA . HIS B 1 106 ? -14.605 -8.165 -9.666 1.00 13.46 106 HIS B CA 1
ATOM 2673 C C . HIS B 1 106 ? -14.027 -6.777 -9.417 1.00 13.11 106 HIS B C 1
ATOM 2674 O O . HIS B 1 106 ? -13.479 -6.519 -8.352 1.00 12.93 106 HIS B O 1
ATOM 2681 N N . ALA B 1 107 ? -14.170 -5.885 -10.396 1.00 12.36 107 ALA B N 1
ATOM 2682 C CA . ALA B 1 107 ? -13.599 -4.549 -10.318 1.00 12.16 107 ALA B CA 1
ATOM 2683 C C . ALA B 1 107 ? -14.373 -3.608 -11.227 1.00 11.82 107 ALA B C 1
ATOM 2684 O O . ALA B 1 107 ? -15.095 -4.059 -12.109 1.00 11.86 107 ALA B O 1
ATOM 2686 N N . ILE B 1 108 ? -14.210 -2.310 -10.991 1.00 11.96 108 ILE B N 1
ATOM 2687 C CA . ILE B 1 108 ? -14.823 -1.269 -11.811 1.00 11.91 108 ILE B CA 1
ATOM 2688 C C . ILE B 1 108 ? -13.844 -0.113 -11.998 1.00 12.14 108 ILE B C 1
ATOM 2689 O O . ILE B 1 108 ? -12.950 0.097 -11.175 1.00 11.79 108 ILE B O 1
ATOM 2694 N N . THR B 1 109 ? -13.992 0.623 -13.096 1.00 11.58 109 THR B N 1
ATOM 2695 C CA . THR B 1 109 ? -13.283 1.886 -13.245 1.00 11.70 109 THR B CA 1
ATOM 2696 C C . THR B 1 109 ? -14.204 3.023 -12.821 1.00 11.81 109 THR B C 1
ATOM 2697 O O . THR B 1 109 ? -15.426 2.907 -12.928 1.00 11.85 109 THR B O 1
ATOM 2701 N N . ALA B 1 110 ? -13.615 4.097 -12.312 1.00 11.75 110 ALA B N 1
ATOM 2702 C CA . ALA B 1 110 ? -14.384 5.198 -11.740 1.00 12.20 110 ALA B CA 1
ATOM 2703 C C . ALA B 1 110 ? -13.685 6.536 -11.929 1.00 12.90 110 ALA B C 1
ATOM 2704 O O . ALA B 1 110 ? -12.455 6.611 -11.906 1.00 12.99 110 ALA B O 1
ATOM 2706 N N . SER B 1 111 ? -14.485 7.584 -12.117 1.00 13.06 111 SER B N 1
ATOM 2707 C CA . SER B 1 111 ? -13.979 8.950 -12.213 1.00 13.67 111 SER B CA 1
ATOM 2708 C C . SER B 1 111 ? -13.703 9.516 -10.817 1.00 13.52 111 SER B C 1
ATOM 2709 O O . SER B 1 111 ? -14.479 9.291 -9.891 1.00 14.00 111 SER B O 1
ATOM 2712 N N . PRO B 1 112 ? -12.591 10.257 -10.663 1.00 13.60 112 PRO B N 1
ATOM 2713 C CA . PRO B 1 112 ? -12.256 10.878 -9.392 1.00 13.64 112 PRO B CA 1
ATOM 2714 C C . PRO B 1 112 ? -12.915 12.244 -9.182 1.00 13.64 112 PRO B C 1
ATOM 2715 O O . PRO B 1 112 ? -12.763 12.828 -8.106 1.00 13.98 112 PRO B O 1
ATOM 2719 N N . TYR B 1 113 ? -13.637 12.748 -10.185 1.00 13.73 113 TYR B N 1
ATOM 2720 C CA . TYR B 1 113 ? -14.013 14.171 -10.180 1.00 14.08 113 TYR B CA 1
ATOM 2721 C C . TYR B 1 113 ? -14.875 14.630 -8.991 1.00 14.62 113 TYR B C 1
ATOM 2722 O O . TYR B 1 113 ? -14.733 15.769 -8.523 1.00 14.22 113 TYR B O 1
ATOM 2731 N N . MET B 1 114 ? -15.746 13.749 -8.502 1.00 15.03 114 MET B N 1
ATOM 2732 C CA . MET B 1 114 ? -16.613 14.093 -7.379 1.00 15.93 114 MET B CA 1
ATOM 2733 C C . MET B 1 114 ? -16.007 13.752 -6.016 1.00 16.86 114 MET B C 1
ATOM 2734 O O . MET B 1 114 ? -16.635 13.977 -4.981 1.00 17.28 114 MET B O 1
ATOM 2739 N N . GLY B 1 115 ? -14.790 13.215 -6.023 1.00 17.35 115 GLY B N 1
ATOM 2740 C CA . GLY B 1 115 ? -14.022 13.016 -4.788 1.00 18.12 115 GLY B CA 1
ATOM 2741 C C . GLY B 1 115 ? -14.364 11.800 -3.940 1.00 18.80 115 GLY B C 1
ATOM 2742 O O . GLY B 1 115 ? -15.045 10.875 -4.393 1.00 18.44 115 GLY B O 1
ATOM 2743 N N . SER B 1 116 ? -13.898 11.830 -2.691 1.00 19.55 116 SER B N 1
ATOM 2744 C CA . SER B 1 116 ? -13.897 10.661 -1.801 1.00 20.30 116 SER B CA 1
ATOM 2745 C C . SER B 1 116 ? -15.250 9.969 -1.613 1.00 20.58 116 SER B C 1
ATOM 2746 O O . SER B 1 116 ? -15.349 8.756 -1.775 1.00 20.37 116 SER B O 1
ATOM 2749 N N . ASP B 1 117 ? -16.291 10.724 -1.274 1.00 21.12 117 ASP B N 1
ATOM 2750 C CA . ASP B 1 117 ? -17.585 10.087 -1.001 1.00 21.67 117 ASP B CA 1
ATOM 2751 C C . ASP B 1 117 ? -18.351 9.677 -2.267 1.00 21.16 117 ASP B C 1
ATOM 2752 O O . ASP B 1 117 ? -19.363 8.977 -2.183 1.00 21.18 117 ASP B O 1
ATOM 2757 N N . SER B 1 118 ? -17.861 10.091 -3.435 1.00 20.27 118 SER B N 1
ATOM 2758 C CA . SER B 1 118 ? -18.349 9.512 -4.680 1.00 19.87 118 SER B CA 1
ATOM 2759 C C . SER B 1 118 ? -17.693 8.159 -4.937 1.00 18.97 118 SER B C 1
ATOM 2760 O O . SER B 1 118 ? -18.260 7.309 -5.622 1.00 19.28 118 SER B O 1
ATOM 2763 N N . LEU B 1 119 ? -16.504 7.959 -4.368 1.00 17.82 119 LEU B N 1
ATOM 2764 C CA . LEU B 1 119 ? -15.740 6.740 -4.602 1.00 17.11 119 LEU B CA 1
ATOM 2765 C C . LEU B 1 119 ? -16.005 5.684 -3.535 1.00 16.54 119 LEU B C 1
ATOM 2766 O O . LEU B 1 119 ? -15.960 4.487 -3.817 1.00 16.05 119 LEU B O 1
ATOM 2771 N N . GLN B 1 120 ? -16.328 6.145 -2.329 1.00 16.22 120 GLN B N 1
ATOM 2772 C CA . GLN B 1 120 ? -16.592 5.255 -1.195 1.00 16.58 120 GLN B CA 1
ATOM 2773 C C . GLN B 1 120 ? -17.642 4.154 -1.470 1.00 16.18 120 GLN B C 1
ATOM 2774 O O . GLN B 1 120 ? -17.430 3.011 -1.063 1.00 15.58 120 GLN B O 1
ATOM 2780 N N . PRO B 1 121 ? -18.763 4.482 -2.156 1.00 15.85 121 PRO B N 1
ATOM 2781 C CA . PRO B 1 121 ? -19.764 3.436 -2.425 1.00 15.89 121 PRO B CA 1
ATOM 2782 C C . PRO B 1 121 ? -19.247 2.260 -3.252 1.00 15.45 121 PRO B C 1
ATOM 2783 O O . PRO B 1 121 ? -19.778 1.155 -3.148 1.00 15.72 121 PRO B O 1
ATOM 2787 N N . PHE B 1 122 ? -18.208 2.494 -4.050 1.00 15.34 122 PHE B N 1
ATOM 2788 C CA . PHE B 1 122 ? -17.555 1.409 -4.776 1.00 15.64 122 PHE B CA 1
ATOM 2789 C C . PHE B 1 122 ? -16.484 0.752 -3.914 1.00 15.52 122 PHE B C 1
ATOM 2790 O O . PHE B 1 122 ? -16.384 -0.482 -3.856 1.00 16.83 122 PHE B O 1
ATOM 2798 N N . MET B 1 123 ? -15.702 1.580 -3.234 1.00 15.26 123 MET B N 1
ATOM 2799 C CA . MET B 1 123 ? -14.527 1.100 -2.503 1.00 15.65 123 MET B CA 1
ATOM 2800 C C . MET B 1 123 ? -14.889 0.353 -1.221 1.00 16.23 123 MET B C 1
ATOM 2801 O O . MET B 1 123 ? -14.067 -0.384 -0.685 1.00 16.35 123 MET B O 1
ATOM 2806 N N . ARG B 1 124 ? -16.121 0.528 -0.746 1.00 16.90 124 ARG B N 1
ATOM 2807 C CA . ARG B 1 124 ? -16.573 -0.146 0.482 1.00 17.85 124 ARG B CA 1
ATOM 2808 C C . ARG B 1 124 ? -16.691 -1.673 0.357 1.00 17.93 124 ARG B C 1
ATOM 2809 O O . ARG B 1 124 ? -16.849 -2.363 1.367 1.00 18.09 124 ARG B O 1
ATOM 2817 N N . TYR B 1 125 ? -16.622 -2.187 -0.873 1.00 17.69 125 TYR B N 1
ATOM 2818 C CA . TYR B 1 125 ? -16.587 -3.625 -1.142 1.00 18.03 125 TYR B CA 1
ATOM 2819 C C . TYR B 1 125 ? -15.128 -4.094 -1.063 1.00 18.28 125 TYR B C 1
ATOM 2820 O O . TYR B 1 125 ? -14.380 -3.913 -2.018 1.00 17.27 125 TYR B O 1
ATOM 2829 N N . PRO B 1 126 ? -14.717 -4.704 0.066 1.00 18.58 126 PRO B N 1
ATOM 2830 C CA . PRO B 1 126 ? -13.299 -5.033 0.252 1.00 19.13 126 PRO B CA 1
ATOM 2831 C C . PRO B 1 126 ? -12.777 -6.100 -0.711 1.00 18.87 126 PRO B C 1
ATOM 2832 O O . PRO B 1 126 ? -11.567 -6.162 -0.951 1.00 20.14 126 PRO B O 1
ATOM 2836 N N . ASP B 1 127 ? -13.678 -6.911 -1.262 1.00 18.32 127 ASP B N 1
ATOM 2837 C CA A ASP B 1 127 ? -13.254 -7.970 -2.177 0.60 18.07 127 ASP B CA 1
ATOM 2838 C CA B ASP B 1 127 ? -13.343 -7.998 -2.185 0.40 17.69 127 ASP B CA 1
ATOM 2839 C C . ASP B 1 127 ? -13.307 -7.550 -3.647 1.00 17.39 127 ASP B C 1
ATOM 2840 O O . ASP B 1 127 ? -12.967 -8.333 -4.540 1.00 16.93 127 ASP B O 1
ATOM 2849 N N . LYS B 1 128 ? -13.691 -6.299 -3.886 1.00 16.35 128 LYS B N 1
ATOM 2850 C CA . LYS B 1 128 ? -13.722 -5.752 -5.236 1.00 15.90 128 LYS B CA 1
ATOM 2851 C C . LYS B 1 128 ? -12.632 -4.702 -5.374 1.00 15.96 128 LYS B C 1
ATOM 2852 O O . LYS B 1 128 ? -12.068 -4.265 -4.370 1.00 17.40 128 LYS B O 1
ATOM 2858 N N . ALA B 1 129 ? -12.295 -4.327 -6.605 1.00 15.15 129 ALA B N 1
ATOM 2859 C CA . ALA B 1 129 ? -11.295 -3.286 -6.814 1.00 14.13 129 ALA B CA 1
ATOM 2860 C C . ALA B 1 129 ? -11.912 -2.101 -7.534 1.00 13.21 129 ALA B C 1
ATOM 2861 O O . ALA B 1 129 ? -12.870 -2.252 -8.299 1.00 13.14 129 ALA B O 1
ATOM 2863 N N . VAL B 1 130 ? -11.363 -0.925 -7.273 1.00 12.13 130 VAL B N 1
ATOM 2864 C CA . VAL B 1 130 ? -11.787 0.281 -7.973 1.00 12.20 130 VAL B CA 1
ATOM 2865 C C . VAL B 1 130 ? -10.564 0.930 -8.605 1.00 11.47 130 VAL B C 1
ATOM 2866 O O . VAL B 1 130 ? -9.661 1.383 -7.897 1.00 11.67 130 VAL B O 1
ATOM 2870 N N . PHE B 1 131 ? -10.534 0.949 -9.936 1.00 11.01 131 PHE B N 1
ATOM 2871 C CA . PHE B 1 131 ? -9.483 1.628 -10.681 1.00 11.40 131 PHE B CA 1
ATOM 2872 C C . PHE B 1 131 ? -9.916 3.054 -11.004 1.00 11.34 131 PHE B C 1
ATOM 2873 O O . PHE B 1 131 ? -10.815 3.267 -11.819 1.00 11.71 131 PHE B O 1
ATOM 2881 N N . VAL B 1 132 ? -9.280 4.021 -10.350 1.00 11.63 132 VAL B N 1
ATOM 2882 C CA . VAL B 1 132 ? -9.672 5.421 -10.489 1.00 11.80 132 VAL B CA 1
ATOM 2883 C C . VAL B 1 132 ? -8.903 6.079 -11.626 1.00 11.99 132 VAL B C 1
ATOM 2884 O O . VAL B 1 132 ? -7.678 5.950 -11.702 1.00 12.19 132 VAL B O 1
ATOM 2888 N N . LEU B 1 133 ? -9.623 6.774 -12.508 1.00 11.65 133 LEU B N 1
ATOM 2889 C CA . LEU B 1 133 ? -8.982 7.506 -13.605 1.00 12.28 133 LEU B CA 1
ATOM 2890 C C . LEU B 1 133 ? -7.927 8.454 -13.073 1.00 12.48 133 LEU B C 1
ATOM 2891 O O . LEU B 1 133 ? -8.183 9.221 -12.140 1.00 12.35 133 LEU B O 1
ATOM 2896 N N . CYS B 1 134 ? -6.740 8.397 -13.674 1.00 12.82 134 CYS B N 1
ATOM 2897 C CA . CYS B 1 134 ? -5.622 9.217 -13.232 1.00 13.68 134 CYS B CA 1
ATOM 2898 C C . CYS B 1 134 ? -5.016 9.989 -14.404 1.00 14.56 134 CYS B C 1
ATOM 2899 O O . CYS B 1 134 ? -5.162 11.209 -14.491 1.00 14.27 134 CYS B O 1
ATOM 2902 N N . LYS B 1 135 ? -4.339 9.270 -15.293 1.00 15.41 135 LYS B N 1
ATOM 2903 C CA . LYS B 1 135 ? -3.791 9.872 -16.503 1.00 17.05 135 LYS B CA 1
ATOM 2904 C C . LYS B 1 135 ? -4.228 9.043 -17.696 1.00 17.69 135 LYS B C 1
ATOM 2905 O O . LYS B 1 135 ? -3.925 7.854 -17.781 1.00 18.07 135 LYS B O 1
ATOM 2911 N N . THR B 1 136 ? -4.952 9.667 -18.616 1.00 18.58 136 THR B N 1
ATOM 2912 C CA . THR B 1 136 ? -5.476 8.942 -19.765 1.00 19.75 136 THR B CA 1
ATOM 2913 C C . THR B 1 136 ? -4.829 9.418 -21.068 1.00 20.39 136 THR B C 1
ATOM 2914 O O . THR B 1 136 ? -4.224 10.488 -21.104 1.00 22.02 136 THR B O 1
ATOM 2918 N N . ASN B 1 138 ? -5.605 9.870 -24.403 1.00 42.81 138 ASN B N 1
ATOM 2919 C CA . ASN B 1 138 ? -6.324 10.792 -25.278 1.00 42.57 138 ASN B CA 1
ATOM 2920 C C . ASN B 1 138 ? -5.819 12.233 -25.162 1.00 42.75 138 ASN B C 1
ATOM 2921 O O . ASN B 1 138 ? -5.154 12.584 -24.186 1.00 43.02 138 ASN B O 1
ATOM 2926 N N . LYS B 1 139 ? -6.137 13.056 -26.162 1.00 42.72 139 LYS B N 1
ATOM 2927 C CA . LYS B 1 139 ? -5.631 14.432 -26.252 1.00 42.51 139 LYS B CA 1
ATOM 2928 C C . LYS B 1 139 ? -6.249 15.394 -25.232 1.00 42.31 139 LYS B C 1
ATOM 2929 O O . LYS B 1 139 ? -5.637 16.405 -24.876 1.00 42.44 139 LYS B O 1
ATOM 2931 N N . GLY B 1 140 ? -7.454 15.076 -24.765 1.00 41.97 140 GLY B N 1
ATOM 2932 C CA . GLY B 1 140 ? -8.147 15.893 -23.767 1.00 41.25 140 GLY B CA 1
ATOM 2933 C C . GLY B 1 140 ? -7.534 15.817 -22.382 1.00 40.75 140 GLY B C 1
ATOM 2934 O O . GLY B 1 140 ? -7.920 16.574 -21.489 1.00 40.72 140 GLY B O 1
ATOM 2935 N N . SER B 1 141 ? -6.586 14.895 -22.206 1.00 40.19 141 SER B N 1
ATOM 2936 C CA . SER B 1 141 ? -5.805 14.764 -20.972 1.00 39.54 141 SER B CA 1
ATOM 2937 C C . SER B 1 141 ? -5.291 16.112 -20.465 1.00 38.95 141 SER B C 1
ATOM 2938 O O . SER B 1 141 ? -5.359 16.396 -19.271 1.00 39.19 141 SER B O 1
ATOM 2941 N N . ASN B 1 142 ? -4.787 16.937 -21.382 1.00 37.99 142 ASN B N 1
ATOM 2942 C CA . ASN B 1 142 ? -4.241 18.250 -21.041 1.00 36.41 142 ASN B CA 1
ATOM 2943 C C . ASN B 1 142 ? -5.228 19.143 -20.295 1.00 35.25 142 ASN B C 1
ATOM 2944 O O . ASN B 1 142 ? -4.871 19.757 -19.284 1.00 35.63 142 ASN B O 1
ATOM 2945 N N . ASP B 1 143 ? -6.468 19.182 -20.783 1.00 33.59 143 ASP B N 1
ATOM 2946 C CA . ASP B 1 143 ? -7.508 20.075 -20.261 1.00 32.11 143 ASP B CA 1
ATOM 2947 C C . ASP B 1 143 ? -7.534 20.180 -18.743 1.00 30.84 143 ASP B C 1
ATOM 2948 O O . ASP B 1 143 ? -7.472 21.279 -18.187 1.00 30.72 143 ASP B O 1
ATOM 2953 N N . LEU B 1 144 ? -7.633 19.035 -18.078 1.00 28.81 144 LEU B N 1
ATOM 2954 C CA . LEU B 1 144 ? -7.723 19.013 -16.632 1.00 27.22 144 LEU B CA 1
ATOM 2955 C C . LEU B 1 144 ? -6.505 18.334 -16.021 1.00 25.77 144 LEU B C 1
ATOM 2956 O O . LEU B 1 144 ? -5.891 18.874 -15.107 1.00 25.31 144 LEU B O 1
ATOM 2961 N N . GLN B 1 145 ? -6.155 17.161 -16.543 1.00 24.59 145 GLN B N 1
ATOM 2962 C CA . GLN B 1 145 ? -5.154 16.296 -15.902 1.00 23.48 145 GLN B CA 1
ATOM 2963 C C . GLN B 1 145 ? -3.777 16.942 -15.747 1.00 23.67 145 GLN B C 1
ATOM 2964 O O . GLN B 1 145 ? -3.071 16.678 -14.770 1.00 22.41 145 GLN B O 1
ATOM 2970 N N . CYS B 1 146 ? -3.405 17.786 -16.708 1.00 24.42 146 CYS B N 1
ATOM 2971 C CA . CYS B 1 146 ? -2.087 18.425 -16.700 1.00 25.76 146 CYS B CA 1
ATOM 2972 C C . CYS B 1 146 ? -2.078 19.863 -16.170 1.00 26.07 146 CYS B C 1
ATOM 2973 O O . CYS B 1 146 ? -1.053 20.554 -16.244 1.00 25.78 146 CYS B O 1
ATOM 2976 N N . LEU B 1 147 ? -3.212 20.302 -15.630 1.00 26.48 147 LEU B N 1
ATOM 2977 C CA . LEU B 1 147 ? -3.269 21.550 -14.871 1.00 27.49 147 LEU B CA 1
ATOM 2978 C C . LEU B 1 147 ? -2.386 21.453 -13.635 1.00 28.00 147 LEU B C 1
ATOM 2979 O O . LEU B 1 147 ? -2.299 20.396 -13.008 1.00 27.37 147 LEU B O 1
ATOM 2984 N N . ARG B 1 148 ? -1.727 22.559 -13.300 1.00 28.81 148 ARG B N 1
ATOM 2985 C CA . ARG B 1 148 ? -0.844 22.604 -12.137 1.00 29.77 148 ARG B CA 1
ATOM 2986 C C . ARG B 1 148 ? -1.624 22.984 -10.889 1.00 30.18 148 ARG B C 1
ATOM 2987 O O . ARG B 1 148 ? -2.257 24.041 -10.835 1.00 29.93 148 ARG B O 1
ATOM 2995 N N . VAL B 1 149 ? -1.581 22.103 -9.895 1.00 30.71 149 VAL B N 1
ATOM 2996 C CA . VAL B 1 149 ? -2.178 22.362 -8.592 1.00 31.64 149 VAL B CA 1
ATOM 2997 C C . VAL B 1 149 ? -1.052 22.476 -7.564 1.00 32.07 149 VAL B C 1
ATOM 2998 O O . VAL B 1 149 ? -0.680 21.502 -6.905 1.00 32.85 149 VAL B O 1
ATOM 3002 N N . GLY B 1 150 ? -0.491 23.676 -7.459 1.00 32.45 150 GLY B N 1
ATOM 3003 C CA . GLY B 1 150 ? 0.697 23.900 -6.643 1.00 32.49 150 GLY B CA 1
ATOM 3004 C C . GLY B 1 150 ? 1.927 23.410 -7.380 1.00 32.39 150 GLY B C 1
ATOM 3005 O O . GLY B 1 150 ? 2.179 23.815 -8.521 1.00 32.87 150 GLY B O 1
ATOM 3006 N N . ASP B 1 151 ? 2.679 22.524 -6.732 1.00 31.88 151 ASP B N 1
ATOM 3007 C CA . ASP B 1 151 ? 3.915 21.987 -7.297 1.00 31.37 151 ASP B CA 1
ATOM 3008 C C . ASP B 1 151 ? 3.728 20.610 -7.953 1.00 30.90 151 ASP B C 1
ATOM 3009 O O . ASP B 1 151 ? 4.696 19.862 -8.131 1.00 31.40 151 ASP B O 1
ATOM 3011 N N . ARG B 1 152 ? 2.491 20.275 -8.310 1.00 29.68 152 ARG B N 1
ATOM 3012 C CA . ARG B 1 152 ? 2.229 19.026 -9.029 1.00 28.63 152 ARG B CA 1
ATOM 3013 C C . ARG B 1 152 ? 1.094 19.160 -10.040 1.00 27.17 152 ARG B C 1
ATOM 3014 O O . ARG B 1 152 ? 0.338 20.135 -10.015 1.00 27.10 152 ARG B O 1
ATOM 3022 N N . TYR B 1 153 ? 1.000 18.183 -10.938 1.00 25.24 153 TYR B N 1
ATOM 3023 C CA . TYR B 1 153 ? -0.102 18.108 -11.891 1.00 23.67 153 TYR B CA 1
ATOM 3024 C C . TYR B 1 153 ? -1.336 17.552 -11.198 1.00 22.12 153 TYR B C 1
ATOM 3025 O O . TYR B 1 153 ? -1.220 16.826 -10.204 1.00 21.38 153 TYR B O 1
ATOM 3034 N N . LEU B 1 154 ? -2.513 17.870 -11.731 1.00 20.31 154 LEU B N 1
ATOM 3035 C CA . LEU B 1 154 ? -3.761 17.324 -11.188 1.00 19.18 154 LEU B CA 1
ATOM 3036 C C . LEU B 1 154 ? -3.723 15.796 -11.090 1.00 18.58 154 LEU B C 1
ATOM 3037 O O . LEU B 1 154 ? -4.169 15.227 -10.089 1.00 18.07 154 LEU B O 1
ATOM 3042 N N . TYR B 1 155 ? -3.185 15.134 -12.117 1.00 17.66 155 TYR B N 1
ATOM 3043 C CA . TYR B 1 155 ? -3.147 13.676 -12.098 1.00 17.18 155 TYR B CA 1
ATOM 3044 C C . TYR B 1 155 ? -2.288 13.150 -10.951 1.00 16.86 155 TYR B C 1
ATOM 3045 O O . TYR B 1 155 ? -2.599 12.114 -10.371 1.00 16.16 155 TYR B O 1
ATOM 3054 N N . GLU B 1 156 ? -1.234 13.889 -10.600 1.00 16.62 156 GLU B N 1
ATOM 3055 C CA . GLU B 1 156 ? -0.420 13.527 -9.432 1.00 16.75 156 GLU B CA 1
ATOM 3056 C C . GLU B 1 156 ? -1.196 13.688 -8.131 1.00 16.50 156 GLU B C 1
ATOM 3057 O O . GLU B 1 156 ? -1.039 12.881 -7.213 1.00 16.62 156 GLU B O 1
ATOM 3063 N N . ALA B 1 157 ? -2.037 14.720 -8.047 1.00 16.28 157 ALA B N 1
ATOM 3064 C CA . ALA B 1 157 ? -2.892 14.907 -6.869 1.00 15.93 157 ALA B CA 1
ATOM 3065 C C . ALA B 1 157 ? -3.875 13.741 -6.690 1.00 15.60 157 ALA B C 1
ATOM 3066 O O . ALA B 1 157 ? -4.142 13.311 -5.563 1.00 16.11 157 ALA B O 1
ATOM 3068 N N . VAL B 1 158 ? -4.405 13.236 -7.799 1.00 15.01 158 VAL B N 1
ATOM 3069 C CA . VAL B 1 158 ? -5.275 12.060 -7.761 1.00 14.23 158 VAL B CA 1
ATOM 3070 C C . VAL B 1 158 ? -4.485 10.855 -7.228 1.00 13.70 158 VAL B C 1
ATOM 3071 O O . VAL B 1 158 ? -4.957 10.136 -6.346 1.00 13.43 158 VAL B O 1
ATOM 3075 N N . ALA B 1 159 ? -3.276 10.665 -7.753 1.00 13.55 159 ALA B N 1
ATOM 3076 C CA . ALA B 1 159 ? -2.408 9.565 -7.325 1.00 13.79 159 ALA B CA 1
ATOM 3077 C C . ALA B 1 159 ? -2.120 9.594 -5.819 1.00 13.98 159 ALA B C 1
ATOM 3078 O O . ALA B 1 159 ? -2.102 8.545 -5.168 1.00 13.42 159 ALA B O 1
ATOM 3080 N N . GLU B 1 160 ? -1.901 10.794 -5.278 1.00 14.39 160 GLU B N 1
ATOM 3081 C CA . GLU B 1 160 ? -1.584 10.968 -3.852 1.00 15.82 160 GLU B CA 1
ATOM 3082 C C . GLU B 1 160 ? -2.760 10.648 -2.935 1.00 16.05 160 GLU B C 1
ATOM 3083 O O . GLU B 1 160 ? -2.571 10.241 -1.785 1.00 16.20 160 GLU B O 1
ATOM 3089 N N . ARG B 1 161 ? -3.975 10.843 -3.440 1.00 15.96 161 ARG B N 1
ATOM 3090 C CA . ARG B 1 161 ? -5.172 10.436 -2.699 1.00 16.34 161 ARG B CA 1
ATOM 3091 C C . ARG B 1 161 ? -5.376 8.928 -2.729 1.00 15.74 161 ARG B C 1
ATOM 3092 O O . ARG B 1 161 ? -5.740 8.328 -1.721 1.00 15.17 161 ARG B O 1
ATOM 3100 N N . ALA B 1 162 ? -5.118 8.322 -3.888 1.00 15.15 162 ALA B N 1
ATOM 3101 C CA . ALA B 1 162 ? -5.295 6.885 -4.079 1.00 15.32 162 ALA B CA 1
ATOM 3102 C C . ALA B 1 162 ? -4.303 6.066 -3.250 1.00 15.20 162 ALA B C 1
ATOM 3103 O O . ALA B 1 162 ? -4.701 5.142 -2.525 1.00 15.73 162 ALA B O 1
ATOM 3105 N N . GLU B 1 163 ? -3.016 6.397 -3.372 1.00 15.48 163 GLU B N 1
ATOM 3106 C CA . GLU B 1 163 ? -1.980 5.844 -2.496 1.00 15.65 163 GLU B CA 1
ATOM 3107 C C . GLU B 1 163 ? -1.961 6.760 -1.292 1.00 16.24 163 GLU B C 1
ATOM 3108 O O . GLU B 1 163 ? -1.079 7.620 -1.133 1.00 16.83 163 GLU B O 1
ATOM 3114 N N . GLY B 1 164 ? -2.968 6.579 -0.452 1.00 15.93 164 GLY B N 1
ATOM 3115 C CA . GLY B 1 164 ? -3.263 7.531 0.590 1.00 15.82 164 GLY B CA 1
ATOM 3116 C C . GLY B 1 164 ? -4.647 7.261 1.136 1.00 15.83 164 GLY B C 1
ATOM 3117 O O . GLY B 1 164 ? -5.074 6.107 1.182 1.00 15.70 164 GLY B O 1
ATOM 3118 N N . PRO B 1 165 ? -5.365 8.327 1.524 1.00 16.33 165 PRO B N 1
ATOM 3119 C CA . PRO B 1 165 ? -6.604 8.172 2.290 1.00 16.81 165 PRO B CA 1
ATOM 3120 C C . PRO B 1 165 ? -7.714 7.365 1.613 1.00 16.96 165 PRO B C 1
ATOM 3121 O O . PRO B 1 165 ? -8.535 6.781 2.316 1.00 17.62 165 PRO B O 1
ATOM 3125 N N . TRP B 1 166 ? -7.743 7.307 0.280 1.00 16.73 166 TRP B N 1
ATOM 3126 C CA . TRP B 1 166 ? -8.798 6.532 -0.395 1.00 16.70 166 TRP B CA 1
ATOM 3127 C C . TRP B 1 166 ? -8.663 5.025 -0.179 1.00 16.38 166 TRP B C 1
ATOM 3128 O O . TRP B 1 166 ? -9.654 4.294 -0.253 1.00 16.69 166 TRP B O 1
ATOM 3139 N N . ASN B 1 167 ? -7.448 4.558 0.106 1.00 16.38 167 ASN B N 1
ATOM 3140 C CA . ASN B 1 167 ? -7.159 3.127 0.103 1.00 16.83 167 ASN B CA 1
ATOM 3141 C C . ASN B 1 167 ? -7.483 2.379 1.402 1.00 16.88 167 ASN B C 1
ATOM 3142 O O . ASN B 1 167 ? -6.741 1.499 1.825 1.00 16.79 167 ASN B O 1
ATOM 3147 N N . VAL B 1 168 ? -8.624 2.708 2.000 1.00 17.94 168 VAL B N 1
ATOM 3148 C CA . VAL B 1 168 ? -9.055 2.086 3.262 1.00 18.05 168 VAL B CA 1
ATOM 3149 C C . VAL B 1 168 ? -9.070 0.553 3.201 1.00 18.39 168 VAL B C 1
ATOM 3150 O O . VAL B 1 168 ? -8.579 -0.118 4.113 1.00 18.60 168 VAL B O 1
ATOM 3154 N N . ASN B 1 169 ? -9.621 0.001 2.121 1.00 18.19 169 ASN B N 1
ATOM 3155 C CA . ASN B 1 169 ? -9.724 -1.449 1.958 1.00 18.56 169 ASN B CA 1
ATOM 3156 C C . ASN B 1 169 ? -8.624 -2.093 1.123 1.00 17.85 169 ASN B C 1
ATOM 3157 O O . ASN B 1 169 ? -8.736 -3.262 0.734 1.00 18.18 169 ASN B O 1
ATOM 3162 N N . GLY B 1 170 ? -7.569 -1.326 0.844 1.00 17.68 170 GLY B N 1
ATOM 3163 C CA . GLY B 1 170 ? -6.420 -1.818 0.093 1.00 16.82 170 GLY B CA 1
ATOM 3164 C C . GLY B 1 170 ? -6.810 -2.300 -1.289 1.00 16.53 170 GLY B C 1
ATOM 3165 O O . GLY B 1 170 ? -6.171 -3.194 -1.862 1.00 17.00 170 GLY B O 1
ATOM 3166 N N . ASN B 1 171 ? -7.874 -1.701 -1.817 1.00 15.51 171 ASN B N 1
ATOM 3167 C CA . ASN B 1 171 ? -8.485 -2.158 -3.058 1.00 14.82 171 ASN B CA 1
ATOM 3168 C C . ASN B 1 171 ? -8.530 -1.092 -4.154 1.00 14.44 171 ASN B C 1
ATOM 3169 O O . ASN B 1 171 ? -9.259 -1.234 -5.133 1.00 14.33 171 ASN B O 1
ATOM 3174 N N . VAL B 1 172 ? -7.740 -0.038 -3.984 1.00 13.85 172 VAL B N 1
ATOM 3175 C CA . VAL B 1 172 ? -7.702 1.060 -4.956 1.00 13.71 172 VAL B CA 1
ATOM 3176 C C . VAL B 1 172 ? -6.566 0.887 -5.946 1.00 13.57 172 VAL B C 1
ATOM 3177 O O . VAL B 1 172 ? -5.429 0.591 -5.556 1.00 13.80 172 VAL B O 1
ATOM 3181 N N . GLY B 1 173 ? -6.896 1.060 -7.224 1.00 13.01 173 GLY B N 1
ATOM 3182 C CA . GLY B 1 173 ? -5.912 1.112 -8.302 1.00 12.75 173 GLY B CA 1
ATOM 3183 C C . GLY B 1 173 ? -6.087 2.384 -9.115 1.00 12.36 173 GLY B C 1
ATOM 3184 O O . GLY B 1 173 ? -6.996 3.188 -8.853 1.00 12.16 173 GLY B O 1
ATOM 3185 N N . LEU B 1 174 ? -5.215 2.579 -10.102 1.00 12.00 174 LEU B N 1
ATOM 3186 C CA . LEU B 1 174 ? -5.288 3.767 -10.953 1.00 11.96 174 LEU B CA 1
ATOM 3187 C C . LEU B 1 174 ? -5.297 3.391 -12.416 1.00 12.26 174 LEU B C 1
ATOM 3188 O O . LEU B 1 174 ? -4.671 2.412 -12.812 1.00 12.76 174 LEU B O 1
ATOM 3193 N N . VAL B 1 175 ? -6.009 4.175 -13.221 1.00 11.98 175 VAL B N 1
ATOM 3194 C CA . VAL B 1 175 ? -5.929 4.056 -14.673 1.00 12.41 175 VAL B CA 1
ATOM 3195 C C . VAL B 1 175 ? -4.876 5.048 -15.167 1.00 12.95 175 VAL B C 1
ATOM 3196 O O . VAL B 1 175 ? -5.002 6.266 -14.977 1.00 11.92 175 VAL B O 1
ATOM 3200 N N . VAL B 1 176 ? -3.824 4.513 -15.785 1.00 13.65 176 VAL B N 1
ATOM 3201 C CA . VAL B 1 176 ? -2.679 5.316 -16.215 1.00 15.35 176 VAL B CA 1
ATOM 3202 C C . VAL B 1 176 ? -2.266 4.842 -17.608 1.00 16.67 176 VAL B C 1
ATOM 3203 O O . VAL B 1 176 ? -1.871 3.690 -17.778 1.00 16.68 176 VAL B O 1
ATOM 3207 N N . GLY B 1 177 ? -2.377 5.729 -18.595 1.00 18.36 177 GLY B N 1
ATOM 3208 C CA . GLY B 1 177 ? -2.180 5.360 -20.006 1.00 20.71 177 GLY B CA 1
ATOM 3209 C C . GLY B 1 177 ? -0.767 4.956 -20.393 1.00 22.45 177 GLY B C 1
ATOM 3210 O O . GLY B 1 177 ? 0.203 5.382 -19.765 1.00 22.96 177 GLY B O 1
ATOM 3211 N N . ALA B 1 178 ? -0.669 4.132 -21.436 1.00 24.19 178 ALA B N 1
ATOM 3212 C CA . ALA B 1 178 ? 0.610 3.606 -21.934 1.00 26.27 178 ALA B CA 1
ATOM 3213 C C . ALA B 1 178 ? 1.351 4.568 -22.859 1.00 27.46 178 ALA B C 1
ATOM 3214 O O . ALA B 1 178 ? 2.555 4.419 -23.075 1.00 28.86 178 ALA B O 1
ATOM 3216 N N . THR B 1 179 ? 0.644 5.556 -23.395 1.00 28.51 179 THR B N 1
ATOM 3217 C CA . THR B 1 179 ? 1.205 6.412 -24.447 1.00 29.59 179 THR B CA 1
ATOM 3218 C C . THR B 1 179 ? 2.019 7.600 -23.915 1.00 29.44 179 THR B C 1
ATOM 3219 O O . THR B 1 179 ? 2.540 8.403 -24.694 1.00 30.14 179 THR B O 1
ATOM 3223 N N . ASP B 1 180 ? 2.152 7.690 -22.592 1.00 29.27 180 ASP B N 1
ATOM 3224 C CA . ASP B 1 180 ? 2.868 8.794 -21.949 1.00 28.59 180 ASP B CA 1
ATOM 3225 C C . ASP B 1 180 ? 3.782 8.276 -20.820 1.00 27.97 180 ASP B C 1
ATOM 3226 O O . ASP B 1 180 ? 3.431 8.386 -19.641 1.00 27.51 180 ASP B O 1
ATOM 3231 N N . PRO B 1 181 ? 4.960 7.719 -21.176 1.00 27.28 181 PRO B N 1
ATOM 3232 C CA . PRO B 1 181 ? 5.853 7.090 -20.185 1.00 26.57 181 PRO B CA 1
ATOM 3233 C C . PRO B 1 181 ? 6.406 8.020 -19.097 1.00 25.75 181 PRO B C 1
ATOM 3234 O O . PRO B 1 181 ? 6.611 7.576 -17.967 1.00 25.30 181 PRO B O 1
ATOM 3238 N N . VAL B 1 182 ? 6.645 9.289 -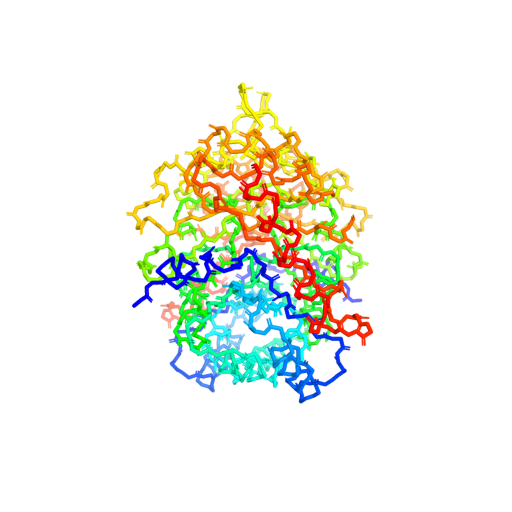19.426 1.00 24.82 182 VAL B N 1
ATOM 3239 C CA . VAL B 1 182 ? 7.078 10.264 -18.419 1.00 24.28 182 VAL B CA 1
ATOM 3240 C C . VAL B 1 182 ? 5.992 10.465 -17.350 1.00 23.33 182 VAL B C 1
ATOM 3241 O O . VAL B 1 182 ? 6.291 10.491 -16.155 1.00 23.04 182 VAL B O 1
ATOM 3245 N N . ALA B 1 183 ? 4.738 10.602 -17.782 1.00 22.81 183 ALA B N 1
ATOM 3246 C CA . ALA B 1 183 ? 3.623 10.736 -16.841 1.00 21.77 183 ALA B CA 1
ATOM 3247 C C . ALA B 1 183 ? 3.453 9.454 -16.032 1.00 21.20 183 ALA B C 1
ATOM 3248 O O . ALA B 1 183 ? 3.226 9.500 -14.821 1.00 20.86 183 ALA B O 1
ATOM 3250 N N . LEU B 1 184 ? 3.573 8.316 -16.710 1.00 20.47 184 LEU B N 1
ATOM 3251 C CA . LEU B 1 184 ? 3.470 7.006 -16.071 1.00 19.78 184 LEU B CA 1
ATOM 3252 C C . LEU B 1 184 ? 4.476 6.884 -14.923 1.00 18.85 184 LEU B C 1
ATOM 3253 O O . LEU B 1 184 ? 4.124 6.463 -13.813 1.00 18.09 184 LEU B O 1
ATOM 3258 N N . ALA B 1 185 ? 5.724 7.270 -15.191 1.00 18.00 185 ALA B N 1
ATOM 3259 C CA . ALA B 1 185 ? 6.779 7.251 -14.178 1.00 17.87 185 ALA B CA 1
ATOM 3260 C C . ALA B 1 185 ? 6.479 8.204 -13.019 1.00 17.56 185 ALA B C 1
ATOM 3261 O O . ALA B 1 185 ? 6.737 7.871 -11.857 1.00 17.43 185 ALA B O 1
ATOM 3263 N N . ARG B 1 186 ? 5.924 9.375 -13.339 1.00 17.14 186 ARG B N 1
ATOM 3264 C CA . ARG B 1 186 ? 5.539 10.344 -12.305 1.00 17.02 186 ARG B CA 1
ATOM 3265 C C . ARG B 1 186 ? 4.476 9.769 -11.377 1.00 16.24 186 ARG B C 1
ATOM 3266 O O . ARG B 1 186 ? 4.545 9.946 -10.153 1.00 15.89 186 ARG B O 1
ATOM 3274 N N . VAL B 1 187 ? 3.494 9.081 -11.953 1.00 15.29 187 VAL B N 1
ATOM 3275 C CA . VAL B 1 187 ? 2.430 8.482 -11.141 1.00 14.84 187 VAL B CA 1
ATOM 3276 C C . VAL B 1 187 ? 3.002 7.370 -10.264 1.00 14.81 187 VAL B C 1
ATOM 3277 O O . VAL B 1 187 ? 2.650 7.257 -9.087 1.00 14.31 187 VAL B O 1
ATOM 3281 N N . ARG B 1 188 ? 3.897 6.564 -10.833 1.00 14.35 188 ARG B N 1
ATOM 3282 C CA . ARG B 1 188 ? 4.514 5.469 -10.080 1.00 14.40 188 ARG B CA 1
ATOM 3283 C C . ARG B 1 188 ? 5.348 5.996 -8.901 1.00 14.69 188 ARG B C 1
ATOM 3284 O O . ARG B 1 188 ? 5.404 5.361 -7.841 1.00 14.65 188 ARG B O 1
ATOM 3292 N N . ALA B 1 189 ? 5.967 7.165 -9.081 1.00 14.97 189 ALA B N 1
ATOM 3293 C CA . ALA B 1 189 ? 6.735 7.810 -8.009 1.00 15.57 189 ALA B CA 1
ATOM 3294 C C . ALA B 1 189 ? 5.840 8.253 -6.845 1.0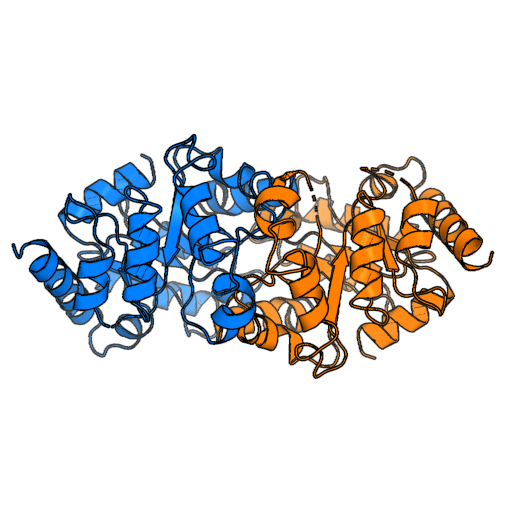0 15.94 189 ALA B C 1
ATOM 3295 O O . ALA B 1 189 ? 6.241 8.147 -5.677 1.00 16.49 189 ALA B O 1
ATOM 3297 N N . ARG B 1 190 ? 4.641 8.750 -7.161 1.00 15.95 190 ARG B N 1
ATOM 3298 C CA . ARG B 1 190 ? 3.666 9.159 -6.133 1.00 16.21 190 ARG B CA 1
ATOM 3299 C C . ARG B 1 190 ? 2.979 7.954 -5.488 1.00 15.72 190 ARG B C 1
ATOM 3300 O O . ARG B 1 190 ? 2.644 7.979 -4.297 1.00 15.88 190 ARG B O 1
ATOM 3308 N N . ALA B 1 191 ? 2.754 6.917 -6.289 1.00 14.54 191 ALA B N 1
ATOM 3309 C CA . ALA B 1 191 ? 1.995 5.742 -5.877 1.00 14.47 191 ALA B CA 1
ATOM 3310 C C . ALA B 1 191 ? 2.788 4.464 -6.173 1.00 14.70 191 ALA B C 1
ATOM 3311 O O . ALA B 1 191 ? 2.492 3.749 -7.136 1.00 14.70 191 ALA B O 1
ATOM 3313 N N . PRO B 1 192 ? 3.807 4.166 -5.348 1.00 14.98 192 PRO B N 1
ATOM 3314 C CA . PRO B 1 192 ? 4.696 3.042 -5.693 1.00 15.24 192 PRO B CA 1
ATOM 3315 C C . PRO B 1 192 ? 4.138 1.622 -5.499 1.00 15.05 192 PRO B C 1
ATOM 3316 O O . PRO B 1 192 ? 4.746 0.665 -6.000 1.00 15.37 192 PRO B O 1
ATOM 3320 N N . THR B 1 193 ? 3.006 1.478 -4.804 1.00 14.61 193 THR B N 1
ATOM 3321 C CA . THR B 1 193 ? 2.459 0.137 -4.539 1.00 14.83 193 THR B CA 1
ATOM 3322 C C . THR B 1 193 ? 1.171 -0.223 -5.273 1.00 14.17 193 THR B C 1
ATOM 3323 O O . THR B 1 193 ? 0.800 -1.395 -5.314 1.00 14.58 193 THR B O 1
ATOM 3327 N N . LEU B 1 194 ? 0.478 0.765 -5.837 1.00 13.80 194 LEU B N 1
ATOM 3328 C CA . LEU B 1 194 ? -0.823 0.486 -6.436 1.00 13.61 194 LEU B CA 1
ATOM 3329 C C . LEU B 1 194 ? -0.702 -0.210 -7.777 1.00 13.58 194 LEU B C 1
ATOM 3330 O O . LEU B 1 194 ? 0.249 0.034 -8.524 1.00 13.81 194 LEU B O 1
ATOM 3335 N N . TRP B 1 195 ? -1.674 -1.066 -8.068 1.00 13.32 195 TRP B N 1
ATOM 3336 C CA . TRP B 1 195 ? -1.846 -1.605 -9.416 1.00 13.80 195 TRP B CA 1
ATOM 3337 C C . TRP B 1 195 ? -2.332 -0.512 -10.357 1.00 13.84 195 TRP B C 1
ATOM 3338 O O . TRP B 1 195 ? -3.207 0.282 -9.993 1.00 13.87 195 TRP B O 1
ATOM 3349 N N . PHE B 1 196 ? -1.745 -0.465 -11.554 1.00 13.92 196 PHE B N 1
ATOM 3350 C CA . PHE B 1 196 ? -2.232 0.420 -12.617 1.00 13.76 196 PHE B CA 1
ATOM 3351 C C . PHE B 1 196 ? -2.905 -0.414 -13.682 1.00 14.11 196 PHE B C 1
ATOM 3352 O O . PHE B 1 196 ? -2.371 -1.444 -14.096 1.00 14.50 196 PHE B O 1
ATOM 3360 N N . LEU B 1 197 ? -4.082 0.034 -14.121 1.00 13.77 197 LEU B N 1
ATOM 3361 C CA . LEU B 1 197 ? -4.694 -0.479 -15.333 1.00 14.33 197 LEU B CA 1
ATOM 3362 C C . LEU B 1 197 ? -4.208 0.427 -16.456 1.00 15.02 197 LEU B C 1
ATOM 3363 O O . LEU B 1 197 ? -4.401 1.644 -16.413 1.00 14.71 197 LEU B O 1
ATOM 3368 N N . VAL B 1 198 ? -3.542 -0.173 -17.442 1.00 16.08 198 VAL B N 1
ATOM 3369 C CA . VAL B 1 198 ? -2.784 0.580 -18.434 1.00 17.13 198 VAL B CA 1
ATOM 3370 C C . VAL B 1 198 ? -3.338 0.305 -19.827 1.00 18.63 198 VAL B C 1
ATOM 3371 O O . VAL B 1 198 ? -2.990 -0.706 -20.446 1.00 18.66 198 VAL B O 1
ATOM 3375 N N . PRO B 1 199 ? -4.228 1.187 -20.315 1.00 19.97 199 PRO B N 1
ATOM 3376 C CA . PRO B 1 199 ? -4.729 1.021 -21.675 1.00 21.44 199 PRO B CA 1
ATOM 3377 C C . PRO B 1 199 ? -3.834 1.719 -22.696 1.00 22.83 199 PRO B C 1
ATOM 3378 O O . PRO B 1 199 ? -2.964 2.516 -22.322 1.00 22.56 199 PRO B O 1
ATOM 3382 N N . GLY B 1 200 ? -4.029 1.393 -23.969 1.00 24.38 200 GLY B N 1
ATOM 3383 C CA . GLY B 1 200 ? -3.456 2.183 -25.058 1.00 26.87 200 GLY B CA 1
ATOM 3384 C C . GLY B 1 200 ? -2.131 1.748 -25.661 1.00 28.48 200 GLY B C 1
ATOM 3385 O O . GLY B 1 200 ? -1.576 2.469 -26.490 1.00 28.59 200 GLY B O 1
ATOM 3386 N N . ILE B 1 201 ? -1.616 0.584 -25.256 1.00 30.10 201 ILE B N 1
ATOM 3387 C CA . ILE B 1 201 ? -0.401 0.017 -25.866 1.00 31.87 201 ILE B CA 1
ATOM 3388 C C . ILE B 1 201 ? -0.521 -0.074 -27.392 1.00 32.63 201 ILE B C 1
ATOM 3389 O O . ILE B 1 201 ? 0.444 0.193 -28.118 1.00 32.92 201 ILE B O 1
ATOM 3394 N N . GLY B 1 202 ? -1.714 -0.428 -27.865 1.00 33.72 202 GLY B N 1
ATOM 3395 C CA . GLY B 1 202 ? -1.990 -0.546 -29.298 1.00 34.84 202 GLY B CA 1
ATOM 3396 C C . GLY B 1 202 ? -2.371 0.755 -29.987 1.00 35.62 202 GLY B C 1
ATOM 3397 O O . GLY B 1 202 ? -2.862 0.737 -31.122 1.00 35.95 202 GLY B O 1
ATOM 3398 N N . ALA B 1 203 ? -2.148 1.882 -29.310 1.00 36.07 203 ALA B N 1
ATOM 3399 C CA . ALA B 1 203 ? -2.426 3.202 -29.885 1.00 36.42 203 ALA B CA 1
ATOM 3400 C C . ALA B 1 203 ? -1.141 3.936 -30.265 1.00 36.65 203 ALA B C 1
ATOM 3401 O O . ALA B 1 203 ? -0.037 3.417 -30.089 1.00 37.04 203 ALA B O 1
ATOM 3403 N N . SER B 1 207 ? 4.564 1.959 -26.769 1.00 37.75 207 SER B N 1
ATOM 3404 C CA . SER B 1 207 ? 5.794 1.199 -26.594 1.00 37.62 207 SER B CA 1
ATOM 3405 C C . SER B 1 207 ? 5.684 0.325 -25.351 1.00 37.27 207 SER B C 1
ATOM 3406 O O . SER B 1 207 ? 5.348 0.815 -24.270 1.00 37.67 207 SER B O 1
ATOM 3409 N N . LEU B 1 208 ? 5.966 -0.965 -25.512 1.00 36.56 208 LEU B N 1
ATOM 3410 C CA . LEU B 1 208 ? 5.825 -1.921 -24.416 1.00 35.56 208 LEU B CA 1
ATOM 3411 C C . LEU B 1 208 ? 6.936 -1.781 -23.377 1.00 34.54 208 LEU B C 1
ATOM 3412 O O . LEU B 1 208 ? 6.653 -1.680 -22.180 1.00 34.47 208 LEU B O 1
ATOM 3417 N N . LYS B 1 209 ? 8.187 -1.757 -23.833 1.00 33.17 209 LYS B N 1
ATOM 3418 C CA . LYS B 1 209 ? 9.327 -1.657 -22.922 1.00 31.98 209 LYS B CA 1
ATOM 3419 C C . LYS B 1 209 ? 9.337 -0.340 -22.143 1.00 30.90 209 LYS B C 1
ATOM 3420 O O . LYS B 1 209 ? 9.591 -0.336 -20.936 1.00 30.21 209 LYS B O 1
ATOM 3426 N N . ALA B 1 210 ? 9.060 0.765 -22.836 1.00 29.62 210 ALA B N 1
ATOM 3427 C CA . ALA B 1 210 ? 9.043 2.087 -22.203 1.00 28.60 210 ALA B CA 1
ATOM 3428 C C . ALA B 1 210 ? 8.005 2.156 -21.086 1.00 27.64 210 ALA B C 1
ATOM 3429 O O . ALA B 1 210 ? 8.288 2.666 -19.997 1.00 27.46 210 ALA B O 1
ATOM 3431 N N . SER B 1 211 ? 6.817 1.622 -21.365 1.00 26.57 211 SER B N 1
ATOM 3432 C CA . SER B 1 211 ? 5.716 1.597 -20.405 1.00 25.69 211 SER B CA 1
ATOM 3433 C C . SER B 1 211 ? 6.051 0.772 -19.169 1.00 24.43 211 SER B C 1
ATOM 3434 O O . SER B 1 211 ? 5.808 1.209 -18.046 1.00 23.77 211 SER B O 1
ATOM 3437 N N . LEU B 1 212 ? 6.619 -0.412 -19.383 1.00 23.32 212 LEU B N 1
ATOM 3438 C CA . LEU B 1 212 ? 6.968 -1.308 -18.278 1.00 22.30 212 LEU B CA 1
ATOM 3439 C C . LEU B 1 212 ? 8.121 -0.771 -17.432 1.00 21.92 212 LEU B C 1
ATOM 3440 O O . LEU B 1 212 ? 8.093 -0.868 -16.205 1.00 21.39 212 LEU B O 1
ATOM 3445 N N . ASP B 1 213 ? 9.128 -0.196 -18.085 1.00 21.65 213 ASP B N 1
ATOM 3446 C CA . ASP B 1 213 ? 10.236 0.432 -17.372 1.00 21.89 213 ASP B CA 1
ATOM 3447 C C . ASP B 1 213 ? 9.752 1.583 -16.492 1.00 21.53 213 ASP B C 1
ATOM 3448 O O . ASP B 1 213 ? 10.256 1.778 -15.386 1.00 21.56 213 ASP B O 1
ATOM 3453 N N . ALA B 1 214 ? 8.765 2.323 -16.989 1.00 20.98 214 ALA B N 1
ATOM 3454 C CA . ALA B 1 214 ? 8.220 3.473 -16.271 1.00 20.58 214 ALA B CA 1
ATOM 3455 C C . ALA B 1 214 ? 7.248 3.054 -15.170 1.00 20.21 214 ALA B C 1
ATOM 3456 O O . ALA B 1 214 ? 7.240 3.639 -14.086 1.00 20.58 214 ALA B O 1
ATOM 3458 N N . GLY B 1 215 ? 6.449 2.027 -15.449 1.00 19.73 215 GLY B N 1
ATOM 3459 C CA . GLY B 1 215 ? 5.280 1.706 -14.624 1.00 18.64 215 GLY B CA 1
ATOM 3460 C C . GLY B 1 215 ? 5.333 0.507 -13.695 1.00 17.92 215 GLY B C 1
ATOM 3461 O O . GLY B 1 215 ? 4.522 0.414 -12.774 1.00 17.82 215 GLY B O 1
ATOM 3462 N N . LEU B 1 216 ? 6.243 -0.437 -13.938 1.00 17.08 216 LEU B N 1
ATOM 3463 C CA . LEU B 1 216 ? 6.324 -1.604 -13.057 1.00 16.59 216 LEU B CA 1
ATOM 3464 C C . LEU B 1 216 ? 6.784 -1.199 -11.670 1.00 16.74 216 LEU B C 1
ATOM 3465 O O . LEU B 1 216 ? 7.577 -0.267 -11.520 1.00 17.15 216 LEU B O 1
ATOM 3470 N N . ARG B 1 217 ? 6.269 -1.905 -10.668 1.00 16.33 217 ARG B N 1
ATOM 3471 C CA . ARG B 1 217 ? 6.705 -1.739 -9.284 1.00 17.00 217 ARG B CA 1
ATOM 3472 C C . ARG B 1 217 ? 8.030 -2.454 -9.071 1.00 17.50 217 ARG B C 1
ATOM 3473 O O . ARG B 1 217 ? 8.502 -3.194 -9.943 1.00 17.53 217 ARG B O 1
ATOM 3481 N N . ALA B 1 218 ? 8.607 -2.246 -7.891 1.00 18.24 218 ALA B N 1
ATOM 3482 C CA . ALA B 1 218 ? 9.843 -2.915 -7.475 1.00 18.77 218 ALA B CA 1
ATOM 3483 C C . ALA B 1 218 ? 9.772 -4.444 -7.553 1.00 19.08 218 ALA B C 1
ATOM 3484 O O . ALA B 1 218 ? 10.793 -5.108 -7.785 1.00 19.62 218 ALA B O 1
ATOM 3486 N N . ASP B 1 219 ? 8.579 -5.008 -7.371 1.00 19.02 219 ASP B N 1
ATOM 3487 C CA . ASP B 1 219 ? 8.413 -6.458 -7.399 1.00 18.59 219 ASP B CA 1
ATOM 3488 C C . ASP B 1 219 ? 8.294 -7.030 -8.818 1.00 18.36 219 ASP B C 1
ATOM 3489 O O . ASP B 1 219 ? 8.183 -8.241 -8.994 1.00 18.60 219 ASP B O 1
ATOM 3494 N N . GLY B 1 220 ? 8.322 -6.148 -9.816 1.00 18.09 220 GLY B N 1
ATOM 3495 C CA . GLY B 1 220 ? 8.196 -6.551 -11.221 1.00 17.59 220 GLY B CA 1
ATOM 3496 C C . GLY B 1 220 ? 6.760 -6.810 -11.635 1.00 17.06 220 GLY B C 1
ATOM 3497 O O . GLY B 1 220 ? 6.505 -7.455 -12.659 1.00 17.35 220 GLY B O 1
ATOM 3498 N N . SER B 1 221 ? 5.824 -6.311 -10.830 1.00 16.80 221 SER B N 1
ATOM 3499 C CA . SER B 1 221 ? 4.400 -6.456 -11.096 1.00 16.38 221 SER B CA 1
ATOM 3500 C C . SER B 1 221 ? 3.698 -5.094 -10.994 1.00 15.94 221 SER B C 1
ATOM 3501 O O . SER B 1 221 ? 4.352 -4.052 -11.009 1.00 15.05 221 SER B O 1
ATOM 3504 N N . GLY B 1 222 ? 2.370 -5.108 -10.918 1.00 15.77 222 GLY B N 1
ATOM 3505 C CA . GLY B 1 222 ? 1.615 -3.879 -10.656 1.00 15.77 222 GLY B CA 1
ATOM 3506 C C . GLY B 1 222 ? 1.153 -3.094 -11.869 1.00 16.09 222 GLY B C 1
ATOM 3507 O O . GLY B 1 222 ? 0.676 -1.973 -11.726 1.00 15.16 222 GLY B O 1
ATOM 3508 N N . MET B 1 223 ? 1.302 -3.676 -13.059 1.00 16.02 223 MET B N 1
ATOM 3509 C CA . MET B 1 223 ? 0.742 -3.092 -14.280 1.00 16.93 223 MET B CA 1
ATOM 3510 C C . MET B 1 223 ? -0.138 -4.133 -14.929 1.00 16.76 223 MET B C 1
ATOM 3511 O O . MET B 1 223 ? 0.293 -5.258 -15.157 1.00 16.53 223 MET B O 1
ATOM 3516 N N . LEU B 1 224 ? -1.382 -3.756 -15.211 1.00 16.49 224 LEU B N 1
ATOM 3517 C CA . LEU B 1 224 ? -2.299 -4.613 -15.935 1.00 16.91 224 LEU B CA 1
ATOM 3518 C C . LEU B 1 224 ? -2.423 -3.986 -17.310 1.00 17.08 224 LEU B C 1
ATOM 3519 O O . LEU B 1 224 ? -3.047 -2.933 -17.458 1.00 17.33 224 LEU B O 1
ATOM 3524 N N . ILE B 1 225 ? -1.794 -4.617 -18.300 1.00 16.28 225 ILE B N 1
ATOM 3525 C CA . ILE B 1 225 ? -1.657 -4.055 -19.646 1.00 16.12 225 ILE B CA 1
ATOM 3526 C C . ILE B 1 225 ? -2.842 -4.468 -20.511 1.00 15.46 225 ILE B C 1
ATOM 3527 O O . ILE B 1 225 ? -2.949 -5.624 -20.900 1.00 14.54 225 ILE B O 1
ATOM 3532 N N . ASN B 1 226 ? -3.724 -3.519 -20.826 1.00 15.13 226 ASN B N 1
ATOM 3533 C CA . ASN B 1 226 ? -4.912 -3.844 -21.613 1.00 15.43 226 ASN B CA 1
ATOM 3534 C C . ASN B 1 226 ? -4.651 -3.798 -23.108 1.00 15.77 226 ASN B C 1
ATOM 3535 O O . ASN B 1 226 ? -4.033 -2.854 -23.611 1.00 16.06 226 ASN B O 1
ATOM 3540 N N . VAL B 1 227 ? -5.137 -4.818 -23.808 1.00 16.41 227 VAL B N 1
ATOM 3541 C CA . VAL B 1 227 ? -5.095 -4.851 -25.267 1.00 17.66 227 VAL B CA 1
ATOM 3542 C C . VAL B 1 227 ? -6.472 -5.257 -25.774 1.00 18.23 227 VAL B C 1
ATOM 3543 O O . VAL B 1 227 ? -7.065 -6.224 -25.288 1.00 17.89 227 VAL B O 1
ATOM 3547 N N . SER B 1 228 ? -6.979 -4.511 -26.751 1.00 19.56 228 SER B N 1
ATOM 3548 C CA . SER B 1 228 ? -8.277 -4.815 -27.332 1.00 20.98 228 SER B CA 1
ATOM 3549 C C . SER B 1 228 ? -8.168 -5.238 -28.799 1.00 21.74 228 SER B C 1
ATOM 3550 O O . SER B 1 228 ? -8.251 -6.431 -29.113 1.00 21.54 228 SER B O 1
ATOM 3553 N N . ARG B 1 229 ? -7.966 -4.256 -29.678 1.00 22.45 229 ARG B N 1
ATOM 3554 C CA . ARG B 1 229 ? -7.930 -4.482 -31.128 1.00 23.20 229 ARG B CA 1
ATOM 3555 C C . ARG B 1 229 ? -6.810 -5.437 -31.553 1.00 23.72 229 ARG B C 1
ATOM 3556 O O . ARG B 1 229 ? -7.020 -6.325 -32.388 1.00 23.99 229 ARG B O 1
ATOM 3558 N N . GLY B 1 230 ? -5.633 -5.271 -30.953 1.00 23.76 230 GLY B N 1
ATOM 3559 C CA . GLY B 1 230 ? -4.480 -6.125 -31.241 1.00 23.90 230 GLY B CA 1
ATOM 3560 C C . GLY B 1 230 ? -4.724 -7.611 -31.027 1.00 24.00 230 GLY B C 1
ATOM 3561 O O . GLY B 1 230 ? -4.006 -8.444 -31.583 1.00 24.60 230 GLY B O 1
ATOM 3562 N N . LEU B 1 231 ? -5.728 -7.939 -30.212 1.00 23.53 231 LEU B N 1
ATOM 3563 C CA . LEU B 1 231 ? -6.103 -9.329 -29.945 1.00 23.45 231 LEU B CA 1
ATOM 3564 C C . LEU B 1 231 ? -7.379 -9.739 -30.669 1.00 23.71 231 LEU B C 1
ATOM 3565 O O . LEU B 1 231 ? -7.410 -10.768 -31.352 1.00 23.54 231 LEU B O 1
ATOM 3570 N N . ALA B 1 232 ? -8.425 -8.928 -30.518 1.00 23.96 232 ALA B N 1
ATOM 3571 C CA . ALA B 1 232 ? -9.735 -9.223 -31.091 1.00 24.21 232 ALA B CA 1
ATOM 3572 C C . ALA B 1 232 ? -9.671 -9.388 -32.608 1.00 24.33 232 ALA B C 1
ATOM 3573 O O . ALA B 1 232 ? -10.326 -10.272 -33.171 1.00 24.45 232 ALA B O 1
ATOM 3575 N N . ARG B 1 233 ? -8.861 -8.548 -33.249 1.00 23.79 233 ARG B N 1
ATOM 3576 C CA . ARG B 1 233 ? -8.758 -8.498 -34.707 1.00 23.70 233 ARG B CA 1
ATOM 3577 C C . ARG B 1 233 ? -7.536 -9.242 -35.262 1.00 22.99 233 ARG B C 1
ATOM 3578 O O . ARG B 1 233 ? -7.248 -9.166 -36.462 1.00 23.13 233 ARG B O 1
ATOM 3582 N N . ALA B 1 234 ? -6.825 -9.959 -34.390 1.00 22.04 234 ALA B N 1
ATOM 3583 C CA . ALA B 1 234 ? -5.641 -10.716 -34.791 1.00 21.26 234 ALA B CA 1
ATOM 3584 C C . ALA B 1 234 ? -6.004 -11.911 -35.670 1.00 20.68 234 ALA B C 1
ATOM 3585 O O . ALA B 1 234 ? -7.060 -12.523 -35.497 1.00 20.70 234 ALA B O 1
ATOM 3587 N N . ALA B 1 235 ? -5.119 -12.236 -36.612 1.00 20.04 235 ALA B N 1
ATOM 3588 C CA . ALA B 1 235 ? -5.259 -13.441 -37.437 1.00 19.63 235 ALA B CA 1
ATOM 3589 C C . ALA B 1 235 ? -5.259 -14.710 -36.578 1.00 19.40 235 ALA B C 1
ATOM 3590 O O . ALA B 1 235 ? -5.846 -15.722 -36.949 1.00 19.64 235 ALA B O 1
ATOM 3592 N N . ASP B 1 236 ? -4.588 -14.649 -35.431 1.00 19.14 236 ASP B N 1
ATOM 3593 C CA . ASP B 1 236 ? -4.530 -15.766 -34.495 1.00 19.00 236 ASP B CA 1
ATOM 3594 C C . ASP B 1 236 ? -4.501 -15.171 -33.088 1.00 18.56 236 ASP B C 1
ATOM 3595 O O . ASP B 1 236 ? -3.424 -14.911 -32.542 1.00 18.01 236 ASP B O 1
ATOM 3600 N N . PRO B 1 237 ? -5.690 -14.941 -32.499 1.00 18.33 237 PRO B N 1
ATOM 3601 C CA . PRO B 1 237 ? -5.755 -14.301 -31.181 1.00 18.12 237 PRO B CA 1
ATOM 3602 C C . PRO B 1 237 ? -4.996 -15.045 -30.083 1.00 18.25 237 PRO B C 1
ATOM 3603 O O . PRO B 1 237 ? -4.392 -14.398 -29.214 1.00 17.96 237 PRO B O 1
ATOM 3607 N N A ARG B 1 238 ? -5.017 -16.378 -30.121 0.50 18.15 238 ARG B N 1
ATOM 3608 N N B ARG B 1 238 ? -5.029 -16.379 -30.120 0.50 18.24 238 ARG B N 1
ATOM 3609 C CA A ARG B 1 238 ? -4.277 -17.178 -29.145 0.50 18.34 238 ARG B CA 1
ATOM 3610 C CA B ARG B 1 238 ? -4.282 -17.194 -29.162 0.50 18.54 238 ARG B CA 1
ATOM 3611 C C A ARG B 1 238 ? -2.781 -16.899 -29.233 0.50 18.14 238 ARG B C 1
ATOM 3612 C C B ARG B 1 238 ? -2.788 -16.901 -29.237 0.50 18.25 238 ARG B C 1
ATOM 3613 O O A ARG B 1 238 ? -2.136 -16.642 -28.217 0.50 18.26 238 ARG B O 1
ATOM 3614 O O B ARG B 1 238 ? -2.153 -16.633 -28.217 0.50 18.35 238 ARG B O 1
ATOM 3629 N N . ALA B 1 239 ? -2.242 -16.938 -30.451 1.00 18.03 239 ALA B N 1
ATOM 3630 C CA . ALA B 1 239 ? -0.819 -16.681 -30.674 1.00 18.00 239 ALA B CA 1
ATOM 3631 C C . ALA B 1 239 ? -0.447 -15.246 -30.328 1.00 17.60 239 ALA B C 1
ATOM 3632 O O . ALA B 1 239 ? 0.628 -14.996 -29.788 1.00 17.78 239 ALA B O 1
ATOM 3634 N N . ALA B 1 240 ? -1.344 -14.309 -30.635 1.00 17.37 240 ALA B N 1
ATOM 3635 C CA . ALA B 1 240 ? -1.123 -12.905 -30.309 1.00 17.13 240 ALA B CA 1
ATOM 3636 C C . ALA B 1 240 ? -1.043 -12.710 -28.796 1.00 16.95 240 ALA B C 1
ATOM 3637 O O . ALA B 1 240 ? -0.151 -12.014 -28.305 1.00 16.69 240 ALA B O 1
ATOM 3639 N N . ALA B 1 241 ? -1.965 -13.333 -28.061 1.00 17.25 241 ALA B N 1
ATOM 3640 C CA . ALA B 1 241 ? -1.969 -13.211 -26.596 1.00 17.29 241 ALA B CA 1
ATOM 3641 C C . ALA B 1 241 ? -0.746 -13.878 -25.980 1.00 17.67 241 ALA B C 1
ATOM 3642 O O . ALA B 1 241 ? -0.104 -13.307 -25.099 1.00 17.56 241 ALA B O 1
ATOM 3644 N N . LYS B 1 242 ? -0.420 -15.075 -26.466 1.00 17.64 242 LYS B N 1
ATOM 3645 C CA . LYS B 1 242 ? 0.773 -15.793 -26.021 1.00 18.39 242 LYS B CA 1
ATOM 3646 C C . LYS B 1 242 ? 2.029 -14.947 -26.228 1.00 18.74 242 LYS B C 1
ATOM 3647 O O . LYS B 1 242 ? 2.851 -14.809 -25.318 1.00 19.05 242 LYS B O 1
ATOM 3653 N N . GLU B 1 243 ? 2.170 -14.370 -27.420 1.00 19.39 243 GLU B N 1
ATOM 3654 C CA . GLU B 1 243 ? 3.340 -13.565 -27.742 1.00 20.33 243 GLU B CA 1
ATOM 3655 C C . GLU B 1 243 ? 3.432 -12.315 -26.875 1.00 19.75 243 GLU B C 1
ATOM 3656 O O . GLU B 1 243 ? 4.510 -11.985 -26.390 1.00 19.41 243 GLU B O 1
ATOM 3662 N N . LEU B 1 244 ? 2.302 -11.630 -26.689 1.00 19.54 244 LEU B N 1
ATOM 3663 C CA . LEU B 1 244 ? 2.256 -10.441 -25.837 1.00 19.47 244 LEU B CA 1
ATOM 3664 C C . LEU B 1 244 ? 2.590 -10.771 -24.390 1.00 18.65 244 LEU B C 1
ATOM 3665 O O . LEU B 1 244 ? 3.385 -10.071 -23.760 1.00 18.33 244 LEU B O 1
ATOM 3670 N N . CYS B 1 245 ? 1.984 -11.842 -23.882 1.00 18.02 245 CYS B N 1
ATOM 3671 C CA . CYS B 1 245 ? 2.222 -12.297 -22.519 1.00 17.74 245 CYS B CA 1
ATOM 3672 C C . CYS B 1 245 ? 3.708 -12.599 -22.305 1.00 17.68 245 CYS B C 1
ATOM 3673 O O . CYS B 1 245 ? 4.300 -12.173 -21.308 1.00 16.72 245 CYS B O 1
ATOM 3676 N N . GLU B 1 246 ? 4.305 -13.303 -23.265 1.00 17.58 246 GLU B N 1
ATOM 3677 C CA . GLU B 1 246 ? 5.717 -13.676 -23.185 1.00 18.09 246 GLU B CA 1
ATOM 3678 C C . GLU B 1 246 ? 6.643 -12.471 -23.318 1.00 18.33 246 GLU B C 1
ATOM 3679 O O . GLU B 1 246 ? 7.662 -12.389 -22.627 1.00 18.74 246 GLU B O 1
ATOM 3685 N N . GLU B 1 247 ? 6.286 -11.535 -24.198 1.00 18.29 247 GLU B N 1
ATOM 3686 C CA . GLU B 1 247 ? 7.068 -10.313 -24.372 1.00 18.85 247 GLU B CA 1
ATOM 3687 C C . GLU B 1 247 ? 7.127 -9.513 -23.069 1.00 17.95 247 GLU B C 1
ATOM 3688 O O . GLU B 1 247 ? 8.198 -9.045 -22.669 1.00 17.96 247 GLU B O 1
ATOM 3694 N N . ILE B 1 248 ? 5.978 -9.373 -22.406 1.00 17.10 248 ILE B N 1
ATOM 3695 C CA . ILE B 1 248 ? 5.897 -8.651 -21.133 1.00 16.49 248 ILE B CA 1
ATOM 3696 C C . ILE B 1 248 ? 6.756 -9.342 -20.070 1.00 16.17 248 ILE B C 1
ATOM 3697 O O . ILE B 1 248 ? 7.551 -8.687 -19.390 1.00 15.94 248 ILE B O 1
ATOM 3702 N N . ASN B 1 249 ? 6.588 -10.657 -19.933 1.00 16.19 249 ASN B N 1
ATOM 3703 C CA . ASN B 1 249 ? 7.357 -11.418 -18.952 1.00 16.12 249 ASN B CA 1
ATOM 3704 C C . ASN B 1 249 ? 8.861 -11.375 -19.185 1.00 16.36 249 ASN B C 1
ATOM 3705 O O . ASN B 1 249 ? 9.630 -11.318 -18.228 1.00 16.13 249 ASN B O 1
ATOM 3710 N N . ALA B 1 250 ? 9.278 -11.393 -20.451 1.00 16.69 250 ALA B N 1
ATOM 3711 C CA . ALA B 1 250 ? 10.706 -11.317 -20.768 1.00 17.25 250 ALA B CA 1
ATOM 3712 C C . ALA B 1 250 ? 11.301 -10.014 -20.243 1.00 17.35 250 ALA B C 1
ATOM 3713 O O . ALA B 1 250 ? 12.410 -9.998 -19.708 1.00 17.96 250 ALA B O 1
ATOM 3715 N N . ILE B 1 251 ? 10.545 -8.927 -20.379 1.00 17.40 251 ILE B N 1
ATOM 3716 C CA . ILE B 1 251 ? 10.946 -7.630 -19.851 1.00 17.65 251 ILE B CA 1
ATOM 3717 C C . ILE B 1 251 ? 10.974 -7.640 -18.317 1.00 17.54 251 ILE B C 1
ATOM 3718 O O . ILE B 1 251 ? 11.926 -7.133 -17.717 1.00 17.98 251 ILE B O 1
ATOM 3723 N N . ARG B 1 252 ? 9.951 -8.235 -17.697 1.00 17.66 252 ARG B N 1
ATOM 3724 C CA . ARG B 1 252 ? 9.898 -8.379 -16.230 1.00 17.72 252 ARG B CA 1
ATOM 3725 C C . ARG B 1 252 ? 11.104 -9.161 -15.700 1.00 18.09 252 ARG B C 1
ATOM 3726 O O . ARG B 1 252 ? 11.701 -8.776 -14.693 1.00 17.66 252 ARG B O 1
ATOM 3734 N N . PHE B 1 253 ? 11.445 -10.256 -16.384 1.00 18.45 253 PHE B N 1
ATOM 3735 C CA . PHE B 1 253 ? 12.549 -11.140 -15.978 1.00 19.06 253 PHE B CA 1
ATOM 3736 C C . PHE B 1 253 ? 13.916 -10.464 -16.050 1.00 19.92 253 PHE B C 1
ATOM 3737 O O . PHE B 1 253 ? 14.793 -10.739 -15.234 1.00 20.11 253 PHE B O 1
ATOM 3745 N N . ALA B 1 254 ? 14.103 -9.614 -17.056 1.00 20.94 254 ALA B N 1
ATOM 3746 C CA . ALA B 1 254 ? 15.389 -8.959 -17.301 1.00 22.10 254 ALA B CA 1
ATOM 3747 C C . ALA B 1 254 ? 15.650 -7.819 -16.317 1.00 22.99 254 ALA B C 1
ATOM 3748 O O . ALA B 1 254 ? 14.706 -7.256 -15.748 1.00 24.11 254 ALA B O 1
#

CATH classification: 3.20.20.70

Radius of gyration: 22.46 Å; Cα contacts (8 Å, |Δi|>4): 1146; chains: 2; bounding box: 64×63×41 Å

Organism: Leishmania infantum (NCBI:txid5671)

InterPro domains:
  IPR000836 Phosphoribosyltransferase domain [PF00156] (295-406)
  IPR000836 Phosphoribosyltransferase domain [cd06223] (299-421)
  IPR001754 Orotidine 5'-phosphate decarboxylase domain [PF00215] (15-243)
  IPR001754 Orotidine 5'-phosphate decarboxylase domain [SM00934] (15-244)
  IPR004467 Orotate phosphoribosyl transferase domain [TIGR00336] (264-426)
  IPR011060 Ribulose-phosphate binding barrel [SSF51366] (8-251)
  IPR011995 Orotidine 5'-phosphate decarboxylase, type 2 [PTHR43375] (1-252)
  IPR011995 Orotidine 5'-phosphate decarboxylase, type 2 [TIGR02127] (3-243)
  IPR013785 Aldolase-type TIM barrel [G3DSA:3.20.20.70] (2-254)
  IPR018089 Orotidine 5'-phosphate decarboxylase, active site [PS00156] (79-92)
  IPR023031 Orotate phosphoribosyltransferase [MF_01208] (214-457)
  IPR029057 Phosphoribosyltransferase-like [G3DSA:3.40.50.2020] (255-452)
  IPR029057 Phosphoribosyltransferase-like [SSF53271] (264-449)

Foldseek 3Di:
DFPVVLLVVLQVQFLEEEELQAPDDALVVSLVLLLVLLVLFVVQHSAYEYELVNLCVNPPSSLVSLLSSLVSRDPSRAYEYEDQAWDADPVLLVVQCCQCPVSNHNEYEYECVVHQRRCCSNVVPLRHAYAYEQADDDPCCVVQQQDDDPPDGNSLVVLLCQQPVNCPSVRYAYEHELPDLVVLLSSCVNRVDHAYEYEDDVQLSNQVRHAHPQLHRYRYYDYCQQSVDPRNNVSSVVVGVVSVVSSPDD/DFLVVLLVVLQVQFLEEEELQAPDPALVVSLVLLLVLLVLFVVLHSAYEYELVSLCVNPPSSLVSLLSSLVSRDPSRAYEHAPQAWDADPVLLVVQCCQCPVSNGREYEYECVVHQRRCCSNVVPLRHAYAYEQAEPPCSCVQQQDDDDPDGNSLVVLLVQLHDNCPSVRYAYEHEQPDLVVLLSSCVNHQPHAYEYECPVVDLLSSQVRHAHPQLDRYRYYDYCQQSVDPRNNVSSVVVRVVSVVSSVD

Sequence (500 aa):
MSFFDLLNERAKRSLLCVGLDPRAKTAAAAVEECKRLIEQTHEYAAAYKPNAAFFEFFGAEGWWAALSEVIRAVPAGIPVVLDAKRGDIADTADAYATSAFKHLNAHAITASPYMGSDSSLQPFMRYPDKAVFVLCKTSSNKGSNDLQCLRRVGDRYLYEAVAERAEGPWNVNGNVGLVVGATDPVALARVRARAPTLWFLVPGISLKASLDAGLRADGSGMLLINVSRGLARAADPRAAAKELCEEINAIRFAAMSFFDLLNERAKRSLLCVGLDPRAKTAAAAVEECKRLIEQTHEYAAAYKPNAAFFEFFGAEGWWAALSEVIRAVPAGIPVVLDAKRGDIADTADAYATSAFKHLNAHAITASPYMGSDSLQPFMRYPDDKAVFVLCKTNKGSNDLQCLRVGDRYLYEAVAERAEGPWNVNGNVGLVVGATDPVALARVRARAPTLWFLVPGIGASLKASLDAGLRADGSGMLINVSRGLARAADPRRAAAKELCEEINAIRFA

Nearest PDB structures (foldseek):
  3qw3-assembly1_A  TM=1.004E+00  e=1.510E-52  Leishmania infantum
  3qw4-assembly1_B  TM=9.948E-01  e=1.021E-46  Leishmania donovani
  3qw4-assembly1_C  TM=9.938E-01  e=5.407E-44  Leishmania donovani
  4mjz-assembly1_A-2  TM=9.691E-01  e=2.092E-29  Toxoplasma gondii
  4mjz-assembly2_B-3  TM=9.669E-01  e=2.494E-29  Toxoplasma gondii